Protein AF-A0A401YXG8-F1 (afdb_monomer_lite)

Foldseek 3Di:
DAQCVVQVQLSHQLQDDDLVVLVVVLVVLVVVLVLLVVLLVVLVVVLVCLVQQDDPLSVLVSVLSVVCNVVSVLLSVLSVLLNVLSVQLSVLSVVLVVVSVVLSVQSNVLVVQLVVLVVVLVVLVVCCVPVDHDDPVSVVSSVVSVVSNVVSVVSNVVSNVVSNVSSVVNVVSVVVSVVSNVVSVVSVVVCVCVLVVLVVSLVVSVVSVVVVVPDDPPDDPDDDDDDDDDDDDPDQDARADPLLVVLLSCLLVFDAAAEAAADPVLQVVCQPAPQNQCCCFPWDALPVVRDTRHNNVVVVQVVVVVVVDQKDWDKDADKDAGDDDRYSYNNNLLGIADVVFGHKIKTFMWGWDQDPQRKIKIKTKIWIKGKHKRDLPPPDPSSVCSVSCSCVSSVHRRDIHIYIHIFIKIKMWIGDPVRPDIGIDIGGDDD

Structure (mmCIF, N/CA/C/O backbone):
data_AF-A0A401YXG8-F1
#
_entry.id   AF-A0A401YXG8-F1
#
loop_
_atom_site.group_PDB
_atom_site.id
_atom_site.type_symbol
_atom_site.label_atom_id
_atom_site.label_alt_id
_atom_site.label_comp_id
_atom_site.label_asym_id
_atom_site.label_entity_id
_atom_site.label_seq_id
_atom_site.pdbx_PDB_ins_code
_atom_site.Cartn_x
_atom_site.Cartn_y
_atom_site.Cartn_z
_atom_site.occupancy
_atom_site.B_iso_or_equiv
_atom_site.auth_seq_id
_atom_site.auth_comp_id
_atom_site.auth_asym_id
_atom_site.auth_atom_id
_atom_site.pdbx_PDB_model_num
ATOM 1 N N . MET A 1 1 ? -11.829 -18.098 34.508 1.00 38.56 1 MET A N 1
ATOM 2 C CA . MET A 1 1 ? -12.026 -17.292 35.730 1.00 38.56 1 MET A CA 1
ATOM 3 C C . MET A 1 1 ? -13.274 -16.465 35.507 1.00 38.56 1 MET A C 1
ATOM 5 O O . MET A 1 1 ? -13.426 -15.910 34.428 1.00 38.56 1 MET A O 1
ATOM 9 N N . GLY A 1 2 ? -14.271 -16.627 36.375 1.00 44.00 2 GLY A N 1
ATOM 10 C CA . GLY A 1 2 ? -15.660 -16.261 36.078 1.00 44.00 2 GLY A CA 1
ATOM 11 C C . GLY A 1 2 ? -15.971 -14.821 36.468 1.00 44.00 2 GLY A C 1
ATOM 12 O O . GLY A 1 2 ? -15.493 -14.371 37.501 1.00 44.00 2 GLY A O 1
ATOM 13 N N . ALA A 1 3 ? -16.845 -14.154 35.706 1.00 47.97 3 ALA A N 1
ATOM 14 C CA . ALA A 1 3 ? -17.298 -12.756 35.837 1.00 47.97 3 ALA A CA 1
ATOM 15 C C . ALA A 1 3 ? -17.707 -12.258 37.250 1.00 47.97 3 ALA A C 1
ATOM 17 O O . ALA A 1 3 ? -18.024 -11.086 37.420 1.00 47.97 3 ALA A O 1
ATOM 18 N N . LYS A 1 4 ? -17.723 -13.123 38.271 1.00 52.53 4 LYS A N 1
ATOM 19 C CA . LYS A 1 4 ? -17.852 -12.747 39.685 1.00 52.53 4 LYS A CA 1
ATOM 20 C C . LYS A 1 4 ? -16.565 -12.173 40.289 1.00 52.53 4 LYS A C 1
ATOM 22 O O . LYS A 1 4 ? -16.680 -11.415 41.244 1.00 52.53 4 LYS A O 1
ATOM 27 N N . GLU A 1 5 ? -15.385 -12.550 39.792 1.00 59.44 5 GLU A N 1
ATOM 28 C CA . GLU A 1 5 ? -14.099 -12.056 40.317 1.00 59.44 5 GLU A CA 1
ATOM 29 C C . GLU A 1 5 ? -13.799 -10.631 39.830 1.00 59.44 5 GLU A C 1
ATOM 31 O O . GLU A 1 5 ? -13.338 -9.811 40.618 1.00 59.44 5 GLU A O 1
ATOM 36 N N . ASP A 1 6 ? -14.166 -10.306 38.586 1.00 75.06 6 ASP A N 1
ATOM 37 C CA . ASP A 1 6 ? -13.909 -8.987 37.989 1.00 75.06 6 ASP A CA 1
ATOM 38 C C . ASP A 1 6 ? -15.000 -7.939 38.300 1.00 75.06 6 ASP A C 1
ATOM 40 O O . ASP A 1 6 ? -14.746 -6.740 38.196 1.00 75.06 6 ASP A O 1
ATOM 44 N N . PHE A 1 7 ? -16.204 -8.376 38.702 1.00 88.31 7 PHE A N 1
ATOM 45 C CA . PHE A 1 7 ? -17.365 -7.513 38.993 1.00 88.31 7 PHE A CA 1
ATOM 46 C C . PHE A 1 7 ? -18.007 -7.864 40.345 1.00 88.31 7 PHE A C 1
ATOM 48 O O . PHE A 1 7 ? -19.084 -8.478 40.392 1.00 88.31 7 PHE A O 1
ATOM 55 N N . PRO A 1 8 ? -17.354 -7.540 41.475 1.00 90.19 8 PRO A N 1
ATOM 56 C CA . PRO A 1 8 ? -17.814 -7.932 42.807 1.00 90.19 8 PRO A CA 1
ATOM 57 C C . PRO A 1 8 ? -19.181 -7.334 43.193 1.00 90.19 8 PRO A C 1
ATOM 59 O O . PRO A 1 8 ? -19.927 -7.949 43.968 1.00 90.19 8 PRO A O 1
ATOM 62 N N . GLY A 1 9 ? -19.545 -6.164 42.659 1.00 92.50 9 GLY A N 1
ATOM 63 C CA . GLY A 1 9 ? -20.828 -5.509 42.914 1.00 92.50 9 GLY A CA 1
ATOM 64 C C . GLY A 1 9 ? -21.961 -6.049 42.039 1.00 92.50 9 GLY A C 1
ATOM 65 O O . GLY A 1 9 ? -22.972 -6.556 42.546 1.00 92.50 9 GLY A O 1
ATOM 66 N N . LEU A 1 10 ? -21.807 -5.970 40.719 1.00 92.56 10 LEU A N 1
ATOM 67 C CA . LEU A 1 10 ? -22.823 -6.373 39.741 1.00 92.56 10 LEU A CA 1
ATOM 68 C C . LEU A 1 10 ? -22.959 -7.890 39.643 1.00 92.56 10 LEU A C 1
ATOM 70 O O . LEU A 1 10 ? -24.078 -8.385 39.504 1.00 92.56 10 LEU A O 1
ATOM 74 N N . ARG A 1 11 ? -21.855 -8.632 39.798 1.00 92.12 11 ARG A N 1
ATOM 75 C CA . ARG A 1 11 ? -21.742 -10.095 39.624 1.00 92.12 11 ARG A CA 1
ATOM 76 C C . ARG A 1 11 ? -21.939 -10.591 38.186 1.00 92.12 11 ARG A C 1
ATOM 78 O O . ARG A 1 11 ? -22.142 -11.788 37.982 1.00 92.12 11 ARG A O 1
ATOM 85 N N . PHE A 1 12 ? -21.898 -9.689 37.211 1.00 89.56 12 PHE A N 1
ATOM 86 C CA . PHE A 1 12 ? -21.876 -9.976 35.778 1.00 89.56 12 PHE A CA 1
ATOM 87 C C . PHE A 1 12 ? -21.240 -8.794 35.035 1.00 89.56 12 PHE A C 1
ATOM 89 O O . PHE A 1 12 ? -21.220 -7.684 35.565 1.00 89.56 12 PHE A O 1
ATOM 96 N N . ASP A 1 13 ? -20.770 -9.028 33.808 1.00 87.88 13 ASP A N 1
ATOM 97 C CA . ASP A 1 13 ? -20.268 -7.970 32.928 1.00 87.88 13 ASP A CA 1
ATOM 98 C C . ASP A 1 13 ? -21.387 -7.465 31.996 1.00 87.88 13 ASP A C 1
ATOM 100 O O . ASP A 1 13 ? -21.825 -8.217 31.118 1.00 87.88 13 ASP A O 1
ATOM 104 N N . PRO A 1 14 ? -21.892 -6.228 32.161 1.00 82.75 14 PRO A N 1
ATOM 105 C CA . PRO A 1 14 ? -22.861 -5.652 31.236 1.00 82.75 14 PRO A CA 1
ATOM 106 C C . PRO A 1 14 ? -22.242 -5.172 29.915 1.00 82.75 14 PRO A C 1
ATOM 108 O O . PRO A 1 14 ? -22.993 -4.961 28.970 1.00 82.75 14 PRO A O 1
ATOM 111 N N . THR A 1 15 ? -20.924 -4.943 29.831 1.00 86.62 15 THR A N 1
ATOM 112 C CA . THR A 1 15 ? -20.294 -4.257 28.681 1.00 86.62 15 THR A CA 1
ATOM 113 C C . THR A 1 15 ? -19.001 -4.954 28.218 1.00 86.62 15 THR A C 1
ATOM 115 O O . THR A 1 15 ? -17.908 -4.365 28.245 1.00 86.62 15 THR A O 1
ATOM 118 N N . PRO A 1 16 ? -19.097 -6.239 27.814 1.00 79.50 16 PRO A N 1
ATOM 119 C CA . PRO A 1 16 ? -17.942 -7.040 27.429 1.00 79.50 16 PRO A CA 1
ATOM 120 C C . PRO A 1 16 ? -17.292 -6.526 26.141 1.00 79.50 16 PRO A C 1
ATOM 122 O O . PRO A 1 16 ? -17.956 -6.260 25.145 1.00 79.50 16 PRO A O 1
ATOM 125 N N . GLY A 1 17 ? -15.964 -6.458 26.126 1.00 72.94 17 GLY A N 1
ATOM 126 C CA . GLY A 1 17 ? -15.214 -6.056 24.940 1.00 72.94 17 GLY A CA 1
ATOM 127 C C . GLY A 1 17 ? -13.811 -5.568 25.270 1.00 72.94 17 GLY A C 1
ATOM 128 O O . GLY A 1 17 ? -13.498 -5.258 26.421 1.00 72.94 17 GLY A O 1
ATOM 129 N N . ILE A 1 18 ? -12.963 -5.490 24.245 1.00 79.62 18 ILE A N 1
ATOM 130 C CA . ILE A 1 18 ? -11.566 -5.064 24.372 1.00 79.62 18 ILE A CA 1
ATOM 131 C C . ILE A 1 18 ? -11.370 -3.816 23.499 1.00 79.62 18 ILE A C 1
ATOM 133 O O . ILE A 1 18 ? -11.138 -3.961 22.297 1.00 79.62 18 ILE A O 1
ATOM 137 N N . PRO A 1 19 ? -11.441 -2.593 24.065 1.00 77.88 19 PRO A N 1
ATOM 138 C CA . PRO A 1 19 ? -11.262 -1.353 23.304 1.00 77.88 19 PRO A CA 1
ATOM 139 C C . PRO A 1 19 ? -9.973 -1.331 22.477 1.00 77.88 19 PRO A C 1
ATOM 141 O O . PRO A 1 19 ? -10.002 -0.957 21.311 1.00 77.88 19 PRO A O 1
ATOM 144 N N . GLY A 1 20 ? -8.863 -1.834 23.031 1.00 57.59 20 GLY A N 1
ATOM 145 C CA . GLY A 1 20 ? -7.586 -1.911 22.313 1.00 57.59 20 GLY A CA 1
ATOM 146 C C . GLY A 1 20 ? -7.620 -2.798 21.061 1.00 57.59 20 GLY A C 1
ATOM 147 O O . GLY A 1 20 ? -6.928 -2.506 20.092 1.00 57.59 20 GLY A O 1
ATOM 148 N N . ALA A 1 21 ? -8.451 -3.846 21.034 1.00 59.38 21 ALA A N 1
ATOM 149 C CA . ALA A 1 21 ? -8.612 -4.682 19.844 1.00 59.38 21 ALA A CA 1
ATOM 150 C C . ALA A 1 21 ? -9.411 -3.957 18.747 1.00 59.38 21 ALA A C 1
ATOM 152 O O . ALA A 1 21 ? -9.073 -4.054 17.569 1.00 59.38 21 ALA A O 1
ATOM 153 N N . VAL A 1 22 ? -10.441 -3.196 19.138 1.00 70.25 22 VAL A N 1
ATOM 154 C CA . VAL A 1 22 ? -11.230 -2.368 18.211 1.00 70.25 22 VAL A CA 1
ATOM 155 C C . VAL A 1 22 ? -10.378 -1.224 17.652 1.00 70.25 22 VAL A C 1
ATOM 157 O O . VAL A 1 22 ? -10.422 -0.964 16.453 1.00 70.25 22 VAL A O 1
ATOM 160 N N . ASP A 1 23 ? -9.561 -0.583 18.491 1.00 64.19 23 ASP A N 1
ATOM 161 C CA . ASP A 1 23 ? -8.641 0.484 18.083 1.00 64.19 23 ASP A CA 1
ATOM 162 C C . ASP A 1 23 ? -7.560 -0.019 17.111 1.00 64.19 23 ASP A C 1
ATOM 164 O O . ASP A 1 23 ? -7.327 0.592 16.068 1.00 64.19 23 ASP A O 1
ATOM 168 N N . ALA A 1 24 ? -6.971 -1.191 17.378 1.00 56.25 24 ALA A N 1
ATOM 169 C CA . ALA A 1 24 ? -6.008 -1.814 16.471 1.00 56.25 24 ALA A CA 1
ATOM 170 C C . ALA A 1 24 ? -6.620 -2.124 15.093 1.00 56.25 24 ALA A C 1
ATOM 172 O O . ALA A 1 24 ? -6.002 -1.851 14.062 1.00 56.25 24 ALA A O 1
ATOM 173 N N . LEU A 1 25 ? -7.849 -2.650 15.060 1.00 61.09 25 LEU A N 1
ATOM 174 C CA . LEU A 1 25 ? -8.569 -2.895 13.810 1.00 61.09 25 LEU A CA 1
ATOM 175 C C . LEU A 1 25 ? -8.885 -1.583 13.074 1.00 61.09 25 LEU A C 1
ATOM 177 O O . LEU A 1 25 ? -8.680 -1.481 11.865 1.00 61.09 25 LEU A O 1
ATOM 181 N N . LEU A 1 26 ? -9.332 -0.556 13.798 1.00 71.06 26 LEU A N 1
ATOM 182 C CA . LEU A 1 26 ? -9.599 0.769 13.243 1.00 71.06 26 LEU A CA 1
ATOM 183 C C . LEU A 1 26 ? -8.341 1.394 12.622 1.00 71.06 26 LEU A C 1
ATOM 185 O O . LEU A 1 26 ? -8.424 1.996 11.550 1.00 71.06 26 LEU A O 1
ATOM 189 N N . ALA A 1 27 ? -7.178 1.239 13.259 1.00 59.62 27 ALA A N 1
ATOM 190 C CA . ALA A 1 27 ? -5.902 1.712 12.728 1.00 59.62 27 ALA A CA 1
ATOM 191 C C . ALA A 1 27 ? -5.542 1.028 11.398 1.00 59.62 27 ALA A C 1
ATOM 193 O O . ALA A 1 27 ? -5.129 1.706 10.456 1.00 59.62 27 ALA A O 1
ATOM 194 N N . GLN A 1 28 ? -5.763 -0.287 11.288 1.00 55.88 28 GLN A N 1
ATOM 195 C CA . GLN A 1 28 ? -5.552 -1.026 10.038 1.00 55.88 28 GLN A CA 1
ATOM 196 C C . GLN A 1 28 ? -6.478 -0.523 8.925 1.00 55.88 28 GLN A C 1
ATOM 198 O O . GLN A 1 28 ? -6.005 -0.187 7.841 1.00 55.88 28 GLN A O 1
ATOM 203 N N . VAL A 1 29 ? -7.780 -0.390 9.203 1.00 65.56 29 VAL A N 1
ATOM 204 C CA . VAL A 1 29 ? -8.764 0.099 8.219 1.00 65.56 29 VAL A CA 1
ATOM 205 C C . VAL A 1 29 ? -8.429 1.520 7.756 1.00 65.56 29 VAL A C 1
ATOM 207 O O . VAL A 1 29 ? -8.453 1.793 6.558 1.00 65.56 29 VAL A O 1
ATOM 210 N N . ARG A 1 30 ? -8.040 2.417 8.674 1.00 70.94 30 ARG A N 1
ATOM 211 C CA . ARG A 1 30 ? -7.594 3.782 8.335 1.00 70.94 30 ARG A CA 1
ATOM 212 C C . ARG A 1 30 ? -6.398 3.784 7.389 1.00 70.94 30 ARG A C 1
ATOM 214 O O . ARG A 1 30 ? -6.382 4.573 6.448 1.00 70.94 30 ARG A O 1
ATOM 221 N N . GLY A 1 31 ? -5.421 2.907 7.624 1.00 57.22 31 GLY A N 1
ATOM 222 C CA . GLY A 1 31 ? -4.266 2.752 6.740 1.00 57.22 31 GLY A CA 1
ATOM 223 C C . GLY A 1 31 ? -4.687 2.430 5.305 1.00 57.22 31 GLY A C 1
ATOM 224 O O . GLY A 1 31 ? -4.249 3.101 4.372 1.00 57.22 31 GLY A O 1
ATOM 225 N N . VAL A 1 32 ? -5.607 1.477 5.140 1.00 59.78 32 VAL A N 1
ATOM 226 C CA . VAL A 1 32 ? -6.121 1.075 3.820 1.00 59.78 32 VAL A CA 1
ATOM 227 C C . VAL A 1 32 ? -6.928 2.199 3.156 1.00 59.78 32 VAL A C 1
ATOM 229 O O . VAL A 1 32 ? -6.724 2.478 1.977 1.00 59.78 32 VAL A O 1
ATOM 232 N N . VAL A 1 33 ? -7.798 2.900 3.896 1.00 66.56 33 VAL A N 1
ATOM 233 C CA . VAL A 1 33 ? -8.582 4.035 3.362 1.00 66.56 33 VAL A CA 1
ATOM 234 C C . VAL A 1 33 ? -7.673 5.152 2.843 1.00 66.56 33 VAL A C 1
ATOM 236 O O . VAL A 1 33 ? -7.924 5.696 1.768 1.00 66.56 33 VAL A O 1
ATOM 239 N N . VAL A 1 34 ? -6.605 5.488 3.577 1.00 65.88 34 VAL A N 1
ATOM 240 C CA . VAL A 1 34 ? -5.628 6.505 3.150 1.00 65.88 34 VAL A CA 1
ATOM 241 C C . VAL A 1 34 ? -4.913 6.072 1.873 1.00 65.88 34 VAL A C 1
ATOM 243 O O . VAL A 1 34 ? -4.833 6.860 0.931 1.00 65.88 34 VAL A O 1
ATOM 246 N N . GLN A 1 35 ? -4.438 4.825 1.815 1.00 56.41 35 GLN A N 1
ATOM 247 C CA . GLN A 1 35 ? -3.776 4.282 0.623 1.00 56.41 35 GLN A CA 1
ATOM 248 C C . GLN A 1 35 ? -4.700 4.322 -0.597 1.00 56.41 35 GLN A C 1
ATOM 250 O O . GLN A 1 35 ? -4.305 4.772 -1.668 1.00 56.41 35 GLN A O 1
ATOM 255 N N . MET A 1 36 ? -5.961 3.934 -0.432 1.00 60.72 36 MET A N 1
ATOM 256 C CA . MET A 1 36 ? -6.941 3.989 -1.511 1.00 60.72 36 MET A CA 1
ATOM 257 C C . MET A 1 36 ? -7.281 5.406 -1.970 1.00 60.72 36 MET A C 1
ATOM 259 O O . MET A 1 36 ? -7.456 5.633 -3.165 1.00 60.72 36 MET A O 1
ATOM 263 N N . GLY A 1 37 ? -7.365 6.365 -1.045 1.00 62.69 37 GLY A N 1
ATOM 264 C CA . GLY A 1 37 ? -7.566 7.771 -1.393 1.00 62.69 37 GLY A CA 1
ATOM 265 C C . GLY A 1 37 ? -6.414 8.333 -2.230 1.00 62.69 37 GLY A C 1
ATOM 266 O O . GLY A 1 37 ? -6.653 9.106 -3.159 1.00 62.69 37 GLY A O 1
ATOM 267 N N . GLN A 1 38 ? -5.180 7.902 -1.950 1.00 61.41 38 GLN A N 1
ATOM 268 C CA . GLN A 1 38 ? -4.004 8.243 -2.757 1.00 61.41 38 GLN A CA 1
ATOM 269 C C . GLN A 1 38 ? -4.119 7.656 -4.168 1.00 61.41 38 GLN A C 1
ATOM 271 O O . GLN A 1 38 ? -4.047 8.412 -5.132 1.00 61.41 38 GLN A O 1
ATOM 276 N N . VAL A 1 39 ? -4.426 6.358 -4.291 1.00 58.91 39 VAL A N 1
ATOM 277 C CA . VAL A 1 39 ? -4.624 5.692 -5.594 1.00 58.91 39 VAL A CA 1
ATOM 278 C C . VAL A 1 39 ? -5.708 6.382 -6.424 1.00 58.91 39 VAL A C 1
ATOM 280 O O . VAL A 1 39 ? -5.520 6.620 -7.613 1.00 58.91 39 VAL A O 1
ATOM 283 N N . GLN A 1 40 ? -6.838 6.748 -5.814 1.00 62.31 40 GLN A N 1
ATOM 284 C CA . GLN A 1 40 ? -7.908 7.444 -6.527 1.00 62.31 40 GLN A CA 1
ATOM 285 C C . GLN A 1 40 ? -7.484 8.842 -6.987 1.00 62.31 40 GLN A C 1
ATOM 287 O O . GLN A 1 40 ? -7.725 9.199 -8.134 1.00 62.31 40 GLN A O 1
ATOM 292 N N . THR A 1 41 ? -6.809 9.608 -6.125 1.00 65.25 41 THR A N 1
ATOM 293 C CA . THR A 1 41 ? -6.293 10.942 -6.477 1.00 65.25 41 THR A CA 1
ATOM 294 C C . THR A 1 41 ? -5.316 10.864 -7.651 1.00 65.25 41 THR A C 1
ATOM 296 O O . THR A 1 41 ? -5.337 11.709 -8.544 1.00 65.25 41 THR A O 1
ATOM 299 N N . GLU A 1 42 ? -4.473 9.834 -7.671 1.00 58.28 42 GLU A N 1
ATOM 300 C CA . GLU A 1 42 ? -3.504 9.593 -8.739 1.00 58.28 42 GLU A CA 1
ATOM 301 C C . GLU A 1 42 ? -4.173 9.147 -10.047 1.00 58.28 42 GLU A C 1
ATOM 303 O O . GLU A 1 42 ? -3.810 9.636 -11.122 1.00 58.28 42 GLU A O 1
ATOM 308 N N . LEU A 1 43 ? -5.187 8.279 -9.982 1.00 61.62 43 LEU A N 1
ATOM 309 C CA . LEU A 1 43 ? -5.981 7.887 -11.151 1.00 61.62 43 LEU A CA 1
ATOM 310 C C . LEU A 1 43 ? -6.763 9.068 -11.729 1.00 61.62 43 LEU A C 1
ATOM 312 O O . LEU A 1 43 ? -6.735 9.274 -12.941 1.00 61.62 43 LEU A O 1
ATOM 316 N N . ASP A 1 44 ? -7.388 9.884 -10.880 1.00 62.94 44 ASP A N 1
ATOM 317 C CA . ASP A 1 44 ? -8.083 11.101 -11.298 1.00 62.94 44 ASP A CA 1
ATOM 318 C C . ASP A 1 44 ? -7.099 12.077 -11.959 1.00 62.94 44 ASP A C 1
ATOM 320 O O . ASP A 1 44 ? -7.363 12.585 -13.047 1.00 62.94 44 ASP A O 1
ATOM 324 N N . ALA A 1 45 ? -5.913 12.282 -11.376 1.00 58.75 45 ALA A N 1
ATOM 325 C CA . ALA A 1 45 ? -4.868 13.114 -11.974 1.00 58.75 45 ALA A CA 1
ATOM 326 C C . ALA A 1 45 ? -4.384 12.582 -13.338 1.00 58.75 45 ALA A C 1
ATOM 328 O O . ALA A 1 45 ? -4.070 13.375 -14.231 1.00 58.75 45 ALA A O 1
ATOM 329 N N . THR A 1 46 ? -4.356 11.257 -13.510 1.00 52.78 46 THR A N 1
ATOM 330 C CA . THR A 1 46 ? -3.989 10.584 -14.766 1.00 52.78 46 THR A CA 1
ATOM 331 C C . THR A 1 46 ? -5.075 10.759 -15.833 1.00 52.78 46 THR A C 1
ATOM 333 O O . THR A 1 46 ? -4.767 11.081 -16.981 1.00 52.78 46 THR A O 1
ATOM 336 N N . LEU A 1 47 ? -6.350 10.618 -15.457 1.00 53.72 47 LEU A N 1
ATOM 337 C CA . LEU A 1 47 ? -7.507 10.791 -16.343 1.00 53.72 47 LEU A CA 1
ATOM 338 C C . LEU A 1 47 ? -7.757 12.256 -16.736 1.00 53.72 47 LEU A C 1
ATOM 340 O O . LEU A 1 47 ? -8.216 12.530 -17.845 1.00 53.72 47 LEU A O 1
ATOM 344 N N . LEU A 1 48 ? -7.437 13.206 -15.854 1.00 48.00 48 LEU A N 1
ATOM 345 C CA . LEU A 1 48 ? -7.635 14.646 -16.062 1.00 48.00 48 LEU A CA 1
ATOM 346 C C . LEU A 1 48 ? -6.578 15.296 -16.976 1.00 48.00 48 LEU A C 1
ATOM 348 O O . LEU A 1 48 ? -6.661 16.497 -17.242 1.00 48.00 48 LEU A O 1
ATOM 352 N N . ARG A 1 49 ? -5.617 14.529 -17.520 1.00 50.19 49 ARG A N 1
ATOM 353 C CA . ARG A 1 49 ? -4.677 14.988 -18.564 1.00 50.19 49 ARG A CA 1
ATOM 354 C C . ARG A 1 49 ? -4.860 14.232 -19.895 1.00 50.19 49 ARG A C 1
ATOM 356 O O . ARG A 1 49 ? -3.959 13.496 -20.302 1.00 50.19 49 ARG A O 1
ATOM 363 N N . PRO A 1 50 ? -5.967 14.465 -20.634 1.00 43.06 50 PRO A N 1
ATOM 364 C CA . PRO A 1 50 ? -6.252 13.775 -21.898 1.00 43.06 50 PRO A CA 1
ATOM 365 C C . PRO A 1 50 ? -5.157 13.957 -22.961 1.00 43.06 50 PRO A C 1
ATOM 367 O O . PRO A 1 50 ? -4.937 13.080 -23.789 1.00 43.06 50 PRO A O 1
ATOM 370 N N . ALA A 1 51 ? -4.424 15.075 -22.918 1.00 43.06 51 ALA A N 1
ATOM 371 C CA . ALA A 1 51 ? -3.375 15.376 -23.888 1.00 43.06 51 ALA A CA 1
ATOM 372 C C . ALA A 1 51 ? -2.157 14.431 -23.811 1.00 43.06 51 ALA A C 1
ATOM 374 O O . ALA A 1 51 ? -1.423 14.336 -24.790 1.00 43.06 51 ALA A O 1
ATOM 375 N N . ALA A 1 52 ? -1.942 13.729 -22.690 1.00 42.50 52 ALA A N 1
ATOM 376 C CA . ALA A 1 52 ? -0.816 12.806 -22.512 1.00 42.50 52 ALA A CA 1
ATOM 377 C C . ALA A 1 52 ? -1.123 11.362 -22.963 1.00 42.50 52 ALA A C 1
ATOM 379 O O . ALA A 1 52 ? -0.201 10.560 -23.077 1.00 42.50 52 ALA A O 1
ATOM 380 N N . TRP A 1 53 ? -2.395 11.030 -23.221 1.00 42.44 53 TRP A N 1
ATOM 381 C CA . TRP A 1 53 ? -2.870 9.683 -23.566 1.00 42.44 53 TRP A CA 1
ATOM 382 C C . TRP A 1 53 ? -3.660 9.714 -24.880 1.00 42.44 53 TRP A C 1
ATOM 384 O O . TRP A 1 53 ? -4.865 9.483 -24.912 1.00 42.44 53 TRP A O 1
ATOM 394 N N . GLN A 1 54 ? -2.978 10.037 -25.979 1.00 39.78 54 GLN A N 1
ATOM 395 C CA . GLN A 1 54 ? -3.584 10.135 -27.312 1.00 39.78 54 GLN A CA 1
ATOM 396 C C . GLN A 1 54 ? -3.326 8.873 -28.156 1.00 39.78 54 GLN A C 1
ATOM 398 O O . GLN A 1 54 ? -2.397 8.107 -27.894 1.00 39.78 54 GLN A O 1
ATOM 403 N N . GLY A 1 55 ? -4.163 8.649 -29.173 1.00 43.12 55 GLY A N 1
ATOM 404 C CA . GLY A 1 55 ? -4.140 7.450 -30.022 1.00 43.12 55 GLY A CA 1
ATOM 405 C C . GLY A 1 55 ? -4.973 6.286 -29.465 1.00 43.12 55 GLY A C 1
ATOM 406 O O . GLY A 1 55 ? -5.404 6.304 -28.313 1.00 43.12 55 GLY A O 1
ATOM 407 N N . ARG A 1 56 ? -5.214 5.248 -30.282 1.00 41.78 56 ARG A N 1
ATOM 408 C CA . ARG A 1 56 ? -6.142 4.140 -29.951 1.00 41.78 56 ARG A CA 1
ATOM 409 C C . ARG A 1 56 ? -5.825 3.432 -28.623 1.00 41.78 56 ARG A C 1
ATOM 411 O O . ARG A 1 56 ? -6.749 3.136 -27.871 1.00 41.78 56 ARG A O 1
ATOM 418 N N . ALA A 1 57 ? -4.547 3.207 -28.309 1.00 42.75 57 ALA A N 1
ATOM 419 C CA . ALA A 1 57 ? -4.128 2.602 -27.040 1.00 42.75 57 ALA A CA 1
ATOM 420 C C . ALA A 1 57 ? -4.409 3.515 -25.829 1.00 42.75 57 ALA A C 1
ATOM 422 O O . ALA A 1 57 ? -4.878 3.042 -24.795 1.00 42.75 57 ALA A O 1
ATOM 423 N N . GLY A 1 58 ? -4.183 4.826 -25.975 1.00 45.16 58 GLY A N 1
ATOM 424 C CA . GLY A 1 58 ? -4.519 5.825 -24.959 1.00 45.16 58 GLY A CA 1
ATOM 425 C C . GLY A 1 58 ? -6.027 5.929 -24.724 1.00 45.16 58 GLY A C 1
ATOM 426 O O . GLY A 1 58 ? -6.465 5.923 -23.577 1.00 45.16 58 GLY A O 1
ATOM 427 N N . SER A 1 59 ? -6.834 5.912 -25.792 1.00 50.00 59 SER A N 1
ATOM 428 C CA . SER A 1 59 ? -8.300 5.926 -25.695 1.00 50.00 59 SER A CA 1
ATOM 429 C C . SER A 1 59 ? -8.873 4.665 -25.036 1.00 50.00 59 SER A C 1
ATOM 431 O O . SER A 1 59 ? -9.783 4.772 -24.218 1.00 50.00 59 SER A O 1
ATOM 433 N N . GLU A 1 60 ? -8.342 3.472 -25.334 1.00 50.25 60 GLU A N 1
ATOM 434 C CA . GLU A 1 60 ? -8.778 2.229 -24.674 1.00 50.25 60 GLU A CA 1
ATOM 435 C C . GLU A 1 60 ? -8.357 2.164 -23.202 1.00 50.25 60 GLU A C 1
ATOM 437 O O . GLU A 1 60 ? -9.149 1.735 -22.358 1.00 50.25 60 GLU A O 1
ATOM 442 N N . PHE A 1 61 ? -7.147 2.624 -22.872 1.00 49.59 61 PHE A N 1
ATOM 443 C CA . PHE A 1 61 ? -6.710 2.772 -21.486 1.00 49.59 61 PHE A CA 1
ATOM 444 C C . PHE A 1 61 ? -7.620 3.747 -20.729 1.00 49.59 61 PHE A C 1
ATOM 446 O O . PHE A 1 61 ? -8.163 3.394 -19.684 1.00 49.59 61 PHE A O 1
ATOM 453 N N . GLN A 1 62 ? -7.876 4.931 -21.294 1.00 53.66 62 GLN A N 1
ATOM 454 C CA . GLN A 1 62 ? -8.751 5.933 -20.690 1.00 53.66 62 GLN A CA 1
ATOM 455 C C . GLN A 1 62 ? -10.171 5.396 -20.490 1.00 53.66 62 GLN A C 1
ATOM 457 O O . GLN A 1 62 ? -10.732 5.581 -19.413 1.00 53.66 62 GLN A O 1
ATOM 462 N N . ARG A 1 63 ? -10.738 4.679 -21.469 1.00 58.25 63 ARG A N 1
ATOM 463 C CA . ARG A 1 63 ? -12.065 4.057 -21.350 1.00 58.25 63 ARG A CA 1
ATOM 464 C C . ARG A 1 63 ? -12.125 3.082 -20.174 1.00 58.25 63 ARG A C 1
ATOM 466 O O . ARG A 1 63 ? -13.028 3.163 -19.353 1.00 58.25 63 ARG A O 1
ATOM 473 N N . ARG A 1 64 ? -11.126 2.210 -20.039 1.00 57.22 64 ARG A N 1
ATOM 474 C CA . ARG A 1 64 ? -11.106 1.166 -18.999 1.00 57.22 64 ARG A CA 1
ATOM 475 C C . ARG A 1 64 ? -10.796 1.699 -17.612 1.00 57.22 64 ARG A C 1
ATOM 477 O O . ARG A 1 64 ? -11.369 1.224 -16.640 1.00 57.22 64 ARG A O 1
ATOM 484 N N . VAL A 1 65 ? -9.915 2.689 -17.509 1.00 59.19 65 VAL A N 1
ATOM 485 C CA . VAL A 1 65 ? -9.661 3.376 -16.240 1.00 59.19 65 VAL A CA 1
ATOM 486 C C . VAL A 1 65 ? -10.895 4.190 -15.828 1.00 59.19 65 VAL A C 1
ATOM 488 O O . VAL A 1 65 ? -11.264 4.165 -14.659 1.00 59.19 65 VAL A O 1
ATOM 491 N N . THR A 1 66 ? -11.601 4.813 -16.779 1.00 63.12 66 THR A N 1
ATOM 492 C CA . THR A 1 66 ? -12.898 5.474 -16.528 1.00 63.12 66 THR A CA 1
ATOM 493 C C . THR A 1 66 ? -13.953 4.489 -16.016 1.00 63.12 66 THR A C 1
ATOM 495 O O . THR A 1 66 ? -14.693 4.827 -15.097 1.00 63.12 66 THR A O 1
ATOM 498 N N . ASP A 1 67 ? -13.985 3.259 -16.539 1.00 64.44 67 ASP A N 1
ATOM 499 C CA . ASP A 1 67 ? -14.873 2.198 -16.044 1.00 64.44 67 ASP A CA 1
ATOM 500 C C . ASP A 1 67 ? -14.457 1.695 -14.642 1.00 64.44 67 ASP A C 1
ATOM 502 O O . ASP A 1 67 ? -15.303 1.305 -13.839 1.00 64.44 67 ASP A O 1
ATOM 506 N N . LEU A 1 68 ? -13.160 1.727 -14.309 1.00 64.25 68 LEU A N 1
ATOM 507 C CA . LEU A 1 68 ? -12.614 1.251 -13.030 1.00 64.25 68 LEU A CA 1
ATOM 508 C C . LEU A 1 68 ? -12.829 2.235 -11.866 1.00 64.25 68 LEU A C 1
ATOM 510 O O . LEU A 1 68 ? -13.089 1.808 -10.738 1.00 64.25 68 LEU A O 1
ATOM 514 N N . VAL A 1 69 ? -12.712 3.542 -12.117 1.00 67.50 69 VAL A N 1
ATOM 515 C CA . VAL A 1 69 ? -12.756 4.590 -11.078 1.00 67.50 69 VAL A CA 1
ATOM 516 C C . VAL A 1 69 ? -14.033 4.561 -10.222 1.00 67.50 69 VAL A C 1
ATOM 518 O O . VAL A 1 69 ? -13.903 4.602 -8.994 1.00 67.50 69 VAL A O 1
ATOM 521 N N . PRO A 1 70 ? -15.253 4.418 -10.780 1.00 71.25 70 PRO A N 1
ATOM 522 C CA . PRO A 1 70 ? -16.471 4.298 -9.978 1.00 71.25 70 PRO A CA 1
ATOM 523 C C . PRO A 1 70 ? -16.420 3.139 -8.977 1.00 71.25 70 PRO A C 1
ATOM 525 O O . PRO A 1 70 ? -16.881 3.272 -7.844 1.00 71.25 70 PRO A O 1
ATOM 528 N N . HIS A 1 71 ? -15.814 2.013 -9.360 1.00 67.06 71 HIS A N 1
ATOM 529 C CA . HIS A 1 71 ? -15.699 0.842 -8.495 1.00 67.06 71 HIS A CA 1
ATOM 530 C C . HIS A 1 71 ? -14.708 1.055 -7.345 1.00 67.06 71 HIS A C 1
ATOM 532 O O . HIS A 1 71 ? -14.988 0.662 -6.211 1.00 67.06 71 HIS A O 1
ATOM 538 N N . LEU A 1 72 ? -13.582 1.727 -7.606 1.00 68.19 72 LEU A N 1
ATOM 539 C CA . LEU A 1 72 ? -12.634 2.126 -6.560 1.00 68.19 72 LEU A CA 1
ATOM 540 C C . LEU A 1 72 ? -13.264 3.116 -5.573 1.00 68.19 72 LEU A C 1
ATOM 542 O O . LEU A 1 72 ? -13.028 3.006 -4.369 1.00 68.19 72 LEU A O 1
ATOM 546 N N . GLY A 1 73 ? -14.116 4.020 -6.069 1.00 71.31 73 GLY A N 1
ATOM 547 C CA . GLY A 1 73 ? -14.928 4.911 -5.241 1.00 71.31 73 GLY A CA 1
ATOM 548 C C . GLY A 1 73 ? -15.833 4.139 -4.278 1.00 71.31 73 GLY A C 1
ATOM 549 O O . GLY A 1 73 ? -15.758 4.352 -3.072 1.00 71.31 73 GLY A O 1
ATOM 550 N N . VAL A 1 74 ? -16.606 3.168 -4.777 1.00 73.69 74 VAL A N 1
ATOM 551 C CA . VAL A 1 74 ? -17.482 2.335 -3.929 1.00 73.69 74 VAL A CA 1
ATOM 552 C C . VAL A 1 74 ? -16.689 1.547 -2.881 1.00 73.69 74 VAL A C 1
ATOM 554 O O . VAL A 1 74 ? -17.124 1.422 -1.733 1.00 73.69 74 VAL A O 1
ATOM 557 N N . LEU A 1 75 ? -15.513 1.031 -3.244 1.00 65.81 75 LEU A N 1
ATOM 558 C CA . LEU A 1 75 ? -14.671 0.263 -2.326 1.00 65.81 75 LEU A CA 1
ATOM 559 C C . LEU A 1 75 ? -14.081 1.154 -1.220 1.00 65.81 75 LEU A C 1
ATOM 561 O O . LEU A 1 75 ? -14.103 0.772 -0.048 1.00 65.81 75 LEU A O 1
ATOM 565 N N . ARG A 1 76 ? -13.656 2.377 -1.559 1.00 72.69 76 ARG A N 1
ATOM 566 C CA . ARG A 1 76 ? -13.229 3.394 -0.587 1.00 72.69 76 ARG A CA 1
ATOM 567 C C . ARG A 1 76 ? -14.374 3.770 0.353 1.00 72.69 76 ARG A C 1
ATOM 569 O O . ARG A 1 76 ? -14.180 3.777 1.566 1.00 72.69 76 ARG A O 1
ATOM 576 N N . ASP A 1 77 ? -15.552 4.053 -0.191 1.00 80.06 77 ASP A N 1
ATOM 577 C CA . ASP A 1 77 ? -16.718 4.491 0.583 1.00 80.06 77 ASP A CA 1
ATOM 578 C C . ASP A 1 77 ? -17.206 3.379 1.538 1.00 80.06 77 ASP A C 1
ATOM 580 O O . ASP A 1 77 ? -17.577 3.636 2.688 1.00 80.06 77 ASP A O 1
ATOM 584 N N . SER A 1 78 ? -17.100 2.113 1.116 1.00 74.69 78 SER A N 1
ATOM 585 C CA . SER A 1 78 ? -17.382 0.945 1.964 1.00 74.69 78 SER A CA 1
ATOM 586 C C . SER A 1 78 ? -16.400 0.848 3.139 1.00 74.69 78 SER A C 1
ATOM 588 O O . SER A 1 78 ? -16.812 0.661 4.284 1.00 74.69 78 SER A O 1
ATOM 590 N N . LEU A 1 79 ? -15.098 1.035 2.900 1.00 73.19 79 LEU A N 1
ATOM 591 C CA . LEU A 1 79 ? -14.091 1.033 3.970 1.00 73.19 79 LEU A CA 1
ATOM 592 C C . LEU A 1 79 ? -14.217 2.243 4.905 1.00 73.19 79 LEU A C 1
ATOM 594 O O . LEU A 1 79 ? -14.001 2.109 6.110 1.00 73.19 79 LEU A O 1
ATOM 598 N N . GLN A 1 80 ? -14.611 3.407 4.385 1.00 81.75 80 GLN A N 1
ATOM 599 C CA . GLN A 1 80 ? -14.939 4.575 5.206 1.00 81.75 80 GLN A CA 1
ATOM 600 C C . GLN A 1 80 ? -16.140 4.303 6.116 1.00 81.75 80 GLN A C 1
ATOM 602 O O . GLN A 1 80 ? -16.112 4.682 7.287 1.00 81.75 80 GLN A O 1
ATOM 607 N N . THR A 1 81 ? -17.155 3.592 5.622 1.00 81.56 81 THR A N 1
ATOM 608 C CA . THR A 1 81 ? -18.300 3.154 6.437 1.00 81.56 81 THR A CA 1
ATOM 609 C C . THR A 1 81 ? -17.836 2.254 7.583 1.00 81.56 81 THR A C 1
ATOM 611 O O . THR A 1 81 ? -18.132 2.538 8.742 1.00 81.56 81 THR A O 1
ATOM 614 N N . VAL A 1 82 ? -17.003 1.244 7.297 1.00 75.88 82 VAL A N 1
ATOM 615 C CA . VAL A 1 82 ? -16.402 0.374 8.329 1.00 75.88 82 VAL A CA 1
ATOM 616 C C . VAL A 1 82 ? -15.609 1.189 9.354 1.00 75.88 82 VAL A C 1
ATOM 618 O O . VAL A 1 82 ? -15.753 0.979 10.559 1.00 75.88 82 VAL A O 1
ATOM 621 N N . GLN A 1 83 ? -14.793 2.142 8.899 1.00 80.19 83 GLN A N 1
ATOM 622 C CA . GLN A 1 83 ? -14.014 3.019 9.772 1.00 80.19 83 GLN A CA 1
ATOM 623 C C . GLN A 1 83 ? -14.912 3.818 10.727 1.00 80.19 83 GLN A C 1
ATOM 625 O O . GLN A 1 83 ? -14.614 3.904 11.920 1.00 80.19 83 GLN A O 1
ATOM 630 N N . LEU A 1 84 ? -15.985 4.425 10.215 1.00 85.38 84 LEU A N 1
ATOM 631 C CA . LEU A 1 84 ? -16.908 5.232 11.012 1.00 85.38 84 LEU A CA 1
ATOM 632 C C . LEU A 1 84 ? -17.661 4.373 12.032 1.00 85.38 84 LEU A C 1
ATOM 634 O O . LEU A 1 84 ? -17.713 4.748 13.205 1.00 85.38 84 LEU A O 1
ATOM 638 N N . SER A 1 85 ? -18.159 3.202 11.630 1.00 81.81 85 SER A N 1
ATOM 639 C CA . SER A 1 85 ? -18.867 2.285 12.532 1.00 81.81 85 SER A CA 1
ATOM 640 C C . SER A 1 85 ? -17.950 1.740 13.633 1.00 81.81 85 SER A C 1
ATOM 642 O O . SER A 1 85 ? -18.344 1.720 14.800 1.00 81.81 85 SER A O 1
ATOM 644 N N . LEU A 1 86 ? -16.697 1.384 13.318 1.00 78.19 86 LEU A N 1
ATOM 645 C CA . LEU A 1 86 ? -15.708 0.965 14.323 1.00 78.19 86 LEU A CA 1
ATOM 646 C C . LEU A 1 86 ? -15.331 2.099 15.286 1.00 78.19 86 LEU A C 1
ATOM 648 O O . LEU A 1 86 ? -15.237 1.871 16.492 1.00 78.19 86 LEU A O 1
ATOM 652 N N . ALA A 1 87 ? -15.134 3.321 14.784 1.00 85.00 87 ALA A N 1
ATOM 653 C CA . ALA A 1 87 ? -14.816 4.481 15.620 1.00 85.00 87 ALA A CA 1
ATOM 654 C C . ALA A 1 87 ? -15.977 4.857 16.558 1.00 85.00 87 ALA A C 1
ATOM 656 O O . ALA A 1 87 ? -15.756 5.174 17.734 1.00 85.00 87 ALA A O 1
ATOM 657 N N . GLY A 1 88 ? -17.211 4.789 16.050 1.00 86.94 88 GLY A N 1
ATOM 658 C CA . GLY A 1 88 ? -18.425 4.972 16.842 1.00 86.94 88 GLY A CA 1
ATOM 659 C C . GLY A 1 88 ? -18.553 3.905 17.926 1.00 86.94 88 GLY A C 1
ATOM 660 O O . GLY A 1 88 ? -18.748 4.237 19.097 1.00 86.94 88 GLY A O 1
ATOM 661 N N . TRP A 1 89 ? -18.341 2.635 17.567 1.00 86.25 89 TRP A N 1
ATOM 662 C CA . TRP A 1 89 ? -18.366 1.526 18.517 1.00 86.25 89 TRP A CA 1
ATOM 663 C C . TRP A 1 89 ? -17.298 1.648 19.607 1.00 86.25 89 TRP A C 1
ATOM 665 O O . TRP A 1 89 ? -17.616 1.498 20.783 1.00 86.25 89 TRP A O 1
ATOM 675 N N . LEU A 1 90 ? -16.052 1.980 19.256 1.00 85.88 90 LEU A N 1
ATOM 676 C CA . LEU A 1 90 ? -14.966 2.175 20.224 1.00 85.88 90 LEU A CA 1
ATOM 677 C C . LEU A 1 90 ? -15.308 3.258 21.259 1.00 85.88 90 LEU A C 1
ATOM 679 O O . LEU A 1 90 ? -15.069 3.087 22.459 1.00 85.88 90 LEU A O 1
ATOM 683 N N . SER A 1 91 ? -15.894 4.361 20.791 1.00 92.12 91 SER A N 1
ATOM 684 C CA . SER A 1 91 ? -16.308 5.477 21.644 1.00 92.12 91 SER A CA 1
ATOM 685 C C . SER A 1 91 ? -17.443 5.064 22.588 1.00 92.12 91 SER A C 1
ATOM 687 O O . SER A 1 91 ? -17.362 5.310 23.793 1.00 92.12 91 SER A O 1
ATOM 689 N N . ALA A 1 92 ? -18.461 4.370 22.065 1.00 88.88 92 ALA A N 1
ATOM 690 C CA . ALA A 1 92 ? -19.576 3.846 22.854 1.00 88.88 92 ALA A CA 1
ATOM 691 C C . ALA A 1 92 ? -19.111 2.808 23.888 1.00 88.88 92 ALA A C 1
ATOM 693 O O . ALA A 1 92 ? -19.424 2.936 25.070 1.00 88.88 92 ALA A O 1
ATOM 694 N N . LEU A 1 93 ? -18.299 1.829 23.478 1.00 86.31 93 LEU A N 1
ATOM 695 C CA . LEU A 1 93 ? -17.748 0.790 24.350 1.00 86.31 93 LEU A CA 1
ATOM 696 C C . LEU A 1 93 ? -16.946 1.391 25.510 1.00 86.31 93 LEU A C 1
ATOM 698 O O . LEU A 1 93 ? -17.120 0.979 26.656 1.00 86.31 93 LEU A O 1
ATOM 702 N N . THR A 1 94 ? -16.107 2.392 25.235 1.00 91.06 94 THR A N 1
ATOM 703 C CA . THR A 1 94 ? -15.327 3.081 26.274 1.00 91.06 94 THR A CA 1
ATOM 704 C C . THR A 1 94 ? -16.242 3.747 27.303 1.00 91.06 94 THR A C 1
ATOM 706 O O . THR A 1 94 ? -16.038 3.579 28.507 1.00 91.06 94 THR A O 1
ATOM 709 N N . LEU A 1 95 ? -17.287 4.448 26.849 1.00 94.69 95 LEU A N 1
ATOM 710 C CA . LEU A 1 95 ? -18.269 5.078 27.734 1.00 94.69 95 LEU A CA 1
ATOM 711 C C . LEU A 1 95 ? -19.035 4.034 28.559 1.00 94.69 95 LEU A C 1
ATOM 713 O O . LEU A 1 95 ? -19.138 4.147 29.779 1.00 94.69 95 LEU A O 1
ATOM 717 N N . TYR A 1 96 ? -19.509 2.970 27.915 1.00 91.69 96 TYR A N 1
ATOM 718 C CA . TYR A 1 96 ? -20.218 1.872 28.563 1.00 91.69 96 TYR A CA 1
ATOM 719 C C . TYR A 1 96 ? -19.370 1.170 29.628 1.00 91.69 96 TYR A C 1
ATOM 721 O O . TYR A 1 96 ? -19.868 0.849 30.709 1.00 91.69 96 TYR A O 1
ATOM 729 N N . GLN A 1 97 ? -18.078 0.957 29.381 1.00 91.19 97 GLN A N 1
ATOM 730 C CA . GLN A 1 97 ? -17.166 0.365 30.362 1.00 91.19 97 GLN A CA 1
ATOM 731 C C . GLN A 1 97 ? -16.884 1.295 31.551 1.00 91.19 97 GLN A C 1
ATOM 733 O O . GLN A 1 97 ? -16.739 0.807 32.677 1.00 91.19 97 GLN A O 1
ATOM 738 N N . GLN A 1 98 ? -16.877 2.617 31.343 1.00 95.44 98 GLN A N 1
ATOM 739 C CA . GLN A 1 98 ? -16.807 3.602 32.430 1.00 95.44 98 GLN A CA 1
ATOM 740 C C . GLN A 1 98 ? -18.081 3.587 33.286 1.00 95.44 98 GLN A C 1
ATOM 742 O O . GLN A 1 98 ? -17.994 3.492 34.513 1.00 95.44 98 GLN A O 1
ATOM 747 N N . THR A 1 99 ? -19.263 3.611 32.659 1.00 96.62 99 THR A N 1
ATOM 748 C CA . THR A 1 99 ? -20.549 3.527 33.371 1.00 96.62 99 THR A CA 1
ATOM 749 C C . THR A 1 99 ? -20.667 2.219 34.146 1.00 96.62 99 THR A C 1
ATOM 751 O O . THR A 1 99 ? -21.045 2.234 35.317 1.00 96.62 99 THR A O 1
ATOM 754 N N . ARG A 1 100 ? -20.267 1.092 33.542 1.00 94.75 100 ARG A N 1
ATOM 755 C CA . ARG A 1 100 ? -20.207 -0.216 34.209 1.00 94.75 100 ARG A CA 1
ATOM 756 C C . ARG A 1 100 ? -19.396 -0.153 35.498 1.00 94.75 100 ARG A C 1
ATOM 758 O O . ARG A 1 100 ? -19.871 -0.645 36.514 1.00 94.75 100 ARG A O 1
ATOM 765 N N . LYS A 1 101 ? -18.197 0.443 35.465 1.00 95.19 101 LYS A N 1
ATOM 766 C CA . LYS A 1 101 ? -17.333 0.550 36.651 1.00 95.19 101 LYS A CA 1
ATOM 767 C C . LYS A 1 101 ? -18.034 1.306 37.782 1.00 95.19 101 LYS A C 1
ATOM 769 O O . LYS A 1 101 ? -18.058 0.829 38.908 1.00 95.19 101 LYS A O 1
ATOM 774 N N . SER A 1 102 ? -18.677 2.430 37.461 1.00 97.06 102 SER A N 1
ATOM 775 C CA . SER A 1 102 ? -19.440 3.202 38.448 1.00 97.06 102 SER A CA 1
ATOM 776 C C . SER A 1 102 ? -20.601 2.401 39.048 1.00 97.06 102 SER A C 1
ATOM 778 O O . SER A 1 102 ? -20.800 2.423 40.261 1.00 97.06 102 SER A O 1
ATOM 780 N N . LEU A 1 103 ? -21.347 1.661 38.222 1.00 97.56 103 LEU A N 1
ATOM 781 C CA . LEU A 1 103 ? -22.447 0.818 38.695 1.00 97.56 103 LEU A CA 1
ATOM 782 C C . LEU A 1 103 ? -21.956 -0.356 39.556 1.00 97.56 103 LEU A C 1
ATOM 784 O O . LEU A 1 103 ? -22.643 -0.730 40.504 1.00 97.56 103 LEU A O 1
ATOM 788 N N . ASP A 1 104 ? -20.781 -0.920 39.267 1.00 97.38 104 ASP A N 1
ATOM 789 C CA . ASP A 1 104 ? -20.173 -1.968 40.094 1.00 97.38 104 ASP A CA 1
ATOM 790 C C . ASP A 1 104 ? -19.770 -1.460 41.476 1.00 97.38 104 ASP A C 1
ATOM 792 O O . ASP A 1 104 ? -20.171 -2.057 42.479 1.00 97.38 104 ASP A O 1
ATOM 796 N N . ASP A 1 105 ? -19.111 -0.303 41.550 1.00 97.31 105 ASP A N 1
ATOM 797 C CA . ASP A 1 105 ? -18.741 0.330 42.820 1.00 97.31 105 ASP A CA 1
ATOM 798 C C . ASP A 1 105 ? -19.982 0.671 43.672 1.00 97.31 105 ASP A C 1
ATOM 800 O O . ASP A 1 105 ? -20.022 0.421 44.886 1.00 97.31 105 ASP A O 1
ATOM 804 N N . GLN A 1 106 ? -21.036 1.194 43.033 1.00 97.56 106 GLN A N 1
ATOM 805 C CA . GLN A 1 106 ? -22.317 1.482 43.687 1.00 97.56 106 GLN A CA 1
ATOM 806 C C . GLN A 1 106 ? -22.994 0.198 44.182 1.00 97.56 106 GLN A C 1
ATOM 808 O O . GLN A 1 106 ? -23.419 0.124 45.338 1.00 97.56 106 GLN A O 1
ATOM 813 N N . ALA A 1 107 ? -23.057 -0.845 43.348 1.00 97.69 107 ALA A N 1
ATOM 814 C CA . ALA A 1 107 ? -23.656 -2.123 43.724 1.00 97.69 107 ALA A CA 1
ATOM 815 C C . ALA A 1 107 ? -22.895 -2.787 44.877 1.00 97.69 107 ALA A C 1
ATOM 817 O O . ALA A 1 107 ? -23.516 -3.346 45.784 1.00 97.69 107 ALA A O 1
ATOM 818 N N . LEU A 1 108 ? -21.563 -2.709 44.877 1.00 96.88 108 LEU A N 1
ATOM 819 C CA . LEU A 1 108 ? -20.729 -3.226 45.958 1.00 96.88 108 LEU A CA 1
ATOM 820 C C . LEU A 1 108 ? -21.002 -2.488 47.273 1.00 96.88 108 LEU A C 1
ATOM 822 O O . LEU A 1 108 ? -21.137 -3.121 48.321 1.00 96.88 108 LEU A O 1
ATOM 826 N N . THR A 1 109 ? -21.134 -1.163 47.217 1.00 97.12 109 THR A N 1
ATOM 827 C CA . THR A 1 109 ? -21.456 -0.330 48.383 1.00 97.12 109 THR A CA 1
ATOM 828 C C . THR A 1 109 ? -22.841 -0.657 48.940 1.00 97.12 109 THR A C 1
ATOM 830 O O . THR A 1 109 ? -22.974 -0.910 50.139 1.00 97.12 109 THR A O 1
ATOM 833 N N . ALA A 1 110 ? -23.861 -0.736 48.081 1.00 96.62 110 ALA A N 1
ATOM 834 C CA . ALA A 1 110 ? -25.224 -1.088 48.478 1.00 96.62 110 ALA A CA 1
ATOM 835 C C . ALA A 1 110 ? -25.297 -2.497 49.094 1.00 96.62 110 ALA A C 1
ATOM 837 O O . ALA A 1 110 ? -25.952 -2.690 50.118 1.00 96.62 110 ALA A O 1
ATOM 838 N N . ARG A 1 111 ? -24.560 -3.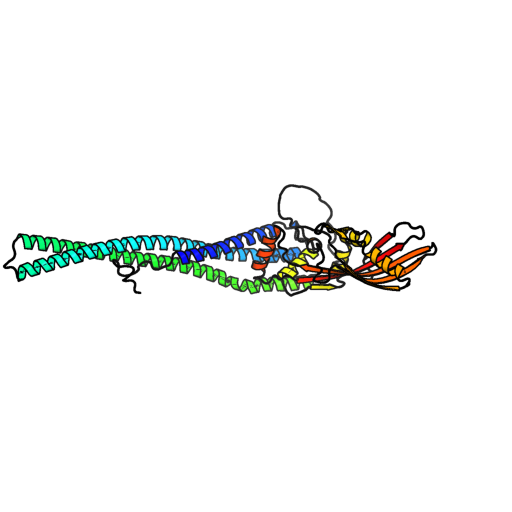471 48.538 1.00 96.19 111 ARG A N 1
ATOM 839 C CA . ARG A 1 111 ? -24.434 -4.817 49.124 1.00 96.19 111 ARG A CA 1
ATOM 840 C C . ARG A 1 111 ? -23.822 -4.781 50.515 1.00 96.19 111 ARG A C 1
ATOM 842 O O . ARG A 1 111 ? -24.407 -5.335 51.432 1.00 96.19 111 ARG A O 1
ATOM 849 N N . ARG A 1 112 ? -22.688 -4.096 50.690 1.00 96.50 112 ARG A N 1
ATOM 850 C CA . ARG A 1 112 ? -22.022 -3.996 52.000 1.00 96.50 112 ARG A CA 1
ATOM 851 C C . ARG A 1 112 ? -22.922 -3.356 53.054 1.00 96.50 112 ARG A C 1
ATOM 853 O O . ARG A 1 112 ? -22.950 -3.837 54.180 1.00 96.50 112 ARG A O 1
ATOM 860 N N . ARG A 1 113 ? -23.665 -2.302 52.693 1.00 96.31 113 ARG A N 1
ATOM 861 C CA . ARG A 1 113 ? -24.637 -1.652 53.590 1.00 96.31 113 ARG A CA 1
ATOM 862 C C . ARG A 1 113 ? -25.761 -2.603 53.983 1.00 96.31 113 ARG A C 1
ATOM 864 O O . ARG A 1 113 ? -26.049 -2.740 55.167 1.00 96.31 113 ARG A O 1
ATOM 871 N N . LYS A 1 114 ? -26.336 -3.304 53.003 1.00 96.19 114 LYS A N 1
ATOM 872 C CA . LYS A 1 114 ? -27.367 -4.312 53.245 1.00 96.19 114 LYS A CA 1
ATOM 873 C C . LYS A 1 114 ? -26.859 -5.429 54.165 1.00 96.19 114 LYS A C 1
ATOM 875 O O . LYS A 1 114 ? -27.472 -5.684 55.194 1.00 96.19 114 LYS A O 1
ATOM 880 N N . ASP A 1 115 ? -25.718 -6.031 53.834 1.00 95.44 115 ASP A N 1
ATOM 881 C CA . ASP A 1 115 ? -25.132 -7.134 54.601 1.00 95.44 115 ASP A CA 1
ATOM 882 C C . ASP A 1 115 ? -24.791 -6.693 56.040 1.00 95.44 115 ASP A C 1
ATOM 884 O O . ASP A 1 115 ? -24.998 -7.448 56.989 1.00 95.44 115 ASP A O 1
ATOM 888 N N . ALA A 1 116 ? -24.300 -5.462 56.232 1.00 95.38 116 ALA A N 1
ATOM 889 C CA . ALA A 1 116 ? -24.007 -4.911 57.556 1.00 95.38 116 ALA A CA 1
ATOM 890 C C . ALA A 1 116 ? -25.276 -4.669 58.392 1.00 95.38 116 ALA A C 1
ATOM 892 O O . ALA A 1 116 ? -25.290 -4.987 59.587 1.00 95.38 116 ALA A O 1
ATOM 893 N N . ALA A 1 117 ? -26.340 -4.142 57.777 1.00 94.12 117 ALA A N 1
ATOM 894 C CA . ALA A 1 117 ? -27.632 -3.957 58.432 1.00 94.12 117 ALA A CA 1
ATOM 895 C C . ALA A 1 117 ? -28.253 -5.308 58.829 1.00 94.12 117 ALA A C 1
ATOM 897 O O . ALA A 1 117 ? -28.650 -5.485 59.981 1.00 94.12 117 ALA A O 1
ATOM 898 N N . GLU A 1 118 ? -28.237 -6.299 57.932 1.00 92.75 118 GLU A N 1
ATOM 899 C CA . GLU A 1 118 ? -28.738 -7.658 58.191 1.00 92.75 118 GLU A CA 1
ATOM 900 C C . GLU A 1 118 ? -27.947 -8.378 59.295 1.00 92.75 118 GLU A C 1
ATOM 902 O O . GLU A 1 118 ? -28.536 -8.983 60.191 1.00 92.75 118 GLU A O 1
ATOM 907 N N . GLN A 1 119 ? -26.616 -8.269 59.301 1.00 94.81 119 GLN A N 1
ATOM 908 C CA . GLN A 1 119 ? -25.791 -8.822 60.383 1.00 94.81 119 GLN A CA 1
ATOM 909 C C . GLN A 1 119 ? -26.058 -8.141 61.728 1.00 94.81 119 GLN A C 1
ATOM 911 O O . GLN A 1 119 ? -25.995 -8.788 62.774 1.00 94.81 119 GLN A O 1
ATOM 916 N N . SER A 1 120 ? -26.335 -6.836 61.723 1.00 93.00 120 SER A N 1
ATOM 917 C CA . SER A 1 120 ? -26.655 -6.092 62.944 1.00 93.00 120 SER A CA 1
ATOM 918 C C . SER A 1 120 ? -28.032 -6.490 63.483 1.00 93.00 120 SER A C 1
ATOM 920 O O . SER A 1 120 ? -28.167 -6.710 64.687 1.00 93.00 120 SER A O 1
ATOM 922 N N . LEU A 1 121 ? -29.015 -6.695 62.598 1.00 90.19 121 LEU A N 1
ATOM 923 C CA . LEU A 1 121 ? -30.321 -7.268 62.940 1.00 90.19 121 LEU A CA 1
ATOM 924 C C . LEU A 1 121 ? -30.196 -8.663 63.556 1.00 90.19 121 LEU A C 1
ATOM 926 O O . LEU A 1 121 ? -30.794 -8.913 64.599 1.00 90.19 121 LEU A O 1
ATOM 930 N N . ASP A 1 122 ? -29.393 -9.553 62.965 1.00 90.12 122 ASP A N 1
ATOM 931 C CA . ASP A 1 122 ? -29.165 -10.907 63.491 1.00 90.12 122 ASP A CA 1
ATOM 932 C C . ASP A 1 122 ? -28.546 -10.883 64.900 1.00 90.12 122 ASP A C 1
ATOM 934 O O . ASP A 1 122 ? -28.968 -11.632 65.785 1.00 90.12 122 ASP A O 1
ATOM 938 N N . ARG A 1 123 ? -27.592 -9.977 65.157 1.00 88.44 123 ARG A N 1
ATOM 939 C CA . ARG A 1 123 ? -27.020 -9.791 66.503 1.00 88.44 123 ARG A CA 1
ATOM 940 C C . ARG A 1 123 ? -28.070 -9.326 67.508 1.00 88.44 123 ARG A C 1
ATOM 942 O O . ARG A 1 123 ? -28.131 -9.883 68.599 1.00 88.44 123 ARG A O 1
ATOM 949 N N . ILE A 1 124 ? -28.897 -8.342 67.150 1.00 87.06 124 ILE A N 1
ATOM 950 C CA . ILE A 1 124 ? -29.965 -7.840 68.028 1.00 87.06 124 ILE A CA 1
ATOM 951 C C . ILE A 1 124 ? -30.991 -8.941 68.303 1.00 87.06 124 ILE A C 1
ATOM 953 O O . ILE A 1 124 ? -31.349 -9.162 69.457 1.00 87.06 124 ILE A O 1
ATOM 957 N N . ALA A 1 125 ? -31.405 -9.684 67.274 1.00 85.25 125 ALA A N 1
ATOM 958 C CA . ALA A 1 125 ? -32.328 -10.804 67.415 1.00 85.25 125 ALA A CA 1
ATOM 959 C C . ALA A 1 125 ? -31.781 -11.874 68.375 1.00 85.25 125 ALA A C 1
ATOM 961 O O . ALA A 1 125 ? -32.495 -12.326 69.269 1.00 85.25 125 ALA A O 1
ATOM 962 N N . LYS A 1 126 ? -30.494 -12.231 68.265 1.00 85.81 126 LYS A N 1
ATOM 963 C CA . LYS A 1 126 ? -29.833 -13.157 69.201 1.00 85.81 126 LYS A CA 1
ATOM 964 C C . LYS A 1 126 ? -29.827 -12.626 70.635 1.00 85.81 126 LYS A C 1
ATOM 966 O O . LYS A 1 126 ? -30.140 -13.380 71.555 1.00 85.81 126 LYS A O 1
ATOM 971 N N . THR A 1 127 ? -29.531 -11.345 70.840 1.00 83.94 127 THR A N 1
ATOM 972 C CA . THR A 1 127 ? -29.580 -10.723 72.174 1.00 83.94 127 THR A CA 1
ATOM 973 C C . THR A 1 127 ? -30.996 -10.737 72.753 1.00 83.94 127 THR A C 1
ATOM 975 O O . THR A 1 127 ? -31.164 -11.063 73.923 1.00 83.94 127 THR A O 1
ATOM 978 N N . MET A 1 128 ? -32.027 -10.470 71.946 1.00 77.00 128 MET A N 1
ATOM 979 C CA . MET A 1 128 ? -33.427 -10.522 72.392 1.00 77.00 128 MET A CA 1
ATOM 980 C C . MET A 1 128 ? -33.862 -11.938 72.798 1.00 77.00 128 MET A C 1
ATOM 982 O O . MET A 1 128 ? -34.580 -12.097 73.782 1.00 77.00 128 MET A O 1
ATOM 986 N N . ILE A 1 129 ? -33.413 -12.966 72.069 1.00 79.75 129 ILE A N 1
ATOM 987 C CA . ILE A 1 129 ? -33.782 -14.370 72.318 1.00 79.75 129 ILE A CA 1
ATOM 988 C C . ILE A 1 129 ? -33.065 -14.943 73.552 1.00 79.75 129 ILE A C 1
ATOM 990 O O . ILE A 1 129 ? -33.670 -15.703 74.307 1.00 79.75 129 ILE A O 1
ATOM 994 N N . PHE A 1 130 ? -31.792 -14.594 73.776 1.00 77.56 130 PHE A N 1
ATOM 995 C CA . PHE A 1 130 ? -30.946 -15.240 74.795 1.00 77.56 130 PHE A CA 1
ATOM 996 C C . PHE A 1 130 ? -30.522 -14.329 75.965 1.00 77.56 130 PHE A C 1
ATOM 998 O O . PHE A 1 130 ? -29.946 -14.822 76.932 1.00 77.56 130 PHE A O 1
ATOM 1005 N N . GLY A 1 131 ? -30.783 -13.019 75.900 1.00 70.00 131 GLY A N 1
ATOM 1006 C CA . GLY A 1 131 ? -30.227 -12.003 76.808 1.00 70.00 131 GLY A CA 1
ATOM 1007 C C . GLY A 1 131 ? -31.161 -11.445 77.890 1.00 70.00 131 GLY A C 1
ATOM 1008 O O . GLY A 1 131 ? -30.733 -10.575 78.640 1.00 70.00 131 GLY A O 1
ATOM 1009 N N . GLY A 1 132 ? -32.402 -11.932 78.014 1.00 63.62 132 GLY A N 1
ATOM 1010 C CA . GLY A 1 132 ? -33.289 -11.585 79.140 1.00 63.62 132 GLY A CA 1
ATOM 1011 C C . GLY A 1 132 ? -34.401 -10.555 78.875 1.00 63.62 132 GLY A C 1
ATOM 1012 O O . GLY A 1 132 ? -34.989 -10.069 79.837 1.00 63.62 132 GLY A O 1
ATOM 1013 N N . GLY A 1 133 ? -34.736 -10.265 77.611 1.00 64.25 133 GLY A N 1
ATOM 1014 C CA . GLY A 1 133 ? -35.879 -9.422 77.205 1.00 64.25 133 GLY A CA 1
ATOM 1015 C C . GLY A 1 133 ? -35.482 -8.207 76.353 1.00 64.25 133 GLY A C 1
ATOM 1016 O O . GLY A 1 133 ? -34.356 -7.729 76.454 1.00 64.25 133 GLY A O 1
ATOM 1017 N N . SER A 1 134 ? -36.387 -7.720 75.491 1.00 68.62 134 SER A N 1
ATOM 1018 C CA . SER A 1 134 ? -36.155 -6.542 74.637 1.00 68.62 134 SER A CA 1
ATOM 1019 C C . SER A 1 134 ? -36.443 -5.237 75.381 1.00 68.62 134 SER A C 1
ATOM 1021 O O . SER A 1 134 ? -37.480 -5.094 76.032 1.00 68.62 134 SER A O 1
ATOM 1023 N N . SER A 1 135 ? -35.553 -4.249 75.261 1.00 80.81 135 SER A N 1
ATOM 1024 C CA . SER A 1 135 ? -35.892 -2.870 75.617 1.00 80.81 135 SER A CA 1
ATOM 1025 C C . SER A 1 135 ? -36.606 -2.170 74.453 1.00 80.81 135 SER A C 1
ATOM 1027 O O . SER A 1 135 ? -36.427 -2.516 73.284 1.00 80.81 135 SER A O 1
ATOM 1029 N N . GLN A 1 136 ? -37.377 -1.119 74.750 1.00 82.44 136 GLN A N 1
ATOM 1030 C CA . GLN A 1 136 ? -38.000 -0.278 73.718 1.00 82.44 136 GLN A CA 1
ATOM 1031 C C . GLN A 1 136 ? -36.955 0.371 72.782 1.00 82.44 136 GLN A C 1
ATOM 1033 O O . GLN A 1 136 ? -37.244 0.636 71.615 1.00 82.44 136 GLN A O 1
ATOM 1038 N N . ALA A 1 137 ? -35.734 0.599 73.280 1.00 83.25 137 ALA A N 1
ATOM 1039 C CA . ALA A 1 137 ? -34.616 1.100 72.486 1.00 83.25 137 ALA A CA 1
ATOM 1040 C C . ALA A 1 137 ? -34.102 0.050 71.484 1.00 83.25 137 ALA A C 1
ATOM 1042 O O . ALA A 1 137 ? -33.831 0.397 70.334 1.00 83.25 137 ALA A O 1
ATOM 1043 N N . ASP A 1 138 ? -34.044 -1.227 71.879 1.00 83.12 138 ASP A N 1
ATOM 1044 C CA . ASP A 1 138 ? -33.621 -2.322 70.995 1.00 83.12 138 ASP A CA 1
ATOM 1045 C C . ASP A 1 138 ? -34.619 -2.537 69.853 1.00 83.12 138 ASP A C 1
ATOM 1047 O O . ASP A 1 138 ? -34.226 -2.733 68.703 1.00 83.12 138 ASP A O 1
ATOM 1051 N N . GLU A 1 139 ? -35.920 -2.442 70.140 1.00 85.25 139 GLU A N 1
ATOM 1052 C CA . GLU A 1 139 ? -36.965 -2.527 69.114 1.00 85.25 139 GLU A CA 1
ATOM 1053 C C . GLU A 1 139 ? -36.920 -1.350 68.134 1.00 85.25 139 GLU A C 1
ATOM 1055 O O . GLU A 1 139 ? -37.081 -1.544 66.927 1.00 85.25 139 GLU A O 1
ATOM 1060 N N . ALA A 1 140 ? -36.690 -0.128 68.623 1.00 87.75 140 ALA A N 1
ATOM 1061 C CA . ALA A 1 140 ? -36.543 1.046 67.766 1.00 87.75 140 ALA A CA 1
ATOM 1062 C C . ALA A 1 140 ? -35.301 0.935 66.864 1.00 87.75 140 ALA A C 1
ATOM 1064 O O . ALA A 1 140 ? -35.384 1.214 65.665 1.00 87.75 140 ALA A O 1
ATOM 1065 N N . HIS A 1 141 ? -34.177 0.463 67.411 1.00 89.12 141 HIS A N 1
ATOM 1066 C CA . HIS A 1 141 ? -32.945 0.250 66.653 1.00 89.12 141 HIS A CA 1
ATOM 1067 C C . HIS A 1 141 ? -33.091 -0.870 65.610 1.00 89.12 141 HIS A C 1
ATOM 1069 O O . HIS A 1 141 ? -32.671 -0.703 64.465 1.00 89.12 141 HIS A O 1
ATOM 1075 N N . ALA A 1 142 ? -33.770 -1.971 65.952 1.00 89.00 142 ALA A N 1
ATOM 1076 C CA . ALA A 1 142 ? -34.088 -3.038 65.004 1.00 89.00 142 ALA A CA 1
ATOM 1077 C C . ALA A 1 142 ? -34.964 -2.536 63.842 1.00 89.00 142 ALA A C 1
ATOM 1079 O O . ALA A 1 142 ? -34.692 -2.849 62.686 1.00 89.00 142 ALA A O 1
ATOM 1080 N N . ARG A 1 143 ? -35.979 -1.700 64.106 1.00 90.50 143 ARG A N 1
ATOM 1081 C CA . ARG A 1 143 ? -36.795 -1.094 63.033 1.00 90.50 143 ARG A CA 1
ATOM 1082 C C . ARG A 1 143 ? -35.967 -0.197 62.115 1.00 90.50 143 ARG A C 1
ATOM 1084 O O . ARG A 1 143 ? -36.160 -0.239 60.903 1.00 90.50 143 ARG A O 1
ATOM 1091 N N . GLN A 1 144 ? -35.047 0.590 62.674 1.00 92.88 144 GLN A N 1
ATOM 1092 C CA . GLN A 1 144 ? -34.151 1.442 61.890 1.00 92.88 144 GLN A CA 1
ATOM 1093 C C . GLN A 1 144 ? -33.245 0.615 60.969 1.00 92.88 144 GLN A C 1
ATOM 1095 O O . GLN A 1 144 ? -33.142 0.922 59.784 1.00 92.88 144 GLN A O 1
ATOM 1100 N N . LEU A 1 145 ? -32.630 -0.450 61.489 1.00 93.19 145 LEU A N 1
ATOM 1101 C CA . LEU A 1 145 ? -31.781 -1.342 60.696 1.00 93.19 145 LEU A CA 1
ATOM 1102 C C . LEU A 1 145 ? -32.574 -2.111 59.632 1.00 93.19 145 LEU A C 1
ATOM 1104 O O . LEU A 1 145 ? -32.072 -2.307 58.530 1.00 93.19 145 LEU A O 1
ATOM 1108 N N . GLY A 1 146 ? -33.818 -2.505 59.930 1.00 93.38 146 GLY A N 1
ATOM 1109 C CA . GLY A 1 146 ? -34.734 -3.089 58.946 1.00 93.38 146 GLY A CA 1
ATOM 1110 C C . GLY A 1 146 ? -35.002 -2.133 57.785 1.00 93.38 146 GLY A C 1
ATOM 1111 O O . GLY A 1 146 ? -34.796 -2.492 56.628 1.00 93.38 146 GLY A O 1
ATOM 1112 N N . ALA A 1 147 ? -35.349 -0.881 58.095 1.00 95.00 147 ALA A N 1
ATOM 1113 C CA . ALA A 1 147 ? -35.549 0.152 57.081 1.00 95.00 147 ALA A CA 1
ATOM 1114 C C . ALA A 1 147 ? -34.273 0.436 56.265 1.00 95.00 147 ALA A C 1
ATOM 1116 O O . ALA A 1 147 ? -34.355 0.678 55.061 1.00 95.00 147 ALA A O 1
ATOM 1117 N N . GLU A 1 148 ? -33.091 0.385 56.887 1.00 94.31 148 GLU A N 1
ATOM 1118 C CA . GLU A 1 148 ? -31.813 0.535 56.185 1.00 94.31 148 GLU A CA 1
ATOM 1119 C C . GLU A 1 148 ? -31.516 -0.645 55.248 1.00 94.31 148 GLU A C 1
ATOM 1121 O O . GLU A 1 148 ? -31.111 -0.424 54.103 1.00 94.31 148 GLU A O 1
ATOM 1126 N N . ALA A 1 149 ? -31.749 -1.883 55.695 1.00 94.88 149 ALA A N 1
ATOM 1127 C CA . ALA A 1 149 ? -31.581 -3.081 54.873 1.00 94.88 149 ALA A CA 1
ATOM 1128 C C . ALA A 1 149 ? -32.522 -3.067 53.657 1.00 94.88 149 ALA A C 1
ATOM 1130 O O . ALA A 1 149 ? -32.089 -3.355 52.536 1.00 94.88 149 ALA A O 1
ATOM 1131 N N . ASP A 1 150 ? -33.779 -2.663 53.856 1.00 95.06 150 ASP A N 1
ATOM 1132 C CA . ASP A 1 150 ? -34.770 -2.516 52.787 1.00 95.06 150 ASP A CA 1
ATOM 1133 C C . ASP A 1 150 ? -34.377 -1.409 51.801 1.00 95.06 150 ASP A C 1
ATOM 1135 O O . ASP A 1 150 ? -34.410 -1.621 50.584 1.00 95.06 150 ASP A O 1
ATOM 1139 N N . ALA A 1 151 ? -33.936 -0.250 52.300 1.00 95.81 151 ALA A N 1
ATOM 1140 C CA . ALA A 1 151 ? -33.473 0.857 51.465 1.00 95.81 151 ALA A CA 1
ATOM 1141 C C . ALA A 1 151 ? -32.246 0.465 50.625 1.00 95.81 151 ALA A C 1
ATOM 1143 O O . ALA A 1 151 ? -32.233 0.687 49.413 1.00 95.81 151 ALA A O 1
ATOM 1144 N N . ALA A 1 152 ? -31.246 -0.180 51.235 1.00 96.00 152 ALA A N 1
ATOM 1145 C CA . ALA A 1 152 ? -30.065 -0.684 50.534 1.00 96.00 152 ALA A CA 1
ATOM 1146 C C . ALA A 1 152 ? -30.425 -1.792 49.525 1.00 96.00 152 ALA A C 1
ATOM 1148 O O . ALA A 1 152 ? -29.855 -1.862 48.433 1.00 96.00 152 ALA A O 1
ATOM 1149 N N . GLY A 1 153 ? -31.408 -2.637 49.848 1.00 96.69 153 GLY A N 1
ATOM 1150 C CA . GLY A 1 153 ? -31.960 -3.635 48.934 1.00 96.69 153 GLY A CA 1
ATOM 1151 C C . GLY A 1 153 ? -32.648 -3.014 47.715 1.00 96.69 153 GLY A C 1
ATOM 1152 O O . GLY A 1 153 ? -32.419 -3.459 46.586 1.00 96.69 153 GLY A O 1
ATOM 1153 N N . ALA A 1 154 ? -33.450 -1.969 47.920 1.00 97.69 154 ALA A N 1
ATOM 1154 C CA . ALA A 1 154 ? -34.119 -1.232 46.850 1.00 97.69 154 ALA A CA 1
ATOM 1155 C C . ALA A 1 154 ? -33.120 -0.478 45.954 1.00 97.69 154 ALA A C 1
ATOM 1157 O O . ALA A 1 154 ? -33.252 -0.506 44.725 1.00 97.69 154 ALA A O 1
ATOM 1158 N N . GLU A 1 155 ? -32.096 0.136 46.552 1.00 97.44 155 GLU A N 1
ATOM 1159 C CA . GLU A 1 155 ? -30.981 0.786 45.854 1.00 97.44 155 GLU A CA 1
ATOM 1160 C C . GLU A 1 155 ? -30.227 -0.219 44.973 1.00 97.44 155 GLU A C 1
ATOM 1162 O O . GLU A 1 155 ? -30.102 -0.013 43.763 1.00 97.44 155 GLU A O 1
ATOM 1167 N N . LEU A 1 156 ? -29.830 -1.367 45.536 1.00 97.69 156 LEU A N 1
ATOM 1168 C CA . LEU A 1 156 ? -29.175 -2.443 44.790 1.00 97.69 156 LEU A CA 1
ATOM 1169 C C . LEU A 1 156 ? -30.043 -2.940 43.626 1.00 97.69 156 LEU A C 1
ATOM 1171 O O . LEU A 1 156 ? -29.544 -3.128 42.517 1.00 97.69 156 LEU A O 1
ATOM 1175 N N . ALA A 1 157 ? -31.345 -3.135 43.846 1.00 97.06 157 ALA A N 1
ATOM 1176 C CA . ALA A 1 157 ? -32.263 -3.540 42.785 1.00 97.06 157 ALA A CA 1
ATOM 1177 C C . ALA A 1 157 ? -32.352 -2.488 41.665 1.00 97.06 157 ALA A C 1
ATOM 1179 O O . ALA A 1 157 ? -32.452 -2.850 40.491 1.00 97.06 157 ALA A O 1
ATOM 1180 N N . SER A 1 158 ? -32.290 -1.199 42.008 1.00 98.12 158 SER A N 1
ATOM 1181 C CA . SER A 1 158 ? -32.241 -0.099 41.040 1.00 98.12 158 SER A CA 1
ATOM 1182 C C . SER A 1 158 ? -30.957 -0.122 40.211 1.00 98.12 158 SER A C 1
ATOM 1184 O O . SER A 1 158 ? -31.028 -0.096 38.982 1.00 98.12 158 SER A O 1
ATOM 1186 N N . ILE A 1 159 ? -29.799 -0.272 40.856 1.00 98.31 159 ILE A N 1
ATOM 1187 C CA . ILE A 1 159 ? -28.491 -0.354 40.188 1.00 98.31 159 ILE A CA 1
ATOM 1188 C C . ILE A 1 159 ? -28.440 -1.556 39.238 1.00 98.31 159 ILE A C 1
ATOM 1190 O O . ILE A 1 159 ? -28.009 -1.433 38.094 1.00 98.31 159 ILE A O 1
ATOM 1194 N N . LEU A 1 160 ? -28.954 -2.715 39.662 1.00 96.50 160 LEU A N 1
ATOM 1195 C CA . LEU A 1 160 ? -29.015 -3.906 38.810 1.00 96.50 160 LEU A CA 1
ATOM 1196 C C . LEU A 1 160 ? -29.939 -3.717 37.596 1.00 96.50 160 LEU A C 1
ATOM 1198 O O . LEU A 1 160 ? -29.649 -4.261 36.531 1.00 96.50 160 LEU A O 1
ATOM 1202 N N . ARG A 1 161 ? -31.030 -2.946 37.717 1.00 97.94 161 ARG A N 1
ATOM 1203 C CA . ARG A 1 161 ? -31.861 -2.568 36.558 1.00 97.94 161 ARG A CA 1
ATOM 1204 C C . ARG A 1 161 ? -31.106 -1.648 35.602 1.00 97.94 161 ARG A C 1
ATOM 1206 O O . ARG A 1 161 ? -31.149 -1.885 34.400 1.00 97.94 161 ARG A O 1
ATOM 1213 N N . GLN A 1 162 ? -30.378 -0.658 36.120 1.00 97.44 162 GLN A N 1
ATOM 1214 C CA . GLN A 1 162 ? -29.542 0.222 35.294 1.00 97.44 162 GLN A CA 1
ATOM 1215 C C . GLN A 1 162 ? -28.447 -0.562 34.564 1.00 97.44 162 GLN A C 1
ATOM 1217 O O . GLN A 1 162 ? -28.250 -0.360 33.371 1.00 97.44 162 GLN A O 1
ATOM 1222 N N . ALA A 1 163 ? -27.792 -1.514 35.235 1.00 96.12 163 ALA A N 1
ATOM 1223 C CA . ALA A 1 163 ? -26.775 -2.366 34.619 1.00 96.12 163 ALA A CA 1
ATOM 1224 C C . ALA A 1 163 ? -27.347 -3.274 33.515 1.00 96.12 163 ALA A C 1
ATOM 1226 O O . ALA A 1 163 ? -26.688 -3.498 32.503 1.00 96.12 163 ALA A O 1
ATOM 1227 N N . LYS A 1 164 ? -28.584 -3.768 33.667 1.00 93.88 164 LYS A N 1
ATOM 1228 C CA . LYS A 1 164 ? -29.285 -4.497 32.595 1.00 93.88 164 LYS A CA 1
ATOM 1229 C C . LYS A 1 164 ? -29.610 -3.594 31.405 1.00 93.88 164 LYS A C 1
ATOM 1231 O O . LYS A 1 164 ? -29.325 -3.980 30.279 1.00 93.88 164 LYS A O 1
ATOM 1236 N N . GLY A 1 165 ? -30.109 -2.382 31.651 1.00 95.31 165 GLY A N 1
ATOM 1237 C CA . GLY A 1 165 ? -30.335 -1.397 30.587 1.00 95.31 165 GLY A CA 1
ATOM 1238 C C . GLY A 1 165 ? -29.039 -0.994 29.872 1.00 95.31 165 GLY A C 1
ATOM 1239 O O . GLY A 1 165 ? -29.022 -0.852 28.655 1.00 95.31 165 GLY A O 1
ATOM 1240 N N . LEU A 1 166 ? -27.927 -0.887 30.606 1.00 95.19 166 LEU A N 1
ATOM 1241 C CA . LEU A 1 166 ? -26.602 -0.651 30.029 1.00 95.19 166 LEU A CA 1
ATOM 1242 C C . LEU A 1 166 ? -26.175 -1.800 29.104 1.00 95.19 166 LEU A C 1
ATOM 1244 O O . LEU A 1 166 ? -25.631 -1.543 28.034 1.00 95.19 166 LEU A O 1
ATOM 1248 N N . LYS A 1 167 ? -26.462 -3.052 29.487 1.00 87.19 167 LYS A N 1
ATOM 1249 C CA . LYS A 1 167 ? -26.216 -4.222 28.636 1.00 87.19 167 LYS A CA 1
ATOM 1250 C C . LYS A 1 167 ? -27.034 -4.167 27.345 1.00 87.19 167 LYS A C 1
ATOM 1252 O O . LYS A 1 167 ? -26.485 -4.391 26.275 1.00 87.19 167 LYS A O 1
ATOM 1257 N N . GLU A 1 168 ? -28.320 -3.844 27.431 1.00 87.19 168 GLU A N 1
ATOM 1258 C CA . GLU A 1 168 ? -29.190 -3.725 26.251 1.00 87.19 168 GLU A CA 1
ATOM 1259 C C . GLU A 1 168 ? -28.692 -2.635 25.285 1.00 87.19 168 GLU A C 1
ATOM 1261 O O . GLU A 1 168 ? -28.644 -2.851 24.076 1.00 87.19 168 GLU A O 1
ATOM 1266 N N . GLN A 1 169 ? -28.252 -1.486 25.810 1.00 88.44 169 GLN A N 1
ATOM 1267 C CA . GLN A 1 169 ? -27.664 -0.408 25.001 1.00 88.44 169 GLN A CA 1
ATOM 1268 C C . GLN A 1 169 ? -26.337 -0.817 24.350 1.00 88.44 169 GLN A C 1
ATOM 1270 O O . GLN A 1 169 ? -26.092 -0.507 23.181 1.00 88.44 169 GLN A O 1
ATOM 1275 N N . HIS A 1 170 ? -25.491 -1.518 25.104 1.00 91.69 170 HIS A N 1
ATOM 1276 C CA . HIS A 1 170 ? -24.240 -2.078 24.612 1.00 91.69 170 HIS A CA 1
ATOM 1277 C C . HIS A 1 170 ? -24.481 -3.063 23.465 1.00 91.69 170 HIS A C 1
ATOM 1279 O O . HIS A 1 170 ? -23.899 -2.899 22.394 1.00 91.69 170 HIS A O 1
ATOM 1285 N N . ASP A 1 171 ? -25.363 -4.045 23.667 1.00 76.38 171 ASP A N 1
ATOM 1286 C CA . ASP A 1 171 ? -25.693 -5.055 22.661 1.00 76.38 171 ASP A CA 1
ATOM 1287 C C . ASP A 1 171 ? -26.285 -4.401 21.403 1.00 76.38 171 ASP A C 1
ATOM 1289 O O . ASP A 1 171 ? -25.837 -4.686 20.295 1.00 76.38 171 ASP A O 1
ATOM 1293 N N . GLY A 1 172 ? -27.213 -3.450 21.560 1.00 74.44 172 GLY A N 1
ATOM 1294 C CA . GLY A 1 172 ? -27.809 -2.730 20.431 1.00 74.44 172 GLY A CA 1
ATOM 1295 C C . GLY A 1 172 ? -26.792 -1.921 19.618 1.00 74.44 172 GLY A C 1
ATOM 1296 O O . GLY A 1 172 ? -26.852 -1.902 18.387 1.00 74.44 172 GLY A O 1
ATOM 1297 N N . SER A 1 173 ? -25.821 -1.292 20.286 1.00 77.44 173 SER A N 1
ATOM 1298 C CA . SER A 1 173 ? -24.736 -0.561 19.618 1.00 77.44 173 SER A CA 1
ATOM 1299 C C . SER A 1 173 ? -23.766 -1.501 18.897 1.00 77.44 173 SER A C 1
ATOM 1301 O O . SER A 1 173 ? -23.371 -1.216 17.765 1.00 77.44 173 SER A O 1
ATOM 1303 N N . ALA A 1 174 ? -23.426 -2.640 19.510 1.00 73.62 174 ALA A N 1
ATOM 1304 C CA . ALA A 1 174 ? -22.589 -3.667 18.892 1.00 73.62 174 ALA A CA 1
ATOM 1305 C C . ALA A 1 174 ? -23.259 -4.258 17.644 1.00 73.62 174 ALA A C 1
ATOM 1307 O O . ALA A 1 174 ? -22.627 -4.375 16.596 1.00 73.62 174 ALA A O 1
ATOM 1308 N N . GLU A 1 175 ? -24.553 -4.577 17.730 1.00 75.31 175 GLU A N 1
ATOM 1309 C CA . GLU A 1 175 ? -25.338 -5.064 16.596 1.00 75.31 175 GLU A CA 1
ATOM 1310 C C . GLU A 1 175 ? -25.448 -4.032 15.476 1.00 75.31 175 GLU A C 1
ATOM 1312 O O . GLU A 1 175 ? -25.372 -4.395 14.305 1.00 75.31 175 GLU A O 1
ATOM 1317 N N . SER A 1 176 ? -25.627 -2.749 15.807 1.00 76.38 176 SER A N 1
ATOM 1318 C CA . SER A 1 176 ? -25.666 -1.690 14.797 1.00 76.38 176 SER A CA 1
ATOM 1319 C C . SER A 1 176 ? -24.343 -1.603 14.043 1.00 76.38 176 SER A C 1
ATOM 1321 O O . SER A 1 176 ? -24.342 -1.660 12.817 1.00 76.38 176 SER A O 1
ATOM 1323 N N . ALA A 1 177 ? -23.220 -1.557 14.766 1.00 70.44 177 ALA A N 1
ATOM 1324 C CA . ALA A 1 177 ? -21.899 -1.534 14.148 1.00 70.44 177 ALA A CA 1
ATOM 1325 C C . ALA A 1 177 ? -21.639 -2.798 13.311 1.00 70.44 177 ALA A C 1
ATOM 1327 O O . ALA A 1 177 ? -21.108 -2.707 12.207 1.00 70.44 177 ALA A O 1
ATOM 1328 N N . ALA A 1 178 ? -22.050 -3.974 13.797 1.00 67.19 178 ALA A N 1
ATOM 1329 C CA . ALA A 1 178 ? -21.921 -5.226 13.058 1.00 67.19 178 ALA A CA 1
ATOM 1330 C C . ALA A 1 178 ? -22.741 -5.223 11.759 1.00 67.19 178 ALA A C 1
ATOM 1332 O O . ALA A 1 178 ? -22.223 -5.643 10.726 1.00 67.19 178 ALA A O 1
ATOM 1333 N N . ARG A 1 179 ? -23.981 -4.714 11.783 1.00 73.25 179 ARG A N 1
ATOM 1334 C CA . ARG A 1 179 ? -24.829 -4.586 10.586 1.00 73.25 179 ARG A CA 1
ATOM 1335 C C . ARG A 1 179 ? -24.208 -3.661 9.544 1.00 73.25 179 ARG A C 1
ATOM 1337 O O . ARG A 1 179 ? -24.180 -4.028 8.372 1.00 73.25 179 ARG A O 1
ATOM 1344 N N . ASP A 1 180 ? -23.680 -2.512 9.960 1.00 73.00 180 ASP A N 1
ATOM 1345 C CA . ASP A 1 180 ? -23.022 -1.572 9.045 1.00 73.00 180 ASP A CA 1
ATOM 1346 C C . ASP A 1 180 ? -21.777 -2.199 8.401 1.00 73.00 180 ASP A C 1
ATOM 1348 O O . ASP A 1 180 ? -21.581 -2.110 7.188 1.00 73.00 180 ASP A O 1
ATOM 1352 N N . ILE A 1 181 ? -20.959 -2.892 9.201 1.00 69.12 181 ILE A N 1
ATOM 1353 C CA . ILE A 1 181 ? -19.760 -3.592 8.722 1.00 69.12 181 ILE A CA 1
ATOM 1354 C C . ILE A 1 181 ? -20.137 -4.737 7.777 1.00 69.12 181 ILE A C 1
ATOM 1356 O O . ILE A 1 181 ? -19.501 -4.907 6.740 1.00 69.12 181 ILE A O 1
ATOM 1360 N N . GLU A 1 182 ? -21.168 -5.521 8.097 1.00 67.38 182 GLU A N 1
ATOM 1361 C CA . GLU A 1 182 ? -21.639 -6.612 7.242 1.00 67.38 182 GLU A CA 1
ATOM 1362 C C . GLU A 1 182 ? -22.185 -6.082 5.913 1.00 67.38 182 GLU A C 1
ATOM 1364 O O . GLU A 1 182 ? -21.907 -6.657 4.859 1.00 67.38 182 GLU A O 1
ATOM 1369 N N . GLN A 1 183 ? -22.932 -4.978 5.939 1.00 73.81 183 GLN A N 1
ATOM 1370 C CA . GLN A 1 183 ? -23.443 -4.345 4.729 1.00 73.81 183 GLN A CA 1
ATOM 1371 C C . GLN A 1 183 ? -22.294 -3.825 3.858 1.00 73.81 183 GLN A C 1
ATOM 1373 O O . GLN A 1 183 ? -22.222 -4.181 2.683 1.00 73.81 183 GLN A O 1
ATOM 1378 N N . ALA A 1 184 ? -21.333 -3.108 4.446 1.00 67.00 184 ALA A N 1
ATOM 1379 C CA . ALA A 1 184 ? -20.128 -2.673 3.744 1.00 67.00 184 ALA A CA 1
ATOM 1380 C C . ALA A 1 184 ? -19.317 -3.859 3.189 1.00 67.00 184 ALA A C 1
ATOM 1382 O O . ALA A 1 184 ? -18.786 -3.791 2.082 1.00 67.00 184 ALA A O 1
ATOM 1383 N N . ALA A 1 185 ? -19.260 -4.983 3.909 1.00 59.78 185 ALA A N 1
ATOM 1384 C CA . ALA A 1 185 ? -18.607 -6.206 3.448 1.00 59.78 185 ALA A CA 1
ATOM 1385 C C . ALA A 1 185 ? -19.373 -6.908 2.312 1.00 59.78 185 ALA A C 1
ATOM 1387 O O . ALA A 1 185 ? -18.748 -7.522 1.447 1.00 59.78 185 ALA A O 1
ATOM 1388 N N . LYS A 1 186 ? -20.709 -6.831 2.275 1.00 67.69 186 LYS A N 1
ATOM 1389 C CA . LYS A 1 186 ? -21.531 -7.319 1.152 1.00 67.69 186 LYS A CA 1
ATOM 1390 C C . LYS A 1 186 ? -21.337 -6.458 -0.085 1.00 67.69 186 LYS A C 1
ATOM 1392 O O . LYS A 1 186 ? -21.178 -7.009 -1.175 1.00 67.69 186 LYS A O 1
ATOM 1397 N N . ASP A 1 187 ? -21.310 -5.143 0.092 1.00 65.31 187 ASP A N 1
ATOM 1398 C CA . ASP A 1 187 ? -21.029 -4.204 -0.988 1.00 65.31 187 ASP A CA 1
ATOM 1399 C C . ASP A 1 187 ? -19.618 -4.455 -1.528 1.00 65.31 187 ASP A C 1
ATOM 1401 O O . ASP A 1 187 ? -19.469 -4.702 -2.720 1.00 65.31 187 ASP A O 1
ATOM 1405 N N . PHE A 1 188 ? -18.620 -4.617 -0.655 1.00 57.09 188 PHE A N 1
ATOM 1406 C CA . PHE A 1 188 ? -17.279 -5.090 -1.018 1.00 57.09 188 PHE A CA 1
ATOM 1407 C C . PHE A 1 188 ? -17.296 -6.451 -1.740 1.00 57.09 188 PHE A C 1
ATOM 1409 O O . PHE A 1 188 ? -16.629 -6.643 -2.755 1.00 57.09 188 PHE A O 1
ATOM 1416 N N . GLY A 1 189 ? -18.076 -7.414 -1.243 1.00 53.22 189 GLY A N 1
ATOM 1417 C CA . GLY A 1 189 ? -18.184 -8.770 -1.781 1.00 53.22 189 GLY A CA 1
ATOM 1418 C C . GLY A 1 189 ? -18.739 -8.824 -3.204 1.00 53.22 189 GLY A C 1
ATOM 1419 O O . GLY A 1 189 ? -18.255 -9.623 -4.006 1.00 53.22 189 GLY A O 1
ATOM 1420 N N . ARG A 1 190 ? -19.681 -7.935 -3.550 1.00 59.50 190 ARG A N 1
ATOM 1421 C CA . ARG A 1 190 ? -20.182 -7.762 -4.928 1.00 59.50 190 ARG A CA 1
ATOM 1422 C C . ARG A 1 190 ? -19.092 -7.316 -5.902 1.00 59.50 190 ARG A C 1
ATOM 1424 O O . ARG A 1 190 ? -19.193 -7.620 -7.084 1.00 59.50 190 ARG A O 1
ATOM 1431 N N . TYR A 1 191 ? -18.047 -6.659 -5.402 1.00 51.09 191 TYR A N 1
ATOM 1432 C CA . TYR A 1 191 ? -16.894 -6.211 -6.183 1.00 51.09 191 TYR A CA 1
ATOM 1433 C C . TYR A 1 191 ? -15.647 -7.082 -5.981 1.00 51.09 191 TYR A C 1
ATOM 1435 O O . TYR A 1 191 ? -14.629 -6.834 -6.611 1.00 51.09 191 TYR A O 1
ATOM 1443 N N . ARG A 1 192 ? -15.699 -8.169 -5.197 1.00 41.19 192 ARG A N 1
ATOM 1444 C CA . ARG A 1 192 ? -14.595 -9.148 -5.102 1.00 41.19 192 ARG A CA 1
ATOM 1445 C C . ARG A 1 192 ? -14.343 -9.873 -6.432 1.00 41.19 192 ARG A C 1
ATOM 1447 O O . ARG A 1 192 ? -13.223 -10.302 -6.697 1.00 41.19 192 ARG A O 1
ATOM 1454 N N . SER A 1 193 ? -15.349 -9.942 -7.308 1.00 43.12 193 SER A N 1
ATOM 1455 C CA . SER A 1 193 ? -15.177 -10.336 -8.712 1.00 43.12 193 SER A CA 1
ATOM 1456 C C . SER A 1 193 ? -14.417 -9.295 -9.551 1.00 43.12 193 SER A C 1
ATOM 1458 O O . SER A 1 193 ? -14.179 -9.533 -10.727 1.00 43.12 193 SER A O 1
ATOM 1460 N N . MET A 1 194 ? -13.970 -8.162 -8.989 1.00 42.09 194 MET A N 1
ATOM 1461 C CA . MET A 1 194 ? -13.048 -7.242 -9.671 1.00 42.09 194 MET A CA 1
ATOM 1462 C C . MET A 1 194 ? -11.694 -7.876 -9.954 1.00 42.09 194 MET A C 1
ATOM 1464 O O . MET A 1 194 ? -11.072 -7.466 -10.919 1.00 42.09 194 MET A O 1
ATOM 1468 N N . GLY A 1 195 ? -11.248 -8.897 -9.214 1.00 39.34 195 GLY A N 1
ATOM 1469 C CA . GLY A 1 195 ? -10.080 -9.676 -9.645 1.00 39.34 195 GLY A CA 1
ATOM 1470 C C . GLY A 1 195 ? -10.294 -10.247 -11.051 1.00 39.34 195 GLY A C 1
ATOM 1471 O O . GLY A 1 195 ? -9.420 -10.154 -11.902 1.00 39.34 195 GLY A O 1
ATOM 1472 N N . THR A 1 196 ? -11.510 -10.724 -11.334 1.00 40.62 196 THR A N 1
ATOM 1473 C CA . THR A 1 196 ? -11.937 -11.185 -12.657 1.00 40.62 196 THR A CA 1
ATOM 1474 C C . THR A 1 196 ? -12.265 -10.038 -13.611 1.00 40.62 196 THR A C 1
ATOM 1476 O O . THR A 1 196 ? -11.948 -10.170 -14.781 1.00 40.62 196 THR A O 1
ATOM 1479 N N . THR A 1 197 ? -12.836 -8.909 -13.174 1.00 38.81 197 THR A N 1
ATOM 1480 C CA . THR A 1 197 ? -13.130 -7.750 -14.049 1.00 38.81 197 THR A CA 1
ATOM 1481 C C . THR A 1 197 ? -11.872 -6.991 -14.466 1.00 38.81 197 THR A C 1
ATOM 1483 O O . THR A 1 197 ? -11.756 -6.627 -15.627 1.00 38.81 197 THR A O 1
ATOM 1486 N N . ILE A 1 198 ? -10.912 -6.789 -13.561 1.00 38.31 198 ILE A N 1
ATOM 1487 C CA . ILE A 1 198 ? -9.579 -6.243 -13.848 1.00 38.31 198 ILE A CA 1
ATOM 1488 C C . ILE A 1 198 ? -8.838 -7.221 -14.752 1.00 38.31 198 ILE A C 1
ATOM 1490 O O . ILE A 1 198 ? -8.309 -6.806 -15.773 1.00 38.31 198 ILE A O 1
ATOM 1494 N N . GLN A 1 199 ? -8.884 -8.525 -14.468 1.00 38.59 199 GLN A N 1
ATOM 1495 C CA . GLN A 1 199 ? -8.288 -9.530 -15.345 1.00 38.59 199 GLN A CA 1
ATOM 1496 C C . GLN A 1 199 ? -8.973 -9.593 -16.721 1.00 38.59 199 GLN A C 1
ATOM 1498 O O . GLN A 1 199 ? -8.284 -9.643 -17.726 1.00 38.59 199 GLN A O 1
ATOM 1503 N N . THR A 1 200 ? -10.297 -9.448 -16.803 1.00 39.78 200 THR A N 1
ATOM 1504 C CA . THR A 1 200 ? -11.051 -9.350 -18.068 1.00 39.78 200 THR A CA 1
ATOM 1505 C C . THR A 1 200 ? -10.737 -8.041 -18.794 1.00 39.78 200 THR A C 1
ATOM 1507 O O . THR A 1 200 ? -10.629 -8.019 -20.016 1.00 39.78 200 THR A O 1
ATOM 1510 N N . ALA A 1 201 ? -10.557 -6.935 -18.068 1.00 36.56 201 ALA A N 1
ATOM 1511 C CA . ALA A 1 201 ? -10.141 -5.656 -18.626 1.00 36.56 201 ALA A CA 1
ATOM 1512 C C . ALA A 1 201 ? -8.693 -5.713 -19.135 1.00 36.56 201 ALA A C 1
ATOM 1514 O O . ALA A 1 201 ? -8.409 -5.110 -20.165 1.00 36.56 201 ALA A O 1
ATOM 1515 N N . LEU A 1 202 ? -7.810 -6.471 -18.485 1.00 36.12 202 LEU A N 1
ATOM 1516 C CA . LEU A 1 202 ? -6.444 -6.749 -18.931 1.00 36.12 202 LEU A CA 1
ATOM 1517 C C . LEU A 1 202 ? -6.426 -7.718 -20.132 1.00 36.12 202 LEU A C 1
ATOM 1519 O O . LEU A 1 202 ? -5.738 -7.447 -21.107 1.00 36.12 202 LEU A O 1
ATOM 1523 N N . GLU A 1 203 ? -7.251 -8.768 -20.143 1.00 38.72 203 GLU A N 1
ATOM 1524 C CA . GLU A 1 203 ? -7.420 -9.716 -21.264 1.00 38.72 203 GLU A CA 1
ATOM 1525 C C . GLU A 1 203 ? -8.091 -9.074 -22.492 1.00 38.72 203 GLU A C 1
ATOM 1527 O O . GLU A 1 203 ? -7.809 -9.415 -23.638 1.00 38.72 203 GLU A O 1
ATOM 1532 N N . ALA A 1 204 ? -8.998 -8.120 -22.291 1.00 35.06 204 ALA A N 1
ATOM 1533 C CA . ALA A 1 204 ? -9.590 -7.363 -23.386 1.00 35.06 204 ALA A CA 1
ATOM 1534 C C . ALA A 1 204 ? -8.712 -6.175 -23.823 1.00 35.06 204 ALA A C 1
ATOM 1536 O O . ALA A 1 204 ? -8.925 -5.678 -24.928 1.00 35.06 204 ALA A O 1
ATOM 1537 N N . LEU A 1 205 ? -7.757 -5.711 -23.001 1.00 34.38 205 LEU A N 1
ATOM 1538 C CA . LEU A 1 205 ? -6.649 -4.856 -23.452 1.00 34.38 205 LEU A CA 1
ATOM 1539 C C . LEU A 1 205 ? -5.715 -5.678 -24.338 1.00 34.38 205 LEU A C 1
ATOM 1541 O O . LEU A 1 205 ? -5.416 -5.236 -25.436 1.00 34.38 205 LEU A O 1
ATOM 1545 N N . ASP A 1 206 ? -5.363 -6.896 -23.923 1.00 34.62 206 ASP A N 1
ATOM 1546 C CA . ASP A 1 206 ? -4.569 -7.864 -24.693 1.00 34.62 206 ASP A CA 1
ATOM 1547 C C . ASP A 1 206 ? -5.161 -8.106 -26.093 1.00 34.62 206 ASP A C 1
ATOM 1549 O O . ASP A 1 206 ? -4.486 -7.903 -27.096 1.00 34.62 206 ASP A O 1
ATOM 1553 N N . LYS A 1 207 ? -6.475 -8.360 -26.190 1.00 35.88 207 LYS A N 1
ATOM 1554 C CA . LYS A 1 207 ? -7.185 -8.481 -27.483 1.00 35.88 207 LYS A CA 1
ATOM 1555 C C . LYS A 1 207 ? -7.261 -7.179 -28.292 1.00 35.88 207 LYS A C 1
ATOM 1557 O O . LYS A 1 207 ? -7.353 -7.234 -29.516 1.00 35.88 207 LYS A O 1
ATOM 1562 N N . GLY A 1 208 ? -7.272 -6.021 -27.629 1.00 28.80 208 GLY A N 1
ATOM 1563 C CA . GLY A 1 208 ? -7.253 -4.704 -28.275 1.00 28.80 208 GLY A CA 1
ATOM 1564 C C . GLY A 1 208 ? -5.870 -4.333 -28.821 1.00 28.80 208 GLY A C 1
ATOM 1565 O O . GLY A 1 208 ? -5.780 -3.765 -29.907 1.00 28.80 208 GLY A O 1
ATOM 1566 N N . PHE A 1 209 ? -4.804 -4.712 -28.113 1.00 30.44 209 PHE A N 1
ATOM 1567 C CA . PHE A 1 209 ? -3.409 -4.577 -28.538 1.00 30.44 209 PHE A CA 1
ATOM 1568 C C . PHE A 1 209 ? -3.067 -5.559 -29.671 1.00 30.44 209 PHE A C 1
ATOM 1570 O O . PHE A 1 209 ? -2.516 -5.132 -30.680 1.00 30.44 209 PHE A O 1
ATOM 1577 N N . ASP A 1 210 ? -3.536 -6.809 -29.604 1.00 33.84 210 ASP A N 1
ATOM 1578 C CA . ASP A 1 210 ? -3.464 -7.799 -30.698 1.00 33.84 210 ASP A CA 1
ATOM 1579 C C . ASP A 1 210 ? -4.198 -7.366 -31.981 1.00 33.84 210 ASP A C 1
ATOM 1581 O O . ASP A 1 210 ? -3.907 -7.840 -33.082 1.00 33.84 210 ASP A O 1
ATOM 1585 N N . ALA A 1 211 ? -5.211 -6.505 -31.847 1.00 28.97 211 ALA A N 1
ATOM 1586 C CA . ALA A 1 211 ? -5.937 -5.932 -32.976 1.00 28.97 211 ALA A CA 1
ATOM 1587 C C . ALA A 1 211 ? -5.222 -4.704 -33.571 1.00 28.97 211 ALA A C 1
ATOM 1589 O O . ALA A 1 211 ? -5.394 -4.423 -34.757 1.00 28.97 211 ALA A O 1
ATOM 1590 N N . LEU A 1 212 ? -4.408 -3.999 -32.776 1.00 24.55 212 LEU A N 1
ATOM 1591 C CA . LEU A 1 212 ? -3.578 -2.868 -33.206 1.00 24.55 212 LEU A CA 1
ATOM 1592 C C . LEU A 1 212 ? -2.300 -3.323 -33.916 1.00 24.55 212 LEU A C 1
ATOM 1594 O O . LEU A 1 212 ? -1.900 -2.687 -34.882 1.00 24.55 212 LEU A O 1
ATOM 1598 N N . THR A 1 213 ? -1.728 -4.460 -33.524 1.00 30.41 213 THR A N 1
ATOM 1599 C CA . THR A 1 213 ? -0.552 -5.064 -34.179 1.00 30.41 213 THR A CA 1
ATOM 1600 C C . THR A 1 213 ? -0.879 -5.785 -35.496 1.00 30.41 213 THR A C 1
ATOM 1602 O O . THR A 1 213 ? 0.025 -6.223 -36.202 1.00 30.41 213 THR A O 1
ATOM 1605 N N . ARG A 1 214 ? -2.167 -5.900 -35.869 1.00 31.02 214 ARG A N 1
ATOM 1606 C CA . ARG A 1 214 ? -2.617 -6.468 -37.160 1.00 31.02 214 ARG A CA 1
ATOM 1607 C C . ARG A 1 214 ? -3.202 -5.449 -38.142 1.00 31.02 214 ARG A C 1
ATOM 1609 O O . ARG A 1 214 ? -3.460 -5.827 -39.283 1.00 31.02 214 ARG A O 1
ATOM 1616 N N . GLN A 1 215 ? -3.451 -4.200 -37.738 1.00 26.22 215 GLN A N 1
ATOM 1617 C CA . GLN A 1 215 ? -3.953 -3.164 -38.647 1.00 26.22 215 GLN A CA 1
ATOM 1618 C C . GLN A 1 215 ? -2.842 -2.186 -39.027 1.00 26.22 215 GLN A C 1
ATOM 1620 O O . GLN A 1 215 ? -2.305 -1.481 -38.183 1.00 26.22 215 GLN A O 1
ATOM 1625 N N . ASP A 1 216 ? -2.557 -2.183 -40.326 1.00 30.94 216 ASP A N 1
ATOM 1626 C CA . ASP A 1 216 ? -1.598 -1.366 -41.067 1.00 30.94 216 ASP A CA 1
ATOM 1627 C C . ASP A 1 216 ? -1.400 0.067 -40.490 1.00 30.94 216 ASP A C 1
ATOM 1629 O O . ASP A 1 216 ? -2.384 0.808 -40.375 1.00 30.94 216 ASP A O 1
ATOM 1633 N N . PRO A 1 217 ? -0.165 0.506 -40.155 1.00 34.50 217 PRO A N 1
ATOM 1634 C CA . PRO A 1 217 ? 0.137 1.800 -39.511 1.00 34.50 217 PRO A CA 1
ATOM 1635 C C . PRO A 1 217 ? -0.007 3.049 -40.409 1.00 34.50 217 PRO A C 1
ATOM 1637 O O . PRO A 1 217 ? 0.596 4.090 -40.136 1.00 34.50 217 PRO A O 1
ATOM 1640 N N . GLY A 1 218 ? -0.756 2.961 -41.509 1.00 31.67 218 GLY A N 1
ATOM 1641 C CA . GLY A 1 218 ? -0.726 3.942 -42.599 1.00 31.67 218 GLY A CA 1
ATOM 1642 C C . GLY A 1 218 ? -1.438 5.276 -42.349 1.00 31.67 218 GLY A C 1
ATOM 1643 O O . GLY A 1 218 ? -1.192 6.231 -43.079 1.00 31.67 218 GLY A O 1
ATOM 1644 N N . GLU A 1 219 ? -2.297 5.401 -41.338 1.00 32.59 219 GLU A N 1
ATOM 1645 C CA . GLU A 1 219 ? -3.158 6.583 -41.196 1.00 32.59 219 GLU A CA 1
ATOM 1646 C C . GLU A 1 219 ? -3.202 7.094 -39.757 1.00 32.59 219 GLU A C 1
ATOM 1648 O O . GLU A 1 219 ? -4.106 6.744 -39.001 1.00 32.59 219 GLU A O 1
ATOM 1653 N N . GLN A 1 220 ? -2.215 7.915 -39.381 1.00 30.17 220 GLN A N 1
ATOM 1654 C CA . GLN A 1 220 ? -2.323 9.041 -38.428 1.00 30.17 220 GLN A CA 1
ATOM 1655 C C . GLN A 1 220 ? -0.916 9.558 -38.088 1.00 30.17 220 GLN A C 1
ATOM 1657 O O . GLN A 1 220 ? -0.410 9.400 -36.980 1.00 30.17 220 GLN A O 1
ATOM 1662 N N . ARG A 1 221 ? -0.251 10.170 -39.071 1.00 37.81 221 ARG A N 1
ATOM 1663 C CA . ARG A 1 221 ? 0.994 10.921 -38.865 1.00 37.81 221 ARG A CA 1
ATOM 1664 C C . ARG A 1 221 ? 0.813 12.333 -39.398 1.00 37.81 221 ARG A C 1
ATOM 1666 O O . ARG A 1 221 ? 1.344 12.654 -40.446 1.00 37.81 221 ARG A O 1
ATOM 1673 N N . GLU A 1 222 ? 0.063 13.166 -38.690 1.00 32.00 222 GLU A N 1
ATOM 1674 C CA . GLU A 1 222 ? 0.137 14.616 -38.879 1.00 32.00 222 GLU A CA 1
ATOM 1675 C C . GLU A 1 222 ? -0.256 15.322 -37.577 1.00 32.00 222 GLU A C 1
ATOM 1677 O O . GLU A 1 222 ? -1.384 15.196 -37.106 1.00 32.00 222 GLU A O 1
ATOM 1682 N N . GLY A 1 223 ? 0.701 16.052 -36.992 1.00 30.80 223 GLY A N 1
ATOM 1683 C CA . GLY A 1 223 ? 0.446 17.002 -35.908 1.00 30.80 223 GLY A CA 1
ATOM 1684 C C . GLY A 1 223 ? 1.206 16.751 -34.606 1.00 30.80 223 GLY A C 1
ATOM 1685 O O . GLY A 1 223 ? 0.580 16.634 -33.559 1.00 30.80 223 GLY A O 1
ATOM 1686 N N . MET A 1 224 ? 2.541 16.715 -34.625 1.00 32.75 224 MET A N 1
ATOM 1687 C CA . MET A 1 224 ? 3.304 16.878 -33.382 1.00 32.75 224 MET A CA 1
ATOM 1688 C C . MET A 1 224 ? 4.631 17.585 -33.639 1.00 32.75 224 MET A C 1
ATOM 1690 O O . MET A 1 224 ? 5.685 16.974 -33.696 1.00 32.75 224 MET A O 1
ATOM 1694 N N . ASP A 1 225 ? 4.543 18.901 -33.808 1.00 36.81 225 ASP A N 1
ATOM 1695 C CA . ASP A 1 225 ? 5.639 19.817 -33.523 1.00 36.81 225 ASP A CA 1
ATOM 1696 C C . ASP A 1 225 ? 5.052 21.158 -33.074 1.00 36.81 225 ASP A C 1
ATOM 1698 O O . ASP A 1 225 ? 4.142 21.683 -33.720 1.00 36.81 225 ASP A O 1
ATOM 1702 N N . ARG A 1 226 ? 5.655 21.713 -32.011 1.00 31.78 226 ARG A N 1
ATOM 1703 C CA . ARG A 1 226 ? 5.398 22.998 -31.317 1.00 31.78 226 ARG A CA 1
ATOM 1704 C C . ARG A 1 226 ? 4.473 22.919 -30.098 1.00 31.78 226 ARG A C 1
ATOM 1706 O O . ARG A 1 226 ? 3.260 22.996 -30.204 1.00 31.78 226 ARG A O 1
ATOM 1713 N N . ASP A 1 227 ? 5.067 22.873 -28.908 1.00 28.58 227 ASP A N 1
ATOM 1714 C CA . ASP A 1 227 ? 5.414 24.127 -28.232 1.00 28.58 227 ASP A CA 1
ATOM 1715 C C . ASP A 1 227 ? 6.304 23.888 -27.009 1.00 28.58 227 ASP A C 1
ATOM 1717 O O . ASP A 1 227 ? 6.052 23.035 -26.158 1.00 28.58 227 ASP A O 1
ATOM 1721 N N . GLY A 1 228 ? 7.374 24.678 -26.939 1.00 31.44 228 GLY A N 1
ATOM 1722 C CA . GLY A 1 228 ? 8.252 24.767 -25.788 1.00 31.44 228 GLY A CA 1
ATOM 1723 C C . GLY A 1 228 ? 7.799 25.854 -24.815 1.00 31.44 228 GLY A C 1
ATOM 1724 O O . GLY A 1 228 ? 7.402 26.944 -25.215 1.00 31.44 228 GLY A O 1
ATOM 1725 N N . GLY A 1 229 ? 7.990 25.575 -23.525 1.00 29.44 229 GLY A N 1
ATOM 1726 C CA . GLY A 1 229 ? 8.320 26.587 -22.524 1.00 29.44 229 GLY A CA 1
ATOM 1727 C C . GLY A 1 229 ? 7.174 27.141 -21.676 1.00 29.44 229 GLY A C 1
ATOM 1728 O O . GLY A 1 229 ? 6.552 28.139 -22.027 1.00 29.44 229 GLY A O 1
ATOM 1729 N N . ARG A 1 230 ? 7.067 26.645 -20.435 1.00 26.02 230 ARG A N 1
ATOM 1730 C CA . ARG A 1 230 ? 7.085 27.520 -19.247 1.00 26.02 230 ARG A CA 1
ATOM 1731 C C . ARG A 1 230 ? 7.376 26.737 -17.964 1.00 26.02 230 ARG A C 1
ATOM 1733 O O . ARG A 1 230 ? 6.696 25.776 -17.631 1.00 26.02 230 ARG A O 1
ATOM 1740 N N . SER A 1 231 ? 8.407 27.196 -17.259 1.00 40.31 231 SER A N 1
ATOM 1741 C CA . SER A 1 231 ? 8.804 26.778 -15.914 1.00 40.31 231 SER A CA 1
ATOM 1742 C C . SER A 1 231 ? 7.769 27.204 -14.865 1.00 40.31 231 SER A C 1
ATOM 1744 O O . SER A 1 231 ? 7.243 28.316 -14.953 1.00 40.31 231 SER A O 1
ATOM 1746 N N . GLY A 1 232 ? 7.534 26.351 -13.857 1.00 28.83 232 GLY A N 1
ATOM 1747 C CA . GLY A 1 232 ? 6.919 26.761 -12.589 1.00 28.83 232 GLY A CA 1
ATOM 1748 C C . GLY A 1 232 ? 5.971 25.752 -11.934 1.00 28.83 232 GLY A C 1
ATOM 1749 O O . GLY A 1 232 ? 4.782 26.028 -11.849 1.00 28.83 232 GLY A O 1
ATOM 1750 N N . SER A 1 233 ? 6.482 24.614 -11.449 1.00 25.81 233 SER A N 1
ATOM 1751 C CA . SER A 1 233 ? 5.905 23.796 -10.360 1.00 25.81 233 SER A CA 1
ATOM 1752 C C . SER A 1 233 ? 6.804 22.570 -10.140 1.00 25.81 233 SER A C 1
ATOM 1754 O O . SER A 1 233 ? 7.130 21.889 -11.110 1.00 25.81 233 SER A O 1
ATOM 1756 N N . LYS A 1 234 ? 7.217 22.270 -8.897 1.00 31.80 234 LYS A N 1
ATOM 1757 C CA . LYS A 1 234 ? 7.777 20.952 -8.531 1.00 31.80 234 LYS A CA 1
ATOM 1758 C C . LYS A 1 234 ? 6.636 19.926 -8.586 1.00 31.80 234 LYS A C 1
ATOM 1760 O O . LYS A 1 234 ? 6.038 19.607 -7.564 1.00 31.80 234 LYS A O 1
ATOM 1765 N N . GLY A 1 235 ? 6.275 19.499 -9.790 1.00 28.55 235 GLY A N 1
ATOM 1766 C CA . GLY A 1 235 ? 5.245 18.500 -10.046 1.00 28.55 235 GLY A CA 1
ATOM 1767 C C . GLY A 1 235 ? 5.828 17.320 -10.812 1.00 28.55 235 GLY A C 1
ATOM 1768 O O . GLY A 1 235 ? 6.657 17.517 -11.698 1.00 28.55 235 GLY A O 1
ATOM 1769 N N . PHE A 1 236 ? 5.375 16.114 -10.467 1.00 31.73 236 PHE A N 1
ATOM 1770 C CA . PHE A 1 236 ? 5.692 14.865 -11.161 1.00 31.73 236 PHE A CA 1
ATOM 1771 C C . PHE A 1 236 ? 5.557 15.018 -12.688 1.00 31.73 236 PHE A C 1
ATOM 1773 O O . PHE A 1 236 ? 4.550 15.535 -13.188 1.00 31.73 236 PHE A O 1
ATOM 1780 N N . ASN A 1 237 ? 6.579 14.588 -13.431 1.00 36.09 237 ASN A N 1
ATOM 1781 C CA . ASN A 1 237 ? 6.610 14.662 -14.889 1.00 36.09 237 ASN A CA 1
ATOM 1782 C C . ASN A 1 237 ? 5.957 13.405 -15.495 1.00 36.09 237 ASN A C 1
ATOM 1784 O O . ASN A 1 237 ? 6.527 12.325 -15.429 1.00 36.09 237 ASN A O 1
ATOM 1788 N N . PHE A 1 238 ? 4.759 13.536 -16.079 1.00 39.81 238 PHE A N 1
ATOM 1789 C CA . PHE A 1 238 ? 3.993 12.423 -16.675 1.00 39.81 238 PHE A CA 1
ATOM 1790 C C . PHE A 1 238 ? 4.205 12.270 -18.195 1.00 39.81 238 PHE A C 1
ATOM 1792 O O . PHE A 1 238 ? 3.378 11.661 -18.881 1.00 39.81 238 PHE A O 1
ATOM 1799 N N . ASN A 1 239 ? 5.282 12.838 -18.748 1.00 48.97 239 ASN A N 1
ATOM 1800 C CA . ASN A 1 239 ? 5.636 12.631 -20.154 1.00 48.97 239 ASN A CA 1
ATOM 1801 C C . ASN A 1 239 ? 5.769 11.134 -20.450 1.00 48.97 239 ASN A C 1
ATOM 1803 O O . ASN A 1 239 ? 6.348 10.404 -19.651 1.00 48.97 239 ASN A O 1
ATOM 1807 N N . ASN A 1 240 ? 5.224 10.675 -21.575 1.00 50.25 240 ASN A N 1
ATOM 1808 C CA . ASN A 1 240 ? 5.256 9.272 -21.966 1.00 50.25 240 ASN A CA 1
ATOM 1809 C C . ASN A 1 240 ? 5.320 9.114 -23.488 1.00 50.25 240 ASN A C 1
ATOM 1811 O O . ASN A 1 240 ? 4.917 10.012 -24.226 1.00 50.25 240 ASN A O 1
ATOM 1815 N N . ASP A 1 241 ? 5.798 7.962 -23.941 1.00 57.50 241 ASP A N 1
ATOM 1816 C CA . ASP A 1 241 ? 5.757 7.535 -25.337 1.00 57.50 241 ASP A CA 1
ATOM 1817 C C . ASP A 1 241 ? 5.218 6.102 -25.444 1.00 57.50 241 ASP A C 1
ATOM 1819 O O . ASP A 1 241 ? 4.797 5.498 -24.457 1.00 57.50 241 ASP A O 1
ATOM 1823 N N . TRP A 1 242 ? 5.139 5.565 -26.661 1.00 65.19 242 TRP A N 1
ATOM 1824 C CA . TRP A 1 242 ? 4.574 4.233 -26.857 1.00 65.19 242 TRP A CA 1
ATOM 1825 C C . TRP A 1 242 ? 5.427 3.139 -26.200 1.00 65.19 242 TRP A C 1
ATOM 1827 O O . TRP A 1 242 ? 4.860 2.288 -25.517 1.00 65.19 242 TRP A O 1
ATOM 1837 N N . ALA A 1 243 ? 6.755 3.216 -26.311 1.00 66.19 243 ALA A N 1
ATOM 1838 C CA . ALA A 1 243 ? 7.669 2.219 -25.763 1.00 66.19 243 ALA A CA 1
ATOM 1839 C C . ALA A 1 243 ? 7.635 2.207 -24.227 1.00 66.19 243 ALA A C 1
ATOM 1841 O O . ALA A 1 243 ? 7.538 1.151 -23.606 1.00 66.19 243 ALA A O 1
ATOM 1842 N N . GLY A 1 244 ? 7.620 3.379 -23.589 1.00 63.19 244 GLY A N 1
ATOM 1843 C CA . GLY A 1 244 ? 7.507 3.494 -22.137 1.00 63.19 244 GLY A CA 1
ATOM 1844 C C . GLY A 1 244 ? 6.158 3.013 -21.601 1.00 63.19 244 GLY A C 1
ATOM 1845 O O . GLY A 1 244 ? 6.103 2.440 -20.511 1.00 63.19 244 GLY A O 1
ATOM 1846 N N . ARG A 1 245 ? 5.074 3.151 -22.379 1.00 60.69 245 ARG A N 1
ATOM 1847 C CA . ARG A 1 245 ? 3.779 2.528 -22.051 1.00 60.69 245 ARG A CA 1
ATOM 1848 C C . ARG A 1 245 ? 3.820 1.004 -22.169 1.00 60.69 245 ARG A C 1
ATOM 1850 O O . ARG A 1 245 ? 3.219 0.345 -21.326 1.00 60.69 245 ARG A O 1
ATOM 1857 N N . GLU A 1 246 ? 4.514 0.439 -23.157 1.00 62.94 246 GLU A N 1
ATOM 1858 C CA . GLU A 1 246 ? 4.656 -1.020 -23.286 1.00 62.94 246 GLU A CA 1
ATOM 1859 C C . GLU A 1 246 ? 5.495 -1.632 -22.161 1.00 62.94 246 GLU A C 1
ATOM 1861 O O . GLU A 1 246 ? 5.072 -2.620 -21.558 1.00 62.94 246 GLU A O 1
ATOM 1866 N N . ILE A 1 247 ? 6.628 -1.009 -21.816 1.00 68.19 247 ILE A N 1
ATOM 1867 C CA . ILE A 1 247 ? 7.467 -1.411 -20.674 1.00 68.19 247 ILE A CA 1
ATOM 1868 C C . ILE A 1 247 ? 6.636 -1.395 -19.383 1.00 68.19 247 ILE A C 1
ATOM 1870 O O . ILE A 1 247 ? 6.597 -2.380 -18.644 1.00 68.19 247 ILE A O 1
ATOM 1874 N N . LEU A 1 248 ? 5.892 -0.312 -19.134 1.00 62.88 248 LEU A N 1
ATOM 1875 C CA . LEU A 1 248 ? 5.018 -0.218 -17.963 1.00 62.88 248 LEU A CA 1
ATOM 1876 C C . LEU A 1 248 ? 3.901 -1.274 -17.986 1.00 62.88 248 LEU A C 1
ATOM 1878 O O . LEU A 1 248 ? 3.602 -1.881 -16.959 1.00 62.88 248 LEU A O 1
ATOM 1882 N N . ALA A 1 249 ? 3.279 -1.517 -19.139 1.00 57.28 249 ALA A N 1
ATOM 1883 C CA . ALA A 1 249 ? 2.227 -2.519 -19.267 1.00 57.28 249 ALA A CA 1
ATOM 1884 C C . ALA A 1 249 ? 2.750 -3.938 -19.003 1.00 57.28 249 ALA A C 1
ATOM 1886 O O . ALA A 1 249 ? 2.062 -4.725 -18.352 1.00 57.28 249 ALA A O 1
ATOM 1887 N N . ARG A 1 250 ? 3.962 -4.265 -19.469 1.00 63.16 250 ARG A N 1
ATOM 1888 C CA . ARG A 1 250 ? 4.630 -5.544 -19.191 1.00 63.16 250 ARG A CA 1
ATOM 1889 C C . ARG A 1 250 ? 4.903 -5.708 -17.697 1.00 63.16 250 ARG A C 1
ATOM 1891 O O . ARG A 1 250 ? 4.536 -6.736 -17.136 1.00 63.16 250 ARG A O 1
ATOM 1898 N N . TYR A 1 251 ? 5.435 -4.671 -17.054 1.00 59.59 251 TYR A N 1
ATOM 1899 C CA . TYR A 1 251 ? 5.657 -4.644 -15.607 1.00 59.59 251 TYR A CA 1
ATOM 1900 C C . TYR A 1 251 ? 4.367 -4.902 -14.809 1.00 59.59 251 TYR A C 1
ATOM 1902 O O . TYR A 1 251 ? 4.336 -5.737 -13.909 1.00 59.59 251 TYR A O 1
ATOM 1910 N N . LEU A 1 252 ? 3.267 -4.234 -15.175 1.00 52.19 252 LEU A N 1
ATOM 1911 C CA . LEU A 1 252 ? 1.971 -4.394 -14.504 1.00 52.19 252 LEU A CA 1
ATOM 1912 C C . LEU A 1 252 ? 1.294 -5.746 -14.795 1.00 52.19 252 LEU A C 1
ATOM 1914 O O . LEU A 1 252 ? 0.484 -6.214 -13.995 1.00 52.19 252 LEU A O 1
ATOM 1918 N N . ARG A 1 253 ? 1.597 -6.371 -15.939 1.00 51.78 253 ARG A N 1
ATOM 1919 C CA . ARG A 1 253 ? 1.089 -7.698 -16.324 1.00 51.78 253 ARG A CA 1
ATOM 1920 C C . ARG A 1 253 ? 1.770 -8.822 -15.535 1.00 51.78 253 ARG A C 1
ATOM 1922 O O . ARG A 1 253 ? 1.129 -9.844 -15.284 1.00 51.78 253 ARG A O 1
ATOM 1929 N N . GLY A 1 254 ? 3.047 -8.643 -15.189 1.00 51.09 254 GLY A N 1
ATOM 1930 C CA . GLY A 1 254 ? 3.937 -9.745 -14.825 1.00 51.09 254 GLY A CA 1
ATOM 1931 C C . GLY A 1 254 ? 4.157 -10.706 -16.007 1.00 51.09 254 GLY A C 1
ATOM 1932 O O . GLY A 1 254 ? 3.709 -10.456 -17.132 1.00 51.09 254 GLY A O 1
ATOM 1933 N N . GLY A 1 255 ? 4.832 -11.834 -15.764 1.00 53.53 255 GLY A N 1
ATOM 1934 C CA . GLY A 1 255 ? 5.004 -12.892 -16.775 1.00 53.53 255 GLY A CA 1
ATOM 1935 C C . GLY A 1 255 ? 6.433 -13.121 -17.271 1.00 53.53 255 GLY A C 1
ATOM 1936 O O . GLY A 1 255 ? 6.600 -13.646 -18.374 1.00 53.53 255 GLY A O 1
ATOM 1937 N N . GLY A 1 256 ? 7.430 -12.756 -16.460 1.00 67.94 256 GLY A N 1
ATOM 1938 C CA . GLY A 1 256 ? 8.844 -13.053 -16.687 1.00 67.94 256 GLY A CA 1
ATOM 1939 C C . GLY A 1 256 ? 9.510 -12.203 -17.769 1.00 67.94 256 GLY A C 1
ATOM 1940 O O . GLY A 1 256 ? 8.902 -11.288 -18.339 1.00 67.94 256 GLY A O 1
ATOM 1941 N N . ASP A 1 257 ? 10.766 -12.539 -18.040 1.00 82.88 257 ASP A N 1
ATOM 1942 C CA . ASP A 1 257 ? 11.667 -11.797 -18.922 1.00 82.88 257 ASP A CA 1
ATOM 1943 C C . ASP A 1 257 ? 11.065 -11.551 -20.311 1.00 82.88 257 ASP A C 1
ATOM 1945 O O . ASP A 1 257 ? 10.275 -12.344 -20.840 1.00 82.88 257 ASP A O 1
ATOM 1949 N N . TRP A 1 258 ? 11.413 -10.411 -20.900 1.00 85.56 258 TRP A N 1
ATOM 1950 C CA . TRP A 1 258 ? 10.900 -9.967 -22.187 1.00 85.56 258 TRP A CA 1
ATOM 1951 C C . TRP A 1 258 ? 12.039 -9.812 -23.187 1.00 85.56 258 TRP A C 1
ATOM 1953 O O . TRP A 1 258 ? 12.886 -8.931 -23.070 1.00 85.56 258 TRP A O 1
ATOM 1963 N N . THR A 1 259 ? 12.045 -10.671 -24.204 1.00 90.06 259 THR A N 1
ATOM 1964 C CA . THR A 1 259 ? 12.975 -10.576 -25.330 1.00 90.06 259 THR A CA 1
ATOM 1965 C C . THR A 1 259 ? 12.259 -10.044 -26.562 1.00 90.06 259 THR A C 1
ATOM 1967 O O . THR A 1 259 ? 11.313 -10.655 -27.057 1.00 90.06 259 THR A O 1
ATOM 1970 N N . ILE A 1 260 ? 12.752 -8.925 -27.074 1.00 86.25 260 ILE A N 1
ATOM 1971 C CA . ILE A 1 260 ? 12.327 -8.272 -28.306 1.00 86.25 260 ILE A CA 1
ATOM 1972 C C . ILE A 1 260 ? 13.471 -8.424 -29.296 1.00 86.25 260 ILE A C 1
ATOM 1974 O O . ILE A 1 260 ? 14.598 -8.018 -29.017 1.00 86.25 260 ILE A O 1
ATOM 1978 N N . ARG A 1 261 ? 13.208 -9.033 -30.450 1.00 90.31 261 ARG A N 1
ATOM 1979 C CA . ARG A 1 261 ? 14.242 -9.274 -31.455 1.00 90.31 261 ARG A CA 1
ATOM 1980 C C . ARG A 1 261 ? 13.736 -8.895 -32.831 1.00 90.31 261 ARG A C 1
ATOM 1982 O O . ARG A 1 261 ? 12.797 -9.513 -33.320 1.00 90.31 261 ARG A O 1
ATOM 1989 N N . ASP A 1 262 ? 14.419 -7.933 -33.444 1.00 83.50 262 ASP A N 1
ATOM 1990 C CA . ASP A 1 262 ? 14.166 -7.468 -34.808 1.00 83.50 262 ASP A CA 1
ATOM 1991 C C . ASP A 1 262 ? 12.723 -6.996 -35.044 1.00 83.50 262 ASP A C 1
ATOM 1993 O O . ASP A 1 262 ? 12.220 -7.058 -36.166 1.00 83.50 262 ASP A O 1
ATOM 1997 N N . ASP A 1 263 ? 12.071 -6.505 -33.992 1.00 84.75 263 ASP A N 1
ATOM 1998 C CA . ASP A 1 263 ? 10.745 -5.907 -34.082 1.00 84.75 263 ASP A CA 1
ATOM 1999 C C . ASP A 1 263 ? 10.838 -4.541 -34.794 1.00 84.75 263 ASP A C 1
ATOM 2001 O O . ASP A 1 263 ? 11.660 -3.717 -34.391 1.00 84.75 263 ASP A O 1
ATOM 2005 N N . PRO A 1 264 ? 10.060 -4.282 -35.864 1.00 78.50 264 PRO A N 1
ATOM 2006 C CA . PRO A 1 264 ? 10.196 -3.063 -36.662 1.00 78.50 264 PRO A CA 1
ATOM 2007 C C . PRO A 1 264 ? 10.034 -1.767 -35.864 1.00 78.50 264 PRO A C 1
ATOM 2009 O O . PRO A 1 264 ? 10.813 -0.835 -36.068 1.00 78.50 264 PRO A O 1
ATOM 2012 N N . ASP A 1 265 ? 9.076 -1.719 -34.937 1.00 75.25 265 ASP A N 1
ATOM 2013 C CA . ASP A 1 265 ? 8.795 -0.518 -34.154 1.00 75.25 265 ASP A CA 1
ATOM 2014 C C . ASP A 1 265 ? 9.920 -0.273 -33.146 1.00 75.25 265 ASP A C 1
ATOM 2016 O O . ASP A 1 265 ? 10.434 0.843 -33.037 1.00 75.25 265 ASP A O 1
ATOM 2020 N N . TRP A 1 266 ? 10.383 -1.324 -32.465 1.00 83.69 266 TRP A N 1
ATOM 2021 C CA . TRP A 1 266 ? 11.528 -1.231 -31.559 1.00 83.69 266 TRP A CA 1
ATOM 2022 C C . TRP A 1 266 ? 12.844 -0.948 -32.290 1.00 83.69 266 TRP A C 1
ATOM 2024 O O . TRP A 1 266 ? 13.680 -0.213 -31.765 1.00 83.69 266 TRP A O 1
ATOM 2034 N N . ASN A 1 267 ? 13.028 -1.452 -33.511 1.00 86.50 267 ASN A N 1
ATOM 2035 C CA . ASN A 1 267 ? 14.185 -1.132 -34.345 1.00 86.50 267 ASN A CA 1
ATOM 2036 C C . ASN A 1 267 ? 14.207 0.357 -34.693 1.00 86.50 267 ASN A C 1
ATOM 2038 O O . ASN A 1 267 ? 15.231 1.018 -34.504 1.00 86.50 267 ASN A O 1
ATOM 2042 N N . ASP A 1 268 ? 13.095 0.889 -35.202 1.00 83.69 268 ASP A N 1
ATOM 2043 C CA . ASP A 1 268 ? 12.969 2.304 -35.553 1.00 83.69 268 ASP A CA 1
ATOM 2044 C C . ASP A 1 268 ? 13.141 3.182 -34.323 1.00 83.69 268 ASP A C 1
ATOM 2046 O O . ASP A 1 268 ? 13.875 4.174 -34.363 1.00 83.69 268 ASP A O 1
ATOM 2050 N N . TYR A 1 269 ? 12.518 2.784 -33.214 1.00 83.81 269 TYR A N 1
ATOM 2051 C CA . TYR A 1 269 ? 12.658 3.454 -31.938 1.00 83.81 269 TYR A CA 1
ATOM 2052 C C . TYR A 1 269 ? 14.125 3.512 -31.550 1.00 83.81 269 TYR A C 1
ATOM 2054 O O . TYR A 1 269 ? 14.674 4.613 -31.606 1.00 83.81 269 TYR A O 1
ATOM 2062 N N . MET A 1 270 ? 14.783 2.376 -31.279 1.00 89.94 270 MET A N 1
ATOM 2063 C CA . MET A 1 270 ? 16.179 2.319 -30.816 1.00 89.94 270 MET A CA 1
ATOM 2064 C C . MET A 1 270 ? 17.152 3.026 -31.770 1.00 89.94 270 MET A C 1
ATOM 2066 O O . MET A 1 270 ? 18.117 3.645 -31.323 1.00 89.94 270 MET A O 1
ATOM 2070 N N . ASN A 1 271 ? 16.894 3.016 -33.081 1.00 89.50 271 ASN A N 1
ATOM 2071 C CA . ASN A 1 271 ? 17.714 3.749 -34.047 1.00 89.50 271 ASN A CA 1
ATOM 2072 C C . ASN A 1 271 ? 17.520 5.277 -34.013 1.00 89.50 271 ASN A C 1
ATOM 2074 O O . ASN A 1 271 ? 18.424 6.015 -34.418 1.00 89.50 271 ASN A O 1
ATOM 2078 N N . SER A 1 272 ? 16.382 5.761 -33.522 1.00 87.81 272 SER A N 1
ATOM 2079 C CA . SER A 1 272 ? 16.023 7.184 -33.500 1.00 87.81 272 SER A CA 1
ATOM 2080 C C . SER A 1 272 ? 16.601 7.956 -32.308 1.00 87.81 272 SER A C 1
ATOM 2082 O O . SER A 1 272 ? 16.550 9.187 -32.298 1.00 87.81 272 SER A O 1
ATOM 2084 N N . ASN A 1 273 ? 17.174 7.286 -31.301 1.00 87.50 273 ASN A N 1
ATOM 2085 C CA . ASN A 1 273 ? 17.713 7.982 -30.132 1.00 87.50 273 ASN A CA 1
ATOM 2086 C C . ASN A 1 273 ? 19.036 8.698 -30.437 1.00 87.50 273 ASN A C 1
ATOM 2088 O O . ASN A 1 273 ? 20.077 8.072 -30.641 1.00 87.50 273 ASN A O 1
ATOM 2092 N N . HIS A 1 274 ? 19.021 10.030 -30.381 1.00 85.44 274 HIS A N 1
ATOM 2093 C CA . HIS A 1 274 ? 20.206 10.842 -30.650 1.00 85.44 274 HIS A CA 1
ATOM 2094 C C . HIS A 1 274 ? 21.366 10.563 -29.679 1.00 85.44 274 HIS A C 1
ATOM 2096 O O . HIS A 1 274 ? 22.522 10.511 -30.105 1.00 85.44 274 HIS A O 1
ATOM 2102 N N . LYS A 1 275 ? 21.098 10.392 -28.377 1.00 84.12 275 LYS A N 1
ATOM 2103 C CA . LYS A 1 275 ? 22.157 10.151 -27.384 1.00 84.12 275 LYS A CA 1
ATOM 2104 C C . LYS A 1 275 ? 22.807 8.789 -27.583 1.00 84.12 275 LYS A C 1
ATOM 2106 O O . LYS A 1 275 ? 24.030 8.709 -27.608 1.00 84.12 275 LYS A O 1
ATOM 2111 N N . LEU A 1 276 ? 22.006 7.751 -27.809 1.00 87.06 276 LEU A N 1
ATOM 2112 C CA . LEU A 1 276 ? 22.490 6.415 -28.139 1.00 87.06 276 LEU A CA 1
ATOM 2113 C C . LEU A 1 276 ? 23.367 6.453 -29.393 1.00 87.06 276 LEU A C 1
ATOM 2115 O O . LEU A 1 276 ? 24.489 5.956 -29.376 1.00 87.06 276 LEU A O 1
ATOM 2119 N N . ASN A 1 277 ? 22.895 7.128 -30.444 1.00 88.62 277 ASN A N 1
ATOM 2120 C CA . ASN A 1 277 ? 23.645 7.307 -31.687 1.00 88.62 277 ASN A CA 1
ATOM 2121 C C . ASN A 1 277 ? 24.979 8.029 -31.448 1.00 88.62 277 ASN A C 1
ATOM 2123 O O . ASN A 1 277 ? 26.011 7.596 -31.952 1.00 88.62 277 ASN A O 1
ATOM 2127 N N . THR A 1 278 ? 24.975 9.071 -30.614 1.00 87.19 278 THR A N 1
ATOM 2128 C CA . THR A 1 278 ? 26.193 9.808 -30.248 1.00 87.19 278 THR A CA 1
ATOM 2129 C C . THR A 1 278 ? 27.202 8.894 -29.554 1.00 87.19 278 THR A C 1
ATOM 2131 O O . THR A 1 278 ? 28.370 8.879 -29.934 1.00 87.19 278 THR A O 1
ATOM 2134 N N . VAL A 1 279 ? 26.764 8.083 -28.584 1.00 86.56 279 VAL A N 1
ATOM 2135 C CA . VAL A 1 279 ? 27.658 7.159 -27.867 1.00 86.56 279 VAL A CA 1
ATOM 2136 C C . VAL A 1 279 ? 28.213 6.078 -28.801 1.00 86.56 279 VAL A C 1
ATOM 2138 O O . VAL A 1 279 ? 29.398 5.753 -28.723 1.00 86.56 279 VAL A O 1
ATOM 2141 N N . LEU A 1 280 ? 27.398 5.546 -29.717 1.00 89.88 280 LEU A N 1
ATOM 2142 C CA . LEU A 1 280 ? 27.842 4.539 -30.688 1.00 89.88 280 LEU A CA 1
ATOM 2143 C C . LEU A 1 280 ? 28.940 5.067 -31.629 1.00 89.88 280 LEU A C 1
ATOM 2145 O O . LEU A 1 280 ? 29.856 4.316 -31.979 1.00 89.88 280 LEU A O 1
ATOM 2149 N N . GLU A 1 281 ? 28.855 6.338 -32.028 1.00 89.25 281 GLU A N 1
ATOM 2150 C CA . GLU A 1 281 ? 29.738 6.946 -33.031 1.00 89.25 281 GLU A CA 1
ATOM 2151 C C . GLU A 1 281 ? 30.956 7.654 -32.434 1.00 89.25 281 GLU A C 1
ATOM 2153 O O . GLU A 1 281 ? 32.077 7.450 -32.897 1.00 89.25 281 GLU A O 1
ATOM 2158 N N . ALA A 1 282 ? 30.745 8.474 -31.407 1.00 86.25 282 ALA A N 1
ATOM 2159 C CA . ALA A 1 282 ? 31.748 9.377 -30.844 1.00 86.25 282 ALA A CA 1
ATOM 2160 C C . ALA A 1 282 ? 32.131 9.041 -29.393 1.00 86.25 282 ALA A C 1
ATOM 2162 O O . ALA A 1 282 ? 33.072 9.624 -28.854 1.00 86.25 282 ALA A O 1
ATOM 2163 N N . GLY A 1 283 ? 31.438 8.088 -28.764 1.00 84.56 283 GLY A N 1
ATOM 2164 C CA . GLY A 1 283 ? 31.546 7.843 -27.330 1.00 84.56 283 GLY A CA 1
ATOM 2165 C C . GLY A 1 283 ? 30.773 8.882 -26.515 1.00 84.56 283 GLY A C 1
ATOM 2166 O O . GLY A 1 283 ? 30.051 9.725 -27.049 1.00 84.56 283 GLY A O 1
ATOM 2167 N N . GLY A 1 284 ? 30.883 8.809 -25.192 1.00 84.50 284 GLY A N 1
ATOM 2168 C CA . GLY A 1 284 ? 30.136 9.694 -24.303 1.00 84.50 284 GLY A CA 1
ATOM 2169 C C . GLY A 1 284 ? 30.538 9.574 -22.840 1.00 84.50 284 GLY A C 1
ATOM 2170 O O . GLY A 1 284 ? 31.622 9.092 -22.510 1.00 84.50 284 GLY A O 1
ATOM 2171 N N . ARG A 1 285 ? 29.654 10.021 -21.948 1.00 79.56 285 ARG A N 1
ATOM 2172 C CA . ARG A 1 285 ? 29.813 9.887 -20.498 1.00 79.56 285 ARG A CA 1
ATOM 2173 C C . ARG A 1 285 ? 28.545 9.274 -19.921 1.00 79.56 285 ARG A C 1
ATOM 2175 O O . ARG A 1 285 ? 27.452 9.728 -20.237 1.00 79.56 285 ARG A O 1
ATOM 2182 N N . ASP A 1 286 ? 28.708 8.269 -19.078 1.00 76.50 286 ASP A N 1
ATOM 2183 C CA . ASP A 1 286 ? 27.662 7.834 -18.166 1.00 76.50 286 ASP A CA 1
ATOM 2184 C C . ASP A 1 286 ? 27.671 8.785 -16.967 1.00 76.50 286 ASP A C 1
ATOM 2186 O O . ASP A 1 286 ? 28.570 8.747 -16.123 1.00 76.50 286 ASP A O 1
ATOM 2190 N N . GLU A 1 287 ? 26.684 9.675 -16.930 1.00 70.62 287 GLU A N 1
ATOM 2191 C CA . GLU A 1 287 ? 26.522 10.678 -15.875 1.00 70.62 287 GLU A CA 1
ATOM 2192 C C . GLU A 1 287 ? 26.198 10.050 -14.512 1.00 70.62 287 GLU A C 1
ATOM 2194 O O . GLU A 1 287 ? 26.491 10.649 -13.479 1.00 70.62 287 GLU A O 1
ATOM 2199 N N . THR A 1 288 ? 25.628 8.842 -14.488 1.00 65.94 288 THR A N 1
ATOM 2200 C CA . THR A 1 288 ? 25.199 8.179 -13.249 1.00 65.94 288 THR A CA 1
ATOM 2201 C C . THR A 1 288 ? 26.386 7.611 -12.484 1.00 65.94 288 THR A C 1
ATOM 2203 O O . THR A 1 288 ? 26.453 7.744 -11.262 1.00 65.94 288 THR A O 1
ATOM 2206 N N . ASN A 1 289 ? 27.328 6.990 -13.198 1.00 68.81 289 ASN A N 1
ATOM 2207 C CA . ASN A 1 289 ? 28.509 6.364 -12.596 1.00 68.81 289 ASN A CA 1
ATOM 2208 C C . ASN A 1 289 ? 29.798 7.173 -12.792 1.00 68.81 289 ASN A C 1
ATOM 2210 O O . ASN A 1 289 ? 30.865 6.726 -12.379 1.00 68.81 289 ASN A O 1
ATOM 2214 N N . ASP A 1 290 ? 29.703 8.346 -13.419 1.00 78.44 290 ASP A N 1
ATOM 2215 C CA . ASP A 1 290 ? 30.825 9.222 -13.760 1.00 78.44 290 ASP A CA 1
ATOM 2216 C C . ASP A 1 290 ? 31.928 8.523 -14.580 1.00 78.44 290 ASP A C 1
ATOM 2218 O O . ASP A 1 290 ? 33.124 8.661 -14.318 1.00 78.44 290 ASP A O 1
ATOM 2222 N N . THR A 1 291 ? 31.530 7.741 -15.590 1.00 79.44 291 THR A N 1
ATOM 2223 C CA . THR A 1 291 ? 32.465 6.963 -16.424 1.00 79.44 291 THR A CA 1
ATOM 2224 C C . THR A 1 291 ? 32.428 7.371 -17.893 1.00 79.44 291 THR A C 1
ATOM 2226 O O . THR A 1 291 ? 31.405 7.807 -18.415 1.00 79.44 291 THR A O 1
ATOM 2229 N N . THR A 1 292 ? 33.563 7.254 -18.587 1.00 82.94 292 THR A N 1
ATOM 2230 C CA . THR A 1 292 ? 33.643 7.505 -20.034 1.00 82.94 292 THR A CA 1
ATOM 2231 C C . THR A 1 292 ? 33.186 6.274 -20.811 1.00 82.94 292 THR A C 1
ATOM 2233 O O . THR A 1 292 ? 33.700 5.175 -20.603 1.00 82.94 292 THR A O 1
ATOM 2236 N N . LEU A 1 293 ? 32.254 6.473 -21.741 1.00 81.50 293 LEU A N 1
ATOM 2237 C CA . LEU A 1 293 ? 31.780 5.456 -22.672 1.00 81.50 293 LEU A CA 1
ATOM 2238 C C . LEU A 1 293 ? 32.592 5.544 -23.976 1.00 81.50 293 LEU A C 1
ATOM 2240 O O . LEU A 1 293 ? 32.704 6.634 -24.543 1.00 81.50 293 LEU A O 1
ATOM 2244 N N . PRO A 1 294 ? 33.179 4.437 -24.463 1.00 79.50 294 PRO A N 1
ATOM 2245 C CA . PRO A 1 294 ? 33.999 4.458 -25.670 1.00 79.50 294 PRO A CA 1
ATOM 2246 C C . PRO A 1 294 ? 33.143 4.587 -26.946 1.00 79.50 294 PRO A C 1
ATOM 2248 O O . PRO A 1 294 ? 31.995 4.141 -26.947 1.00 79.50 294 PRO A O 1
ATOM 2251 N N . PRO A 1 295 ? 33.700 5.113 -28.057 1.00 86.00 295 PRO A N 1
ATOM 2252 C CA . PRO A 1 295 ? 33.066 5.042 -29.375 1.00 86.00 295 PRO A CA 1
ATOM 2253 C C . PRO A 1 295 ? 33.008 3.581 -29.843 1.00 86.00 295 PRO A C 1
ATOM 2255 O O . PRO A 1 295 ? 34.006 3.007 -30.291 1.00 86.00 295 PRO A O 1
ATOM 2258 N N . TYR A 1 296 ? 31.842 2.952 -29.703 1.00 87.19 296 TYR A N 1
ATOM 2259 C CA . TYR A 1 296 ? 31.692 1.502 -29.870 1.00 87.19 296 TYR A CA 1
ATOM 2260 C C . TYR A 1 296 ? 32.101 1.007 -31.259 1.00 87.19 296 TYR A C 1
ATOM 2262 O O . TYR A 1 296 ? 32.859 0.039 -31.363 1.00 87.19 296 TYR A O 1
ATOM 2270 N N . PHE A 1 297 ? 31.651 1.675 -32.326 1.00 92.88 297 PHE A N 1
ATOM 2271 C CA . PHE A 1 297 ? 31.990 1.251 -33.687 1.00 92.88 297 PHE A CA 1
ATOM 2272 C C . PHE A 1 297 ? 33.460 1.466 -34.029 1.00 92.88 297 PHE A C 1
ATOM 2274 O O . PHE A 1 297 ? 34.038 0.635 -34.729 1.00 92.88 297 PHE A O 1
ATOM 2281 N N . LEU A 1 298 ? 34.086 2.517 -33.493 1.00 92.50 298 LEU A N 1
ATOM 2282 C CA . LEU A 1 298 ? 35.518 2.734 -33.677 1.00 92.50 298 LEU A CA 1
ATOM 2283 C C . LEU A 1 298 ? 36.327 1.594 -33.050 1.00 92.50 298 LEU A C 1
ATOM 2285 O O . LEU A 1 298 ? 37.165 1.006 -33.725 1.00 92.50 298 LEU A O 1
ATOM 2289 N N . ARG A 1 299 ? 36.001 1.199 -31.812 1.00 90.94 299 ARG A N 1
ATOM 2290 C CA . ARG A 1 299 ? 36.670 0.085 -31.119 1.00 90.94 299 ARG A CA 1
ATOM 2291 C C . ARG A 1 299 ? 36.542 -1.239 -31.880 1.00 90.94 299 ARG A C 1
ATOM 2293 O O . ARG A 1 299 ? 37.497 -2.013 -31.951 1.00 90.94 299 ARG A O 1
ATOM 2300 N N . ILE A 1 300 ? 35.363 -1.521 -32.441 1.00 92.12 300 ILE A N 1
ATOM 2301 C CA . ILE A 1 300 ? 35.144 -2.714 -33.275 1.00 92.12 300 ILE A CA 1
ATOM 2302 C C . ILE A 1 300 ? 36.016 -2.645 -34.535 1.00 92.12 300 ILE A C 1
ATOM 2304 O O . ILE A 1 300 ? 36.668 -3.629 -34.891 1.00 92.12 300 ILE A O 1
ATOM 2308 N N . ALA A 1 301 ? 36.052 -1.486 -35.194 1.00 92.88 301 ALA A N 1
ATOM 2309 C CA . ALA A 1 301 ? 36.800 -1.290 -36.426 1.00 92.88 301 ALA A CA 1
ATOM 2310 C C . ALA A 1 301 ? 38.321 -1.384 -36.223 1.00 92.88 301 ALA A C 1
ATOM 2312 O O . ALA A 1 301 ? 38.994 -2.052 -37.007 1.00 92.88 301 ALA A O 1
ATOM 2313 N N . GLU A 1 302 ? 38.853 -0.792 -35.151 1.00 91.69 302 GLU A N 1
ATOM 2314 C CA . GLU A 1 302 ? 40.262 -0.915 -34.749 1.00 91.69 302 GLU A CA 1
ATOM 2315 C C . GLU A 1 302 ? 40.641 -2.387 -34.553 1.00 91.69 302 GLU A C 1
ATOM 2317 O O . GLU A 1 302 ? 41.594 -2.877 -35.161 1.00 91.69 302 GLU A O 1
ATOM 2322 N N . GLY A 1 303 ? 39.813 -3.136 -33.816 1.00 90.06 303 GLY A N 1
ATOM 2323 C CA . GLY A 1 303 ? 40.013 -4.571 -33.621 1.00 90.06 303 GLY A CA 1
ATOM 2324 C C . GLY A 1 303 ? 40.000 -5.379 -34.926 1.00 90.06 303 GLY A C 1
ATOM 2325 O O . GLY A 1 303 ? 40.730 -6.365 -35.043 1.00 90.06 303 GLY A O 1
ATOM 2326 N N . ALA A 1 304 ? 39.203 -4.980 -35.922 1.00 90.31 304 ALA A N 1
ATOM 2327 C CA . ALA A 1 304 ? 39.186 -5.624 -37.236 1.00 90.31 304 ALA A CA 1
ATOM 2328 C C . ALA A 1 304 ? 40.457 -5.318 -38.051 1.00 90.31 304 ALA A C 1
ATOM 2330 O O . ALA A 1 304 ? 41.041 -6.227 -38.647 1.00 90.31 304 ALA A O 1
ATOM 2331 N N . VAL A 1 305 ? 40.918 -4.062 -38.042 1.00 89.31 305 VAL A N 1
ATOM 2332 C CA . VAL A 1 305 ? 42.136 -3.626 -38.749 1.00 89.31 305 VAL A CA 1
ATOM 2333 C C . VAL A 1 305 ? 43.386 -4.292 -38.170 1.00 89.31 305 VAL A C 1
ATOM 2335 O O . VAL A 1 305 ? 44.234 -4.765 -38.935 1.00 89.31 305 VAL A O 1
ATOM 2338 N N . ASP A 1 306 ? 43.486 -4.393 -36.845 1.00 87.75 306 ASP A N 1
ATOM 2339 C CA . ASP A 1 306 ? 44.641 -4.980 -36.153 1.00 87.75 306 ASP A CA 1
ATOM 2340 C C . ASP A 1 306 ? 44.833 -6.465 -36.464 1.00 87.75 306 ASP A C 1
ATOM 2342 O O . ASP A 1 306 ? 45.962 -6.949 -36.582 1.00 87.75 306 ASP A O 1
ATOM 2346 N N . ARG A 1 307 ? 43.733 -7.194 -36.679 1.00 83.69 307 ARG A N 1
ATOM 2347 C CA . ARG A 1 307 ? 43.756 -8.618 -37.053 1.00 83.69 307 ARG A CA 1
ATOM 2348 C C . ARG A 1 307 ? 44.270 -8.864 -38.473 1.00 83.69 307 ARG A C 1
ATOM 2350 O O . ARG A 1 307 ? 44.525 -10.015 -38.819 1.00 83.69 307 ARG A O 1
ATOM 2357 N N . ARG A 1 308 ? 44.418 -7.816 -39.298 1.00 74.69 308 ARG A N 1
ATOM 2358 C CA . ARG A 1 308 ? 44.864 -7.878 -40.707 1.00 74.69 308 ARG A CA 1
ATOM 2359 C C . ARG A 1 308 ? 44.056 -8.850 -41.579 1.00 74.69 308 ARG A C 1
ATOM 2361 O O . ARG A 1 308 ? 44.569 -9.355 -42.575 1.00 74.69 308 ARG A O 1
ATOM 2368 N N . SER A 1 309 ? 42.801 -9.104 -41.214 1.00 75.88 309 SER A N 1
ATOM 2369 C CA . SER A 1 309 ? 41.868 -9.912 -42.001 1.00 75.88 309 SER A CA 1
ATOM 2370 C C . SER A 1 309 ? 40.919 -9.002 -42.773 1.00 75.88 309 SER A C 1
ATOM 2372 O O . SER A 1 309 ? 40.470 -7.986 -42.248 1.00 75.88 309 SER A O 1
ATOM 2374 N N . THR A 1 310 ? 40.570 -9.379 -44.002 1.00 84.12 310 THR A N 1
ATOM 2375 C CA . THR A 1 310 ? 39.541 -8.682 -44.792 1.00 84.12 310 THR A CA 1
ATOM 2376 C C . THR A 1 310 ? 38.133 -8.924 -44.251 1.00 84.12 310 THR A C 1
ATOM 2378 O O . THR A 1 310 ? 37.228 -8.149 -44.542 1.00 84.12 310 THR A O 1
ATOM 2381 N N . TYR A 1 311 ? 37.944 -9.974 -43.448 1.00 89.69 311 TYR A N 1
ATOM 2382 C CA . TYR A 1 311 ? 36.682 -10.328 -42.806 1.00 89.69 311 TYR A CA 1
ATOM 2383 C C . TYR A 1 311 ? 36.928 -10.788 -41.368 1.00 89.69 311 TYR A C 1
ATOM 2385 O O . TYR A 1 311 ? 37.807 -11.616 -41.112 1.00 89.69 311 TYR A O 1
ATOM 2393 N N . SER A 1 312 ? 36.142 -10.293 -40.418 1.00 88.94 312 SER A N 1
ATOM 2394 C CA . SER A 1 312 ? 36.180 -10.776 -39.038 1.00 88.94 312 SER A CA 1
ATOM 2395 C C . SER A 1 312 ? 34.806 -10.731 -38.389 1.00 88.94 312 SER A C 1
ATOM 2397 O O . SER A 1 312 ? 34.006 -9.846 -38.677 1.00 88.94 312 SER A O 1
ATOM 2399 N N . THR A 1 313 ? 34.541 -11.676 -37.493 1.00 92.75 313 THR A N 1
ATOM 2400 C CA . THR A 1 313 ? 33.398 -11.604 -36.585 1.00 92.75 313 THR A CA 1
ATOM 2401 C C . THR A 1 313 ? 33.802 -10.911 -35.287 1.00 92.75 313 THR A C 1
ATOM 2403 O O . THR A 1 313 ? 34.979 -10.900 -34.890 1.00 92.75 313 THR A O 1
ATOM 2406 N N . PHE A 1 314 ? 32.826 -10.316 -34.615 1.00 92.50 314 PHE A N 1
ATOM 2407 C CA . PHE A 1 314 ? 33.005 -9.726 -33.297 1.00 92.50 314 PHE A CA 1
ATOM 2408 C C . PHE A 1 314 ? 31.796 -10.014 -32.411 1.00 92.50 314 PHE A C 1
ATOM 2410 O O . PHE A 1 314 ? 30.673 -10.170 -32.887 1.00 92.50 314 PHE A O 1
ATOM 2417 N N . ASP A 1 315 ? 32.076 -10.069 -31.118 1.00 94.06 315 ASP A N 1
ATOM 2418 C CA . ASP A 1 315 ? 31.110 -10.105 -30.033 1.00 94.06 315 ASP A CA 1
ATOM 2419 C C . ASP A 1 315 ? 31.736 -9.265 -28.919 1.00 94.06 315 ASP A C 1
ATOM 2421 O O . ASP A 1 315 ? 32.796 -9.614 -28.386 1.00 94.06 315 ASP A O 1
ATOM 2425 N N . VAL A 1 316 ? 31.193 -8.071 -28.704 1.00 90.56 316 VAL A N 1
ATOM 2426 C CA . VAL A 1 316 ? 31.732 -7.103 -27.753 1.00 90.56 316 VAL A CA 1
ATOM 2427 C C . VAL A 1 316 ? 30.647 -6.684 -26.781 1.00 90.56 316 VAL A C 1
ATOM 2429 O O . VAL A 1 316 ? 29.555 -6.282 -27.172 1.00 90.56 316 VAL A O 1
ATOM 2432 N N . THR A 1 317 ? 30.992 -6.734 -25.502 1.00 91.62 317 THR A N 1
ATOM 2433 C CA . THR A 1 317 ? 30.129 -6.286 -24.414 1.00 91.62 317 THR A CA 1
ATOM 2434 C C . THR A 1 317 ? 30.753 -5.081 -23.728 1.00 91.62 317 THR A C 1
ATOM 2436 O O . THR A 1 317 ? 31.981 -4.988 -23.579 1.00 91.62 317 THR A O 1
ATOM 2439 N N . GLY A 1 318 ? 29.909 -4.163 -23.286 1.00 86.69 318 GLY A N 1
ATOM 2440 C CA . GLY A 1 318 ? 30.293 -3.111 -22.362 1.00 86.69 318 GLY A CA 1
ATOM 2441 C C . GLY A 1 318 ? 29.080 -2.351 -21.849 1.00 86.69 318 GLY A C 1
ATOM 2442 O O . GLY A 1 318 ? 27.949 -2.637 -22.221 1.00 86.69 318 GLY A O 1
ATOM 2443 N N . HIS A 1 319 ? 29.335 -1.357 -21.007 1.00 88.75 319 HIS A N 1
ATOM 2444 C CA . HIS A 1 319 ? 28.262 -0.572 -20.419 1.00 88.75 319 HIS A CA 1
ATOM 2445 C C . HIS A 1 319 ? 27.770 0.508 -21.380 1.00 88.75 319 HIS A C 1
ATOM 2447 O O . HIS A 1 319 ? 28.572 1.074 -22.134 1.00 88.75 319 HIS A O 1
ATOM 2453 N N . MET A 1 320 ? 26.470 0.796 -21.349 1.00 86.62 320 MET A N 1
ATOM 2454 C CA . MET A 1 320 ? 25.866 1.962 -21.987 1.00 86.62 320 MET A CA 1
ATOM 2455 C C . MET A 1 320 ? 24.843 2.611 -21.061 1.00 86.62 320 MET A C 1
ATOM 2457 O O . MET A 1 320 ? 24.119 1.933 -20.339 1.00 86.62 320 MET A O 1
ATOM 2461 N N . ALA A 1 321 ? 24.765 3.936 -21.135 1.00 83.56 321 ALA A N 1
ATOM 2462 C CA . ALA A 1 321 ? 23.763 4.752 -20.467 1.00 83.56 321 ALA A CA 1
ATOM 2463 C C . ALA A 1 321 ? 23.355 5.895 -21.402 1.00 83.56 321 ALA A C 1
ATOM 2465 O O . ALA A 1 321 ? 24.188 6.384 -22.173 1.00 83.56 321 ALA A O 1
ATOM 2466 N N . VAL A 1 322 ? 22.081 6.296 -21.370 1.00 79.19 322 VAL A N 1
ATOM 2467 C CA . VAL A 1 322 ? 21.540 7.326 -22.277 1.00 79.19 322 VAL A CA 1
ATOM 2468 C C . VAL A 1 322 ? 20.824 8.454 -21.541 1.00 79.19 322 VAL A C 1
ATOM 2470 O O . VAL A 1 322 ? 21.439 9.471 -21.223 1.00 79.19 322 VAL A O 1
ATOM 2473 N N . GLU A 1 323 ? 19.519 8.342 -21.317 1.00 69.25 323 GLU A N 1
ATOM 2474 C CA . GLU A 1 323 ? 18.699 9.381 -20.704 1.00 69.25 323 GLU A CA 1
ATOM 2475 C C . GLU A 1 323 ? 18.231 8.932 -19.336 1.00 69.25 323 GLU A C 1
ATOM 2477 O O . GLU A 1 323 ? 17.555 7.922 -19.211 1.00 69.25 323 GLU A O 1
ATOM 2482 N N . ASN A 1 324 ? 18.545 9.727 -18.318 1.00 61.91 324 ASN A N 1
ATOM 2483 C CA . ASN A 1 324 ? 17.928 9.593 -17.011 1.00 61.91 324 ASN A CA 1
ATOM 2484 C C . ASN A 1 324 ? 16.779 10.609 -16.899 1.00 61.91 324 ASN A C 1
ATOM 2486 O O . ASN A 1 324 ? 16.957 11.789 -17.219 1.00 61.91 324 ASN A O 1
ATOM 2490 N N . GLY A 1 325 ? 15.593 10.160 -16.489 1.00 55.84 325 GLY A N 1
ATOM 2491 C CA . GLY A 1 325 ? 14.404 11.002 -16.365 1.00 55.84 325 GLY A CA 1
ATOM 2492 C C . GLY A 1 325 ? 13.276 10.335 -15.575 1.00 55.84 325 GLY A C 1
ATOM 2493 O O . GLY A 1 325 ? 13.297 9.136 -15.331 1.00 55.84 325 GLY A O 1
ATOM 2494 N N . GLU A 1 326 ? 12.290 11.132 -15.148 1.00 48.41 326 GLU A N 1
ATOM 2495 C CA . GLU A 1 326 ? 11.226 10.693 -14.223 1.00 48.41 326 GLU A CA 1
ATOM 2496 C C . GLU A 1 326 ? 9.884 10.335 -14.900 1.00 48.41 326 GLU A C 1
ATOM 2498 O O . GLU A 1 326 ? 8.941 9.922 -14.219 1.00 48.41 326 GLU A O 1
ATOM 2503 N N . GLY A 1 327 ? 9.779 10.496 -16.223 1.00 46.69 327 GLY A N 1
ATOM 2504 C CA . GLY A 1 327 ? 8.588 10.181 -17.016 1.00 46.69 327 GLY A CA 1
ATOM 2505 C C . GLY A 1 327 ? 8.447 8.697 -17.371 1.00 46.69 327 GLY A C 1
ATOM 2506 O O . GLY A 1 327 ? 9.229 7.846 -16.956 1.00 46.69 327 GLY A O 1
ATOM 2507 N N . PHE A 1 328 ? 7.421 8.373 -18.155 1.00 51.28 328 PHE A N 1
ATOM 2508 C CA . PHE A 1 328 ? 7.157 7.042 -18.725 1.00 51.28 328 PHE A CA 1
ATOM 2509 C C . PHE A 1 328 ? 7.555 6.991 -20.197 1.00 51.28 328 PHE A C 1
ATOM 2511 O O . PHE A 1 328 ? 6.780 6.585 -21.063 1.00 51.28 328 PHE A O 1
ATOM 2518 N N . VAL A 1 329 ? 8.741 7.499 -20.490 1.00 63.47 329 VAL A N 1
ATOM 2519 C CA . VAL A 1 329 ? 9.336 7.487 -21.825 1.00 63.47 329 VAL A CA 1
ATOM 2520 C C . VAL A 1 329 ? 10.245 6.268 -21.892 1.00 63.47 329 VAL A C 1
ATOM 2522 O O . VAL A 1 329 ? 10.995 6.029 -20.944 1.00 63.47 329 VAL A O 1
ATOM 2525 N N . GLY A 1 330 ? 10.205 5.491 -22.973 1.00 64.56 330 GLY A N 1
ATOM 2526 C CA . GLY A 1 330 ? 10.942 4.229 -23.062 1.00 64.56 330 GLY A CA 1
ATOM 2527 C C . GLY A 1 330 ? 12.436 4.406 -22.787 1.00 64.56 330 GLY A C 1
ATOM 2528 O O . GLY A 1 330 ? 13.014 3.631 -22.040 1.00 64.56 330 GLY A O 1
ATOM 2529 N N . TYR A 1 331 ? 13.052 5.490 -23.268 1.00 77.38 331 TYR A N 1
ATOM 2530 C CA . TYR A 1 331 ? 14.470 5.781 -23.006 1.00 77.38 331 TYR A CA 1
ATOM 2531 C C . TYR A 1 331 ? 14.802 6.141 -21.565 1.00 77.38 331 TYR A C 1
ATOM 2533 O O . TYR A 1 331 ? 15.944 5.975 -21.157 1.00 77.38 331 TYR A O 1
ATOM 2541 N N . GLN A 1 332 ? 13.820 6.621 -20.805 1.00 71.81 332 GLN A N 1
ATOM 2542 C CA . GLN A 1 332 ? 13.988 6.909 -19.383 1.00 71.81 332 GLN A CA 1
ATOM 2543 C C . GLN A 1 332 ? 13.851 5.641 -18.537 1.00 71.81 332 GLN A C 1
ATOM 2545 O O . GLN A 1 332 ? 14.417 5.582 -17.452 1.00 71.81 332 GLN A O 1
ATOM 2550 N N . TYR A 1 333 ? 13.151 4.617 -19.042 1.00 72.62 333 TYR A N 1
ATOM 2551 C CA . TYR A 1 333 ? 13.241 3.260 -18.502 1.00 72.62 333 TYR A CA 1
ATOM 2552 C C . TYR A 1 333 ? 14.571 2.596 -18.882 1.00 72.62 333 TYR A C 1
ATOM 2554 O O . TYR A 1 333 ? 15.205 1.997 -18.027 1.00 72.62 333 TYR A O 1
ATOM 2562 N N . LEU A 1 334 ? 15.028 2.770 -20.126 1.00 80.06 334 LEU A N 1
ATOM 2563 C CA . LEU A 1 334 ? 16.313 2.269 -20.635 1.00 80.06 334 LEU A CA 1
ATOM 2564 C C . LEU A 1 334 ? 17.472 3.221 -20.306 1.00 80.06 334 LEU A C 1
ATOM 2566 O O . LEU A 1 334 ? 18.242 3.611 -21.184 1.00 80.06 334 LEU A O 1
ATOM 2570 N N . HIS A 1 335 ? 17.586 3.659 -19.056 1.00 74.81 335 HIS A N 1
ATOM 2571 C CA . HIS A 1 335 ? 18.549 4.703 -18.705 1.00 74.81 335 HIS A CA 1
ATOM 2572 C C . HIS A 1 335 ? 19.993 4.182 -18.609 1.00 74.81 335 HIS A C 1
ATOM 2574 O O . HIS A 1 335 ? 20.934 4.963 -18.777 1.00 74.81 335 HIS A O 1
ATOM 2580 N N . GLY A 1 336 ? 20.192 2.878 -18.384 1.00 84.00 336 GLY A N 1
ATOM 2581 C CA . GLY A 1 336 ? 21.503 2.237 -18.470 1.00 84.00 336 GLY A CA 1
ATOM 2582 C C . GLY A 1 336 ? 21.431 0.717 -18.412 1.00 84.00 336 GLY A C 1
ATOM 2583 O O . GLY A 1 336 ? 20.606 0.167 -17.702 1.00 84.00 336 GLY A O 1
ATOM 2584 N N . THR A 1 337 ? 22.304 0.040 -19.150 1.00 88.81 337 THR A N 1
ATOM 2585 C CA . THR A 1 337 ? 22.309 -1.424 -19.238 1.00 88.81 337 THR A CA 1
ATOM 2586 C C . THR A 1 337 ? 22.793 -2.091 -17.953 1.00 88.81 337 THR A C 1
ATOM 2588 O O . THR A 1 337 ? 23.636 -1.561 -17.223 1.00 88.81 337 THR A O 1
ATOM 2591 N N . ASN A 1 338 ? 22.311 -3.304 -17.689 1.00 85.94 338 ASN A N 1
ATOM 2592 C CA . ASN A 1 338 ? 22.644 -4.042 -16.477 1.00 85.94 338 ASN A CA 1
ATOM 2593 C C . ASN A 1 338 ? 23.623 -5.192 -16.766 1.00 85.94 338 ASN A C 1
ATOM 2595 O O . ASN A 1 338 ? 23.338 -6.142 -17.497 1.00 85.94 338 ASN A O 1
ATOM 2599 N N . LYS A 1 339 ? 24.800 -5.130 -16.130 1.00 87.75 339 LYS A N 1
ATOM 2600 C CA . LYS A 1 339 ? 25.880 -6.123 -16.270 1.00 87.75 339 LYS A CA 1
ATOM 2601 C C . LYS A 1 339 ? 25.477 -7.539 -15.881 1.00 87.75 339 LYS A C 1
ATOM 2603 O O . LYS A 1 339 ? 26.017 -8.487 -16.444 1.00 87.75 339 LYS A O 1
ATOM 2608 N N . ASN A 1 340 ? 24.557 -7.690 -14.933 1.00 88.69 340 ASN A N 1
ATOM 2609 C CA . ASN A 1 340 ? 24.149 -9.005 -14.439 1.00 88.69 340 ASN A CA 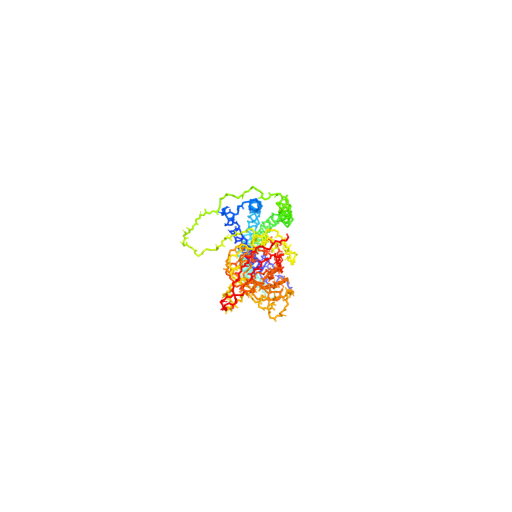1
ATOM 2610 C C . ASN A 1 340 ? 23.315 -9.785 -15.463 1.00 88.69 340 ASN A C 1
ATOM 2612 O O . ASN A 1 340 ? 23.220 -11.003 -15.350 1.00 88.69 340 ASN A O 1
ATOM 2616 N N . VAL A 1 341 ? 22.761 -9.098 -16.467 1.00 90.31 341 VAL A N 1
ATOM 2617 C CA . VAL A 1 341 ? 21.843 -9.673 -17.465 1.00 90.31 341 VAL A CA 1
ATOM 2618 C C . VAL A 1 341 ? 22.369 -9.542 -18.898 1.00 90.31 341 VAL A C 1
ATOM 2620 O O . VAL A 1 341 ? 21.661 -9.833 -19.855 1.00 90.31 341 VAL A O 1
ATOM 2623 N N . GLY A 1 342 ? 23.635 -9.140 -19.058 1.00 90.12 342 GLY A N 1
ATOM 2624 C CA . GLY A 1 342 ? 24.337 -9.138 -20.347 1.00 90.12 342 GLY A CA 1
ATOM 2625 C C . GLY A 1 342 ? 24.932 -7.796 -20.774 1.00 90.12 342 GLY A C 1
ATOM 2626 O O . GLY A 1 342 ? 25.680 -7.774 -21.750 1.00 90.12 342 GLY A O 1
ATOM 2627 N N . ASP A 1 343 ? 24.659 -6.711 -20.038 1.00 92.00 343 ASP A N 1
ATOM 2628 C CA . ASP A 1 343 ? 25.075 -5.333 -20.360 1.00 92.00 343 ASP A CA 1
ATOM 2629 C C . ASP A 1 343 ? 24.662 -4.912 -21.788 1.00 92.00 343 ASP A C 1
ATOM 2631 O O . ASP A 1 343 ? 23.781 -5.523 -22.390 1.00 92.00 343 ASP A O 1
ATOM 2635 N N . PHE A 1 344 ? 25.262 -3.878 -22.378 1.00 93.38 344 PHE A N 1
ATOM 2636 C CA . PHE A 1 344 ? 25.113 -3.661 -23.815 1.00 93.38 344 PHE A CA 1
ATOM 2637 C C . PHE A 1 344 ? 25.993 -4.646 -24.590 1.00 93.38 344 PHE A C 1
ATOM 2639 O O . PHE A 1 344 ? 27.197 -4.753 -24.337 1.00 93.38 344 PHE A O 1
ATOM 2646 N N . ASN A 1 345 ? 25.413 -5.338 -25.569 1.00 94.75 345 ASN A N 1
ATOM 2647 C CA . ASN A 1 345 ? 26.127 -6.289 -26.417 1.00 94.75 345 ASN A CA 1
ATOM 2648 C C . ASN A 1 345 ? 26.009 -5.905 -27.895 1.00 94.75 345 ASN A C 1
ATOM 2650 O O . ASN A 1 345 ? 24.923 -5.610 -28.384 1.00 94.75 345 ASN A O 1
ATOM 2654 N N . ALA A 1 346 ? 27.124 -5.945 -28.620 1.00 94.19 346 ALA A N 1
ATOM 2655 C CA . ALA A 1 346 ? 27.161 -5.781 -30.065 1.00 94.19 346 ALA A CA 1
ATOM 2656 C C . AL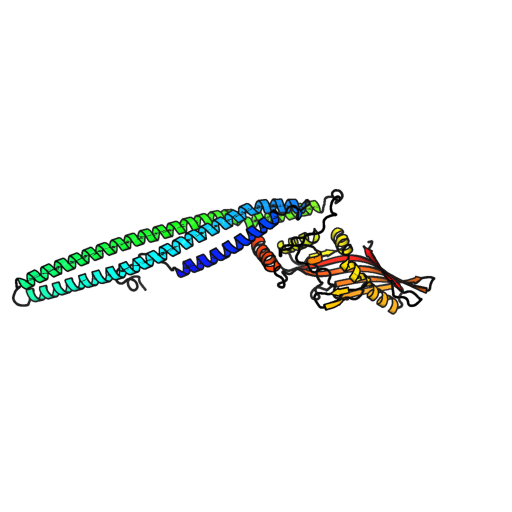A A 1 346 ? 27.860 -6.982 -30.698 1.00 94.19 346 ALA A C 1
ATOM 2658 O O . ALA A 1 346 ? 29.025 -7.271 -30.409 1.00 94.19 346 ALA A O 1
ATOM 2659 N N . ARG A 1 347 ? 27.161 -7.655 -31.608 1.00 94.81 347 ARG A N 1
ATOM 2660 C CA . ARG A 1 347 ? 27.646 -8.867 -32.274 1.00 94.81 347 ARG A CA 1
ATOM 2661 C C . ARG A 1 347 ? 27.431 -8.782 -33.774 1.00 94.81 347 ARG A C 1
ATOM 2663 O O . ARG A 1 347 ? 26.410 -8.272 -34.224 1.00 94.81 347 ARG A O 1
ATOM 2670 N N . GLY A 1 348 ? 28.367 -9.297 -34.559 1.00 94.88 348 GLY A N 1
ATOM 2671 C CA . GLY A 1 348 ? 28.229 -9.274 -36.012 1.00 94.88 348 GLY A CA 1
ATOM 2672 C C . GLY A 1 348 ? 29.537 -9.463 -36.759 1.00 94.88 348 GLY A C 1
ATOM 2673 O O . GLY A 1 348 ? 30.443 -10.166 -36.298 1.00 94.88 348 GLY A O 1
ATOM 2674 N N . ASN A 1 349 ? 29.625 -8.844 -37.934 1.00 94.81 349 ASN A N 1
ATOM 2675 C CA . ASN A 1 349 ? 30.775 -8.950 -38.824 1.00 94.81 349 ASN A CA 1
ATOM 2676 C C . ASN A 1 349 ? 31.305 -7.590 -39.271 1.00 94.81 349 ASN A C 1
ATOM 2678 O O . ASN A 1 349 ? 30.557 -6.643 -39.503 1.00 94.81 349 ASN A O 1
ATOM 2682 N N . ALA A 1 350 ? 32.622 -7.529 -39.438 1.00 94.88 350 ALA A N 1
ATOM 2683 C CA . ALA A 1 350 ? 33.355 -6.386 -39.946 1.00 94.88 350 ALA A CA 1
ATOM 2684 C C . ALA A 1 350 ? 34.164 -6.793 -41.184 1.00 94.88 350 ALA A C 1
ATOM 2686 O O . ALA A 1 350 ? 34.895 -7.790 -41.162 1.00 94.88 350 ALA A O 1
ATOM 2687 N N . VAL A 1 351 ? 34.040 -6.011 -42.255 1.00 95.38 351 VAL A N 1
ATOM 2688 C CA . VAL A 1 351 ? 34.752 -6.194 -43.524 1.00 95.38 351 VAL A CA 1
ATOM 2689 C C . VAL A 1 351 ? 35.704 -5.028 -43.725 1.00 95.38 351 VAL A C 1
ATOM 2691 O O . VAL A 1 351 ? 35.267 -3.881 -43.748 1.00 95.38 351 VAL A O 1
ATOM 2694 N N . VAL A 1 352 ? 36.991 -5.322 -43.895 1.00 95.81 352 VAL A N 1
ATOM 2695 C CA . VAL A 1 352 ? 38.039 -4.316 -44.103 1.00 95.81 352 VAL A CA 1
ATOM 2696 C C . VAL A 1 352 ? 38.387 -4.247 -45.586 1.00 95.81 352 VAL A C 1
ATOM 2698 O O . VAL A 1 352 ? 38.748 -5.255 -46.194 1.00 95.81 352 VAL A O 1
ATOM 2701 N N . SER A 1 353 ? 38.314 -3.049 -46.159 1.00 94.00 353 SER A N 1
ATOM 2702 C CA . SER A 1 353 ? 38.697 -2.744 -47.540 1.00 94.00 353 SER A CA 1
ATOM 2703 C C . SER A 1 353 ? 39.729 -1.619 -47.567 1.00 94.00 353 SER A C 1
ATOM 2705 O O . SER A 1 353 ? 39.631 -0.670 -46.795 1.00 94.00 353 SER A O 1
ATOM 2707 N N . VAL A 1 354 ? 40.715 -1.708 -48.461 1.00 92.88 354 VAL A N 1
ATOM 2708 C CA . VAL A 1 354 ? 41.663 -0.611 -48.720 1.00 92.88 354 VAL A CA 1
ATOM 2709 C C . VAL A 1 354 ? 41.187 0.142 -49.957 1.00 92.88 354 VAL A C 1
ATOM 2711 O O . VAL A 1 354 ? 41.024 -0.454 -51.022 1.00 92.88 354 VAL A O 1
ATOM 2714 N N . LEU A 1 355 ? 40.929 1.437 -49.807 1.00 91.50 355 LEU A N 1
ATOM 2715 C CA . LEU A 1 355 ? 40.488 2.321 -50.879 1.00 91.50 355 LEU A CA 1
ATOM 2716 C C . LEU A 1 355 ? 41.673 2.732 -51.778 1.00 91.50 355 LEU A C 1
ATOM 2718 O O . LEU A 1 355 ? 42.826 2.682 -51.346 1.00 91.50 355 LEU A O 1
ATOM 2722 N N . PRO A 1 356 ? 41.431 3.178 -53.028 1.00 90.94 356 PRO A N 1
ATOM 2723 C CA . PRO A 1 356 ? 42.503 3.558 -53.958 1.00 90.94 356 PRO A CA 1
ATOM 2724 C C . PRO A 1 356 ? 43.425 4.683 -53.466 1.00 90.94 356 PRO A C 1
ATOM 2726 O O . PRO A 1 356 ? 44.571 4.767 -53.897 1.00 90.94 356 PRO A O 1
ATOM 2729 N N . ASN A 1 357 ? 42.934 5.547 -52.575 1.00 91.12 357 ASN A N 1
ATOM 2730 C CA . ASN A 1 357 ? 43.704 6.622 -51.946 1.00 91.12 357 ASN A CA 1
ATOM 2731 C C . ASN A 1 357 ? 44.538 6.151 -50.735 1.00 91.12 357 ASN A C 1
ATOM 2733 O O . ASN A 1 357 ? 45.240 6.959 -50.137 1.00 91.12 357 ASN A O 1
ATOM 2737 N N . GLY A 1 358 ? 44.482 4.860 -50.391 1.00 91.19 358 GLY A N 1
ATOM 2738 C CA . GLY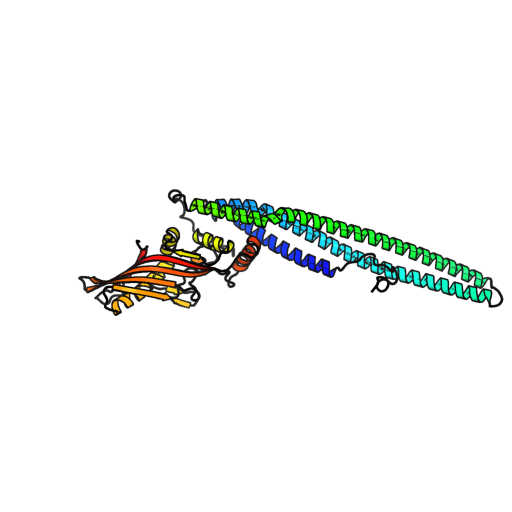 A 1 358 ? 45.191 4.259 -49.262 1.00 91.19 358 GLY A CA 1
ATOM 2739 C C . GLY A 1 35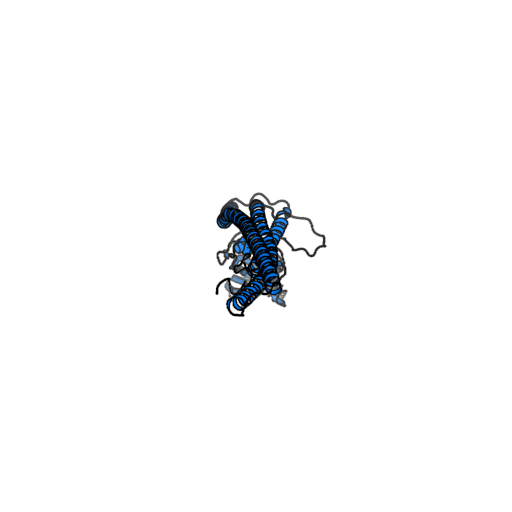8 ? 44.389 4.204 -47.960 1.00 91.19 358 GLY A C 1
ATOM 2740 O O . GLY A 1 358 ? 44.838 3.542 -47.022 1.00 91.19 358 GLY A O 1
ATOM 2741 N N . ASP A 1 359 ? 43.218 4.846 -47.891 1.00 94.38 359 ASP A N 1
ATOM 2742 C CA . ASP A 1 359 ? 42.358 4.808 -46.705 1.00 94.38 359 ASP A CA 1
ATOM 2743 C C . ASP A 1 359 ? 41.855 3.385 -46.447 1.00 94.38 359 ASP A C 1
ATOM 2745 O O . ASP A 1 359 ? 41.651 2.598 -47.376 1.00 94.38 359 ASP A O 1
ATOM 2749 N N . LYS A 1 360 ? 41.604 3.047 -45.182 1.00 94.44 360 LYS A N 1
ATOM 2750 C CA . LYS A 1 360 ? 40.939 1.785 -44.831 1.00 94.44 360 LYS A CA 1
ATOM 2751 C C . LYS A 1 360 ? 39.485 2.053 -44.486 1.00 94.44 360 LYS A C 1
ATOM 2753 O O . LYS A 1 360 ? 39.201 2.798 -43.556 1.00 94.44 360 LYS A O 1
ATOM 2758 N N . GLU A 1 361 ? 38.576 1.408 -45.198 1.00 95.62 361 GLU A N 1
ATOM 2759 C CA . GLU A 1 361 ? 37.147 1.402 -44.900 1.00 95.62 361 GLU A CA 1
ATOM 2760 C C . GLU A 1 361 ? 36.789 0.098 -44.181 1.00 95.62 361 GLU A C 1
ATOM 2762 O O . GLU A 1 361 ? 37.084 -0.993 -44.671 1.00 95.62 361 GLU A O 1
ATOM 2767 N N . VAL A 1 362 ? 36.139 0.204 -43.024 1.00 96.00 362 VAL A N 1
ATOM 2768 C CA . VAL A 1 362 ? 35.594 -0.931 -42.280 1.00 96.00 362 VAL A CA 1
ATOM 2769 C C . VAL A 1 362 ? 34.078 -0.845 -42.296 1.00 96.00 362 VAL A C 1
ATOM 2771 O O . VAL A 1 362 ? 33.500 0.064 -41.703 1.00 96.00 362 VAL A O 1
ATOM 2774 N N . ARG A 1 363 ? 33.429 -1.800 -42.965 1.00 95.88 363 ARG A N 1
ATOM 2775 C CA . ARG A 1 363 ? 31.968 -1.948 -42.955 1.00 95.88 363 ARG A CA 1
ATOM 2776 C C . ARG A 1 363 ? 31.561 -2.924 -41.872 1.00 95.88 363 ARG A C 1
ATOM 2778 O O . ARG A 1 363 ? 32.039 -4.055 -41.861 1.00 95.88 363 ARG A O 1
ATOM 2785 N N . ILE A 1 364 ? 30.681 -2.486 -40.991 1.00 95.44 364 ILE A N 1
ATOM 2786 C CA . ILE A 1 364 ? 30.196 -3.230 -39.836 1.00 95.44 364 ILE A CA 1
ATOM 2787 C C . ILE A 1 364 ? 28.709 -3.487 -40.035 1.00 95.44 364 ILE A C 1
ATOM 2789 O O . ILE A 1 364 ? 27.955 -2.555 -40.304 1.00 95.44 364 ILE A O 1
ATOM 2793 N N . GLN A 1 365 ? 28.310 -4.742 -39.866 1.00 95.19 365 GLN A N 1
ATOM 2794 C CA . GLN A 1 365 ? 26.917 -5.150 -39.722 1.00 95.19 365 GLN A CA 1
ATOM 2795 C C . GLN A 1 365 ? 26.780 -5.752 -38.330 1.00 95.19 365 GLN A C 1
ATOM 2797 O O . GLN A 1 365 ? 27.509 -6.693 -37.999 1.00 95.19 365 GLN A O 1
ATOM 2802 N N . ALA A 1 366 ? 25.913 -5.176 -37.505 1.00 94.38 366 ALA A N 1
ATOM 2803 C CA . ALA A 1 366 ? 25.787 -5.527 -36.099 1.00 94.38 366 ALA A CA 1
ATOM 2804 C C . ALA A 1 366 ? 24.329 -5.780 -35.707 1.00 94.38 366 ALA A C 1
ATOM 2806 O O . ALA A 1 366 ? 23.441 -5.007 -36.059 1.00 94.38 366 ALA A O 1
ATOM 2807 N N . ASP A 1 367 ? 24.113 -6.810 -34.894 1.00 95.56 367 ASP A N 1
ATOM 2808 C CA . ASP A 1 367 ? 22.976 -6.877 -33.984 1.00 95.56 367 ASP A CA 1
ATOM 2809 C C . ASP A 1 367 ? 23.409 -6.214 -32.674 1.00 95.56 367 ASP A C 1
ATOM 2811 O O . ASP A 1 367 ? 24.347 -6.674 -32.010 1.00 95.56 367 ASP A O 1
ATOM 2815 N N . LEU A 1 368 ? 22.736 -5.130 -32.308 1.00 95.44 368 LEU A N 1
ATOM 2816 C CA . LEU A 1 368 ? 22.912 -4.460 -31.025 1.00 95.44 368 LEU A CA 1
ATOM 2817 C C . LEU A 1 368 ? 21.850 -4.981 -30.069 1.00 95.44 368 LEU A C 1
ATOM 2819 O O . LEU A 1 368 ? 20.697 -5.113 -30.463 1.00 95.44 368 LEU A O 1
ATOM 2823 N N . THR A 1 369 ? 22.228 -5.295 -28.834 1.00 96.44 369 THR A N 1
ATOM 2824 C CA . THR A 1 369 ? 21.308 -5.756 -27.794 1.00 96.44 369 THR A CA 1
ATOM 2825 C C . THR A 1 369 ? 21.447 -4.899 -26.547 1.00 96.44 369 THR A C 1
ATOM 2827 O O . THR A 1 369 ? 22.529 -4.805 -25.963 1.00 96.44 369 THR A O 1
ATOM 2830 N N . TRP A 1 370 ? 20.335 -4.299 -26.132 1.00 94.62 370 TRP A N 1
ATOM 2831 C CA . TRP A 1 370 ? 20.188 -3.634 -24.844 1.00 94.62 370 TRP A CA 1
ATOM 2832 C C . TRP A 1 370 ? 19.659 -4.643 -23.832 1.00 94.62 370 TRP A C 1
ATOM 2834 O O . TRP A 1 370 ? 18.533 -5.114 -23.989 1.00 94.62 370 TRP A O 1
ATOM 2844 N N . ASN A 1 371 ? 20.464 -4.979 -22.823 1.00 93.44 371 ASN A N 1
ATOM 2845 C CA . ASN A 1 371 ? 20.046 -5.844 -21.724 1.00 93.44 371 ASN A CA 1
ATOM 2846 C C . ASN A 1 371 ? 19.928 -5.018 -20.443 1.00 93.44 371 ASN A C 1
ATOM 2848 O O . ASN A 1 371 ? 20.890 -4.364 -20.025 1.00 93.44 371 ASN A O 1
ATOM 2852 N N . ASP A 1 372 ? 18.759 -5.057 -19.823 1.00 87.69 372 ASP A N 1
ATOM 2853 C CA . ASP A 1 372 ? 18.460 -4.298 -18.615 1.00 87.69 372 ASP A CA 1
ATOM 2854 C C . ASP A 1 372 ? 17.512 -5.075 -17.702 1.00 87.69 372 ASP A C 1
ATOM 2856 O O . ASP A 1 372 ? 16.796 -5.962 -18.162 1.00 87.69 372 ASP A O 1
ATOM 2860 N N . THR A 1 373 ? 17.492 -4.733 -16.419 1.00 83.12 373 THR A N 1
ATOM 2861 C CA . THR A 1 373 ? 16.487 -5.243 -15.484 1.00 83.12 373 THR A CA 1
ATOM 2862 C C . THR A 1 373 ? 15.518 -4.116 -15.193 1.00 83.12 373 THR A C 1
ATOM 2864 O O . THR A 1 373 ? 15.886 -3.106 -14.598 1.00 83.12 373 THR A O 1
ATOM 2867 N N . ILE A 1 374 ? 14.261 -4.300 -15.584 1.00 75.44 374 ILE A N 1
ATOM 2868 C CA . ILE A 1 374 ? 13.201 -3.353 -15.259 1.00 75.44 374 ILE A CA 1
ATOM 2869 C C . ILE A 1 374 ? 12.742 -3.658 -13.835 1.00 75.44 374 ILE A C 1
ATOM 2871 O O . ILE A 1 374 ? 11.913 -4.542 -13.607 1.00 75.44 374 ILE A O 1
ATOM 2875 N N . ASP A 1 375 ? 13.313 -2.942 -12.869 1.00 62.19 375 ASP A N 1
ATOM 2876 C CA . ASP A 1 375 ? 12.941 -3.006 -11.459 1.00 62.19 375 ASP A CA 1
ATOM 2877 C C . ASP A 1 375 ? 12.282 -1.697 -10.974 1.00 62.19 375 ASP A C 1
ATOM 2879 O O . ASP A 1 375 ? 12.466 -0.623 -11.560 1.00 62.19 375 ASP A O 1
ATOM 2883 N N . PRO A 1 376 ? 11.450 -1.748 -9.916 1.00 49.22 376 PRO A N 1
ATOM 2884 C CA . PRO A 1 376 ? 11.084 -0.549 -9.175 1.00 49.22 376 PRO A CA 1
ATOM 2885 C C . PRO A 1 376 ? 12.342 -0.035 -8.464 1.00 49.22 376 PRO A C 1
ATOM 2887 O O . PRO A 1 376 ? 12.718 -0.495 -7.379 1.00 49.22 376 PRO A O 1
ATOM 2890 N N . ASN A 1 377 ? 13.052 0.861 -9.142 1.00 42.94 377 ASN A N 1
ATOM 2891 C CA . ASN A 1 377 ? 14.332 1.374 -8.696 1.00 42.94 377 ASN A CA 1
ATOM 2892 C C . ASN A 1 377 ? 14.138 2.334 -7.502 1.00 42.94 377 ASN A C 1
ATOM 2894 O O . ASN A 1 377 ? 13.791 3.504 -7.678 1.00 42.94 377 ASN A O 1
ATOM 2898 N N . LYS A 1 378 ? 14.448 1.839 -6.289 1.00 37.91 378 LYS A N 1
ATOM 2899 C CA . LYS A 1 378 ? 14.314 2.456 -4.938 1.00 37.91 378 LYS A CA 1
ATOM 2900 C C . LYS A 1 378 ? 15.042 3.790 -4.699 1.00 37.91 378 LYS A C 1
ATOM 2902 O O . LYS A 1 378 ? 15.317 4.142 -3.549 1.00 37.91 378 LYS A O 1
ATOM 2907 N N . LYS A 1 379 ? 15.414 4.531 -5.743 1.00 34.03 379 LYS A N 1
ATOM 2908 C CA . LYS A 1 379 ? 16.345 5.666 -5.668 1.00 34.03 379 LYS A CA 1
ATOM 2909 C C . LYS A 1 379 ? 15.711 7.055 -5.866 1.00 34.03 379 LYS A C 1
ATOM 2911 O O . LYS A 1 379 ? 16.421 8.031 -5.638 1.00 34.03 379 LYS A O 1
ATOM 2916 N N . TYR A 1 380 ? 14.416 7.180 -6.203 1.00 35.38 380 TYR A N 1
ATOM 2917 C CA . TYR A 1 380 ? 13.766 8.481 -6.493 1.00 35.38 380 TYR A CA 1
ATOM 2918 C C . TYR A 1 380 ? 12.321 8.630 -5.952 1.00 35.38 380 TYR A C 1
ATOM 2920 O O . TYR A 1 380 ? 11.643 7.651 -5.662 1.00 35.38 380 TYR A O 1
ATOM 2928 N N . GLU A 1 381 ? 11.823 9.870 -5.803 1.00 31.62 381 GLU A N 1
ATOM 2929 C CA . GLU A 1 381 ? 10.516 10.195 -5.176 1.00 31.62 381 GLU A CA 1
ATOM 2930 C C . GLU A 1 381 ? 9.279 9.668 -5.950 1.00 31.62 381 GLU A C 1
ATOM 2932 O O . GLU A 1 381 ? 8.209 9.486 -5.360 1.00 31.62 381 GLU A O 1
ATOM 2937 N N . SER A 1 382 ? 9.418 9.350 -7.247 1.00 35.69 382 SER A N 1
ATOM 2938 C CA . SER A 1 382 ? 8.386 8.725 -8.101 1.00 35.69 382 SER A CA 1
ATOM 2939 C C . SER A 1 382 ? 8.126 7.243 -7.784 1.00 35.69 382 SER A C 1
ATOM 2941 O O . SER A 1 382 ? 7.180 6.644 -8.294 1.00 35.69 382 SER A O 1
ATOM 2943 N N . ASP A 1 383 ? 8.923 6.651 -6.902 1.00 38.22 383 ASP A N 1
ATOM 2944 C CA . ASP A 1 383 ? 8.906 5.217 -6.641 1.00 38.22 383 ASP A CA 1
ATOM 2945 C C . ASP A 1 383 ? 7.823 4.806 -5.626 1.00 38.22 383 ASP A C 1
ATOM 2947 O O . ASP A 1 383 ? 7.345 3.672 -5.607 1.00 38.22 383 ASP A O 1
ATOM 2951 N N . SER A 1 384 ? 7.317 5.762 -4.836 1.00 36.19 384 SER A N 1
ATOM 2952 C CA . SER A 1 384 ? 6.231 5.481 -3.893 1.00 36.19 384 SER A CA 1
ATOM 2953 C C . SER A 1 384 ? 4.883 5.245 -4.575 1.00 36.19 384 SER A C 1
ATOM 2955 O O . SER A 1 384 ? 4.091 4.471 -4.053 1.00 36.19 384 SER A O 1
ATOM 2957 N N . TRP A 1 385 ? 4.624 5.861 -5.730 1.00 38.44 385 TRP A N 1
ATOM 2958 C CA . TRP A 1 385 ? 3.351 5.709 -6.435 1.00 38.44 385 TRP A CA 1
ATOM 2959 C C . TRP A 1 385 ? 3.413 4.548 -7.443 1.00 38.44 385 TRP A C 1
ATOM 2961 O O . TRP A 1 385 ? 2.505 3.723 -7.458 1.00 38.44 385 TRP A O 1
ATOM 2971 N N . LYS A 1 386 ? 4.525 4.373 -8.187 1.00 41.94 386 LYS A N 1
ATOM 2972 C CA . LYS A 1 386 ? 4.715 3.224 -9.101 1.00 41.94 386 LYS A CA 1
ATOM 2973 C C . LYS A 1 386 ? 4.680 1.893 -8.350 1.00 41.94 386 LYS A C 1
ATOM 2975 O O . LYS A 1 386 ? 4.042 0.958 -8.817 1.00 41.94 386 LYS A O 1
ATOM 2980 N N . SER A 1 387 ? 5.296 1.820 -7.167 1.00 37.62 387 SER A N 1
ATOM 2981 C CA . SER A 1 387 ? 5.291 0.615 -6.329 1.00 37.62 387 SER A CA 1
ATOM 2982 C C . SER A 1 387 ? 3.921 0.358 -5.675 1.00 37.62 387 SER A C 1
ATOM 2984 O O . SER A 1 387 ? 3.410 -0.758 -5.748 1.00 37.62 387 SER A O 1
ATOM 2986 N N . LYS A 1 388 ? 3.263 1.391 -5.122 1.00 38.62 388 LYS A N 1
ATOM 2987 C CA . LYS A 1 388 ? 1.966 1.243 -4.427 1.00 38.62 388 LYS A CA 1
ATOM 2988 C C . LYS A 1 388 ? 0.785 1.041 -5.373 1.00 38.62 388 LYS A C 1
ATOM 2990 O O . LYS A 1 388 ? -0.092 0.236 -5.077 1.00 38.62 388 LYS A O 1
ATOM 2995 N N . VAL A 1 389 ? 0.752 1.732 -6.513 1.00 38.97 389 VAL A N 1
ATOM 2996 C CA . VAL A 1 389 ? -0.263 1.508 -7.552 1.00 38.97 389 VAL A CA 1
ATOM 2997 C C . VAL A 1 389 ? -0.053 0.139 -8.185 1.00 38.97 389 VAL A C 1
ATOM 2999 O O . VAL A 1 389 ? -1.031 -0.569 -8.379 1.00 38.97 389 VAL A O 1
ATOM 3002 N N . ALA A 1 390 ? 1.188 -0.295 -8.431 1.00 39.34 390 ALA A N 1
ATOM 3003 C CA . ALA A 1 390 ? 1.439 -1.642 -8.930 1.00 39.34 390 ALA A CA 1
ATOM 3004 C C . ALA A 1 390 ? 0.978 -2.718 -7.933 1.00 39.34 390 ALA A C 1
ATOM 3006 O O . ALA A 1 390 ? 0.229 -3.604 -8.325 1.00 39.34 390 ALA A O 1
ATOM 3007 N N . GLU A 1 391 ? 1.313 -2.630 -6.644 1.00 36.78 391 GLU A N 1
ATOM 3008 C CA . GLU A 1 391 ? 0.868 -3.607 -5.636 1.00 36.78 391 GLU A CA 1
ATOM 3009 C C . GLU A 1 391 ? -0.667 -3.648 -5.493 1.00 36.78 391 GLU A C 1
ATOM 3011 O O . GLU A 1 391 ? -1.259 -4.727 -5.456 1.00 36.78 391 GLU A O 1
ATOM 3016 N N . VAL A 1 392 ? -1.330 -2.487 -5.500 1.00 33.34 392 VAL A N 1
ATOM 3017 C CA . VAL A 1 392 ? -2.786 -2.376 -5.295 1.00 33.34 392 VAL A CA 1
ATOM 3018 C C . VAL A 1 392 ? -3.595 -2.693 -6.560 1.00 33.34 392 VAL A C 1
ATOM 3020 O O . VAL A 1 392 ? -4.616 -3.372 -6.473 1.00 33.34 392 VAL A O 1
ATOM 3023 N N . VAL A 1 393 ? -3.156 -2.248 -7.742 1.00 37.75 393 VAL A N 1
ATOM 3024 C CA . VAL A 1 393 ? -3.854 -2.477 -9.026 1.00 37.75 393 VAL A CA 1
ATOM 3025 C C . VAL A 1 393 ? -3.595 -3.885 -9.564 1.00 37.75 393 VAL A C 1
ATOM 3027 O O . VAL A 1 393 ? -4.489 -4.475 -10.169 1.00 37.75 393 VAL A O 1
ATOM 3030 N N . THR A 1 394 ? -2.409 -4.452 -9.321 1.00 38.53 394 THR A N 1
ATOM 3031 C CA . THR A 1 394 ? -2.060 -5.813 -9.776 1.00 38.53 394 THR A CA 1
ATOM 3032 C C . THR A 1 394 ? -2.298 -6.891 -8.715 1.00 38.53 394 THR A C 1
ATOM 3034 O O . THR A 1 394 ? -2.121 -8.072 -9.011 1.00 38.53 394 THR A O 1
ATOM 3037 N N . LEU A 1 395 ? -2.717 -6.512 -7.497 1.00 37.56 395 LEU A N 1
ATOM 3038 C CA . LEU A 1 395 ? -2.851 -7.405 -6.335 1.00 37.56 395 LEU A CA 1
ATOM 3039 C C . LEU A 1 395 ? -1.532 -8.130 -5.986 1.00 37.56 395 LEU A C 1
ATOM 3041 O O . LEU A 1 395 ? -1.539 -9.318 -5.667 1.00 37.56 395 LEU A O 1
ATOM 3045 N N . GLY A 1 396 ? -0.402 -7.421 -6.073 1.00 39.25 396 GLY A N 1
ATOM 3046 C CA . GLY A 1 396 ? 0.935 -7.948 -5.765 1.00 39.25 396 GLY A CA 1
ATOM 3047 C C . GLY A 1 396 ? 1.574 -8.807 -6.864 1.00 39.25 396 GLY A C 1
ATOM 3048 O O . GLY A 1 396 ? 2.446 -9.612 -6.560 1.00 39.25 396 GLY A O 1
ATOM 3049 N N . ARG A 1 397 ? 1.140 -8.670 -8.125 1.00 42.69 397 ARG A N 1
ATOM 3050 C CA . ARG A 1 397 ? 1.668 -9.427 -9.283 1.00 42.69 397 ARG A CA 1
ATOM 3051 C C . ARG A 1 397 ? 2.762 -8.707 -10.073 1.00 42.69 397 ARG A C 1
ATOM 3053 O O . ARG A 1 397 ? 3.319 -9.294 -10.995 1.00 42.69 397 ARG A O 1
ATOM 3060 N N . ALA A 1 398 ? 3.024 -7.441 -9.767 1.00 49.12 398 ALA A N 1
ATOM 3061 C CA . ALA A 1 398 ? 4.111 -6.704 -10.390 1.00 49.12 398 ALA A CA 1
ATOM 3062 C C . ALA A 1 398 ? 5.458 -7.287 -9.943 1.00 49.12 398 ALA A C 1
ATOM 3064 O O . ALA A 1 398 ? 5.777 -7.295 -8.754 1.00 49.12 398 ALA A O 1
ATOM 3065 N N . GLU A 1 399 ? 6.234 -7.770 -10.907 1.00 55.25 399 GLU A N 1
ATOM 3066 C CA . GLU A 1 399 ? 7.535 -8.399 -10.694 1.00 55.25 399 GLU A CA 1
ATOM 3067 C C . GLU A 1 399 ? 8.573 -7.696 -11.570 1.00 55.25 399 GLU A C 1
ATOM 3069 O O . GLU A 1 399 ? 8.286 -7.313 -12.708 1.00 55.25 399 GLU A O 1
ATOM 3074 N N . SER A 1 400 ? 9.782 -7.516 -11.033 1.00 68.00 400 SER A N 1
ATOM 3075 C CA . SER A 1 400 ? 10.932 -7.121 -11.845 1.00 68.00 400 SER A CA 1
ATOM 3076 C C . SER A 1 400 ? 11.177 -8.172 -12.923 1.00 68.00 400 SER A C 1
ATOM 3078 O O . SER A 1 400 ? 11.045 -9.365 -12.645 1.00 68.00 400 SER A O 1
ATOM 3080 N N . TYR A 1 401 ? 11.566 -7.747 -14.118 1.00 73.88 401 TYR A N 1
ATOM 3081 C CA . TYR A 1 401 ? 11.864 -8.661 -15.219 1.00 73.88 401 TYR A CA 1
ATOM 3082 C C . TYR A 1 401 ? 13.048 -8.157 -16.037 1.00 73.88 401 TYR A C 1
ATOM 3084 O O . TYR A 1 401 ? 13.292 -6.947 -16.104 1.00 73.88 401 TYR A O 1
ATOM 3092 N N . ASP A 1 402 ? 13.748 -9.077 -16.694 1.00 87.19 402 ASP A N 1
ATOM 3093 C CA . ASP A 1 402 ? 14.849 -8.718 -17.579 1.00 87.19 402 ASP A CA 1
ATOM 3094 C C . ASP A 1 402 ? 14.316 -8.396 -18.980 1.00 87.19 402 ASP A C 1
ATOM 3096 O O . ASP A 1 402 ? 13.527 -9.141 -19.570 1.00 87.19 402 ASP A O 1
ATOM 3100 N N . LEU A 1 403 ? 14.703 -7.235 -19.502 1.00 88.06 403 LEU A N 1
ATOM 3101 C CA . LEU A 1 403 ? 14.358 -6.753 -20.831 1.00 88.06 403 LEU A CA 1
ATOM 3102 C C . LEU A 1 403 ? 15.576 -6.870 -21.745 1.00 88.06 403 LEU A C 1
ATOM 3104 O O . LEU A 1 403 ? 16.639 -6.314 -21.468 1.00 88.06 403 LEU A O 1
ATOM 3108 N N . HIS A 1 404 ? 15.379 -7.533 -22.880 1.00 95.00 404 HIS A N 1
ATOM 3109 C CA . HIS A 1 404 ? 16.389 -7.711 -23.915 1.00 95.00 404 HIS A CA 1
ATOM 3110 C C . HIS A 1 404 ? 15.844 -7.182 -25.239 1.00 95.00 404 HIS A C 1
ATOM 3112 O O . HIS A 1 404 ? 14.947 -7.795 -25.814 1.00 95.00 404 HIS A O 1
ATOM 3118 N N . VAL A 1 405 ? 16.371 -6.063 -25.737 1.00 94.38 405 VAL A N 1
ATOM 3119 C CA . VAL A 1 405 ? 15.958 -5.487 -27.029 1.00 94.38 405 VAL A CA 1
ATOM 3120 C C . VAL A 1 405 ? 17.097 -5.622 -28.025 1.00 94.38 405 VAL A C 1
ATOM 3122 O O . VAL A 1 405 ? 18.130 -4.983 -27.849 1.00 94.38 405 VAL A O 1
ATOM 3125 N N . THR A 1 406 ? 16.919 -6.434 -29.067 1.00 95.81 406 THR A N 1
ATOM 3126 C CA . THR A 1 406 ? 17.888 -6.611 -30.155 1.00 95.81 406 THR A CA 1
ATOM 3127 C C . THR A 1 406 ? 17.407 -5.931 -31.435 1.00 95.81 406 THR A C 1
ATOM 3129 O O . THR A 1 406 ? 16.333 -6.273 -31.931 1.00 95.81 406 THR A O 1
ATOM 3132 N N . TRP A 1 407 ? 18.229 -5.041 -32.001 1.00 94.69 407 TRP A N 1
ATOM 3133 C CA . TRP A 1 407 ? 17.964 -4.360 -33.274 1.00 94.69 407 TRP A CA 1
ATOM 3134 C C . TRP A 1 407 ? 19.200 -4.326 -34.192 1.00 94.69 407 TRP A C 1
ATOM 3136 O O . TRP A 1 407 ? 20.337 -4.312 -33.704 1.00 94.69 407 TRP A O 1
ATOM 3146 N N . PRO A 1 408 ? 19.015 -4.292 -35.526 1.00 95.19 408 PRO A N 1
ATOM 3147 C CA . PRO A 1 408 ? 20.117 -4.239 -36.476 1.00 95.19 408 PRO A CA 1
ATOM 3148 C C . PRO A 1 408 ? 20.651 -2.813 -36.676 1.00 95.19 408 PRO A C 1
ATOM 3150 O O . PRO A 1 408 ? 19.898 -1.832 -36.746 1.00 95.19 408 PRO A O 1
ATOM 3153 N N . ARG A 1 409 ? 21.970 -2.705 -36.851 1.00 93.56 409 ARG A N 1
ATOM 3154 C CA . ARG A 1 409 ? 22.686 -1.454 -37.118 1.00 93.56 409 ARG A CA 1
ATOM 3155 C C . ARG A 1 409 ? 23.840 -1.696 -38.086 1.00 93.56 409 ARG A C 1
ATOM 3157 O O . ARG A 1 409 ? 24.652 -2.596 -37.873 1.00 93.56 409 ARG A O 1
ATOM 3164 N N . ASP A 1 410 ? 23.954 -0.832 -39.088 1.00 94.69 410 ASP A N 1
ATOM 3165 C CA . ASP A 1 410 ? 25.100 -0.810 -39.995 1.00 94.69 410 ASP A CA 1
ATOM 3166 C C . ASP A 1 410 ? 25.983 0.402 -39.689 1.00 94.69 410 ASP A C 1
ATOM 3168 O O . ASP A 1 410 ? 25.497 1.489 -39.360 1.00 94.69 410 ASP A O 1
ATOM 3172 N N . ALA A 1 411 ? 27.296 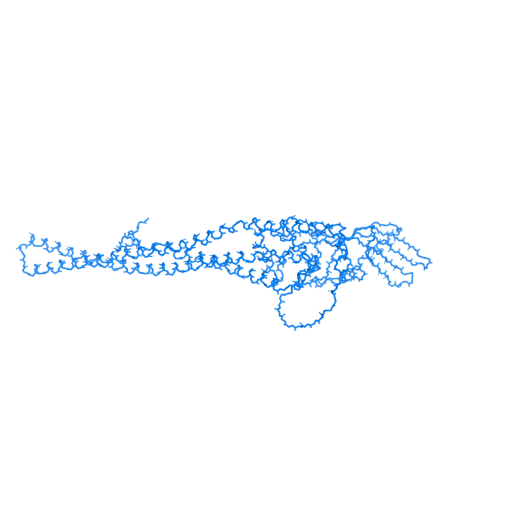0.230 -39.813 1.00 94.81 411 ALA A N 1
ATOM 3173 C CA . ALA A 1 411 ? 28.249 1.321 -39.667 1.00 94.81 411 ALA A CA 1
ATOM 3174 C C . ALA A 1 411 ? 29.397 1.224 -40.671 1.00 94.81 411 ALA A C 1
ATOM 3176 O O . ALA A 1 411 ? 29.788 0.147 -41.120 1.00 94.81 411 ALA A O 1
ATOM 3177 N N . VAL A 1 412 ? 29.959 2.379 -41.006 1.00 95.25 412 VAL A N 1
ATOM 3178 C CA . VAL A 1 412 ? 31.171 2.515 -41.806 1.00 95.25 412 VAL A CA 1
ATOM 3179 C C . VAL A 1 412 ? 32.159 3.359 -41.018 1.00 95.25 412 VAL A C 1
ATOM 3181 O O . VAL A 1 412 ? 31.843 4.480 -40.613 1.00 95.25 412 VAL A O 1
ATOM 3184 N N . VAL A 1 413 ? 33.355 2.818 -40.811 1.00 95.81 413 VAL A N 1
ATOM 3185 C CA . VAL A 1 413 ? 34.475 3.528 -40.190 1.00 95.81 413 VAL A CA 1
ATOM 3186 C C . VAL A 1 413 ? 35.579 3.687 -41.219 1.00 95.81 413 VAL A C 1
ATOM 3188 O O . VAL A 1 413 ? 36.019 2.703 -41.811 1.00 95.81 413 VAL A O 1
ATOM 3191 N N . VAL A 1 414 ? 36.029 4.917 -41.438 1.00 95.44 414 VAL A N 1
ATOM 3192 C CA . VAL A 1 414 ? 37.127 5.216 -42.363 1.00 95.44 414 VAL A CA 1
ATOM 3193 C C . VAL A 1 414 ? 38.348 5.631 -41.558 1.00 95.44 414 VAL A C 1
ATOM 3195 O O . VAL A 1 414 ? 38.257 6.554 -40.752 1.00 95.44 414 VAL A O 1
ATOM 3198 N N . PHE A 1 415 ? 39.475 4.961 -41.796 1.00 94.69 415 PHE A N 1
ATOM 3199 C CA . PHE A 1 415 ? 40.799 5.314 -41.288 1.00 94.69 415 PHE A CA 1
ATOM 3200 C C . PHE A 1 415 ? 41.594 5.989 -42.411 1.00 94.69 415 PHE A C 1
ATOM 3202 O O . PHE A 1 415 ? 42.039 5.290 -43.333 1.00 94.69 415 PHE A O 1
ATOM 3209 N N . PRO A 1 416 ? 41.768 7.318 -42.356 1.00 95.06 416 PRO A N 1
ATOM 3210 C CA . PRO A 1 416 ? 42.537 8.057 -43.347 1.00 95.06 416 PRO A CA 1
ATOM 3211 C C . PRO A 1 416 ? 44.007 7.626 -43.381 1.00 95.06 416 PRO A C 1
ATOM 3213 O O . PRO A 1 416 ? 44.641 7.444 -42.338 1.00 95.06 416 PRO A O 1
ATOM 3216 N N . ALA A 1 417 ? 44.581 7.498 -44.577 1.00 91.88 417 ALA A N 1
ATOM 3217 C CA . ALA A 1 417 ? 46.002 7.178 -44.744 1.00 91.88 417 ALA A CA 1
ATOM 3218 C C . ALA A 1 417 ? 46.935 8.321 -44.308 1.00 91.88 417 ALA A C 1
ATOM 3220 O O . ALA A 1 417 ? 48.108 8.087 -44.017 1.00 91.88 417 ALA A O 1
ATOM 3221 N N . ASP A 1 418 ? 46.418 9.549 -44.259 1.00 91.81 418 ASP A N 1
ATOM 3222 C CA . ASP A 1 418 ? 47.154 10.759 -43.885 1.00 91.81 418 ASP A CA 1
ATOM 3223 C C . ASP A 1 418 ? 47.336 10.933 -42.363 1.00 91.81 418 ASP A C 1
ATOM 3225 O O . ASP A 1 418 ? 47.998 11.874 -41.925 1.00 91.81 418 ASP A O 1
ATOM 3229 N N . GLY A 1 419 ? 46.787 10.015 -41.558 1.00 86.12 419 GLY A N 1
ATOM 3230 C CA . GLY A 1 419 ? 46.862 10.052 -40.097 1.00 86.12 419 GLY A CA 1
ATOM 3231 C C . GLY A 1 419 ? 45.816 10.949 -39.431 1.00 86.12 419 GLY A C 1
ATOM 3232 O O . GLY A 1 419 ? 45.872 11.130 -38.213 1.00 86.12 419 GLY A O 1
ATOM 3233 N N . SER A 1 420 ? 44.862 11.498 -40.187 1.00 92.12 420 SER A N 1
ATOM 3234 C CA . SER A 1 420 ? 43.704 12.199 -39.627 1.00 92.12 420 SER A CA 1
ATOM 3235 C C . SER A 1 420 ? 42.838 11.263 -38.767 1.00 92.12 420 SER A C 1
ATOM 3237 O O . SER A 1 420 ? 42.853 10.044 -38.969 1.00 92.12 420 SER A O 1
ATOM 3239 N N . PRO A 1 421 ? 42.054 11.800 -37.809 1.00 90.19 421 PRO A N 1
ATOM 3240 C CA . PRO A 1 421 ? 41.191 10.985 -36.960 1.00 90.19 421 PRO A CA 1
ATOM 3241 C C . PRO A 1 421 ? 40.206 10.130 -37.772 1.00 90.19 421 PRO A C 1
ATOM 3243 O O . PRO A 1 421 ? 39.640 10.627 -38.753 1.00 90.19 421 PRO A O 1
ATOM 3246 N N . PRO A 1 422 ? 39.954 8.875 -37.360 1.00 92.50 422 PRO A N 1
ATOM 3247 C CA . PRO A 1 422 ? 38.955 8.039 -38.005 1.00 92.50 422 PRO A CA 1
ATOM 3248 C C . PRO A 1 422 ? 37.560 8.663 -37.943 1.00 92.50 422 PRO A C 1
ATOM 3250 O O . PRO A 1 422 ? 37.179 9.273 -36.942 1.00 92.50 422 PRO A O 1
ATOM 3253 N N . VAL A 1 423 ? 36.780 8.473 -39.004 1.00 91.31 423 VAL A N 1
ATOM 3254 C CA . VAL A 1 423 ? 35.402 8.972 -39.094 1.00 91.31 423 VAL A CA 1
ATOM 3255 C C . VAL A 1 423 ? 34.443 7.797 -39.028 1.00 91.31 423 VAL A C 1
ATOM 3257 O O . VAL A 1 423 ? 34.539 6.873 -39.835 1.00 91.31 423 VAL A O 1
ATOM 3260 N N . VAL A 1 424 ? 33.497 7.855 -38.093 1.00 92.94 424 VAL A N 1
ATOM 3261 C CA . VAL A 1 424 ? 32.429 6.864 -37.932 1.00 92.94 424 VAL A CA 1
ATOM 3262 C C . VAL A 1 424 ? 31.133 7.428 -38.503 1.00 92.94 424 VAL A C 1
ATOM 3264 O O . VAL A 1 424 ? 30.791 8.583 -38.261 1.00 92.94 424 VAL A O 1
ATOM 3267 N N . ARG A 1 425 ? 30.406 6.611 -39.265 1.00 88.38 425 ARG A N 1
ATOM 3268 C CA . ARG A 1 425 ? 29.032 6.893 -39.694 1.00 88.38 425 ARG A CA 1
ATOM 3269 C C . ARG A 1 425 ? 28.195 5.647 -39.498 1.00 88.38 425 ARG A C 1
ATOM 3271 O O . ARG A 1 425 ? 28.580 4.587 -39.987 1.00 88.38 425 ARG A O 1
ATOM 3278 N N . SER A 1 426 ? 27.059 5.763 -38.825 1.00 89.50 426 SER A N 1
ATOM 3279 C CA . SER A 1 426 ? 26.153 4.637 -38.621 1.00 89.50 426 SER A CA 1
ATOM 3280 C C . SER A 1 426 ? 24.727 4.962 -39.047 1.00 89.50 426 SER A C 1
ATOM 3282 O O . SER A 1 426 ? 24.348 6.120 -39.217 1.00 89.50 426 SER A O 1
ATOM 3284 N N . GLY A 1 427 ? 23.928 3.922 -39.242 1.00 88.19 427 GLY A N 1
ATOM 3285 C CA . GLY A 1 427 ? 22.512 4.051 -39.542 1.00 88.19 427 GLY A CA 1
ATOM 3286 C C . GLY A 1 427 ? 21.758 2.750 -39.291 1.00 88.19 427 GLY A C 1
ATOM 3287 O O . GLY A 1 427 ? 22.373 1.738 -38.936 1.00 88.19 427 GLY A O 1
ATOM 3288 N N . PRO A 1 428 ? 20.426 2.767 -39.467 1.00 87.00 428 PRO A N 1
ATOM 3289 C CA . PRO A 1 428 ? 19.611 1.564 -39.368 1.00 87.00 428 PRO A CA 1
ATOM 3290 C C . PRO A 1 428 ? 20.156 0.469 -40.288 1.00 87.00 428 PRO A C 1
ATOM 3292 O O . PRO A 1 428 ? 20.449 0.734 -41.459 1.00 87.00 428 PRO A O 1
ATOM 3295 N N . GLY A 1 429 ? 20.312 -0.743 -39.755 1.00 79.31 429 GLY A N 1
ATOM 3296 C CA . GLY A 1 429 ? 20.779 -1.875 -40.547 1.00 79.31 429 GLY A CA 1
ATOM 3297 C C . GLY A 1 429 ? 19.709 -2.327 -41.535 1.00 79.31 429 GLY A C 1
ATOM 3298 O O . GLY A 1 429 ? 18.535 -2.431 -41.175 1.00 79.31 429 GLY A O 1
ATOM 3299 N N . LYS A 1 430 ? 20.097 -2.600 -42.783 1.00 66.75 430 LYS A N 1
ATOM 3300 C CA . LYS A 1 430 ? 19.185 -3.217 -43.758 1.00 66.75 430 LYS A CA 1
ATOM 3301 C C . LYS A 1 430 ? 19.313 -4.728 -43.657 1.00 66.75 430 LYS A C 1
ATOM 3303 O O . LYS A 1 430 ? 20.386 -5.266 -43.918 1.00 66.75 430 LYS A O 1
ATOM 3308 N N . ARG A 1 431 ? 18.223 -5.390 -43.282 1.00 57.56 431 ARG A N 1
ATOM 3309 C CA . ARG A 1 431 ? 18.112 -6.845 -43.382 1.00 57.56 431 ARG A CA 1
ATOM 3310 C C . ARG A 1 431 ? 17.523 -7.260 -44.717 1.00 57.56 431 ARG A C 1
ATOM 3312 O O . ARG A 1 431 ? 16.588 -6.569 -45.180 1.00 57.56 431 ARG A O 1
#

Radius of gyration: 40.43 Å; chains: 1; bounding box: 85×45×133 Å

Secondary structure (DSSP, 8-state):
--TTTT-TTTSS-SS---HHHHHHHHHHHHHHHHHHHHHHHHHHHHHT-GGGS-SHHHHHHHHHHHHHHHHHHHHHHHHHHHHHHHHHHHHHHHHHHHHHHHHHHHHHHHHHHHHHHHHHHHHHHHHHHHTT---HHHHHHHHHHHHHHHHHHHHHHHHHHHHHHHHHHHHHHHHHHHHHHHHHHHHHHHTTTHHHHHHHHHHHHHHHHHHHTTS-S-S--------------------B-HHHHHHHHHHHH--S-EEEES-HHHHHHHHH-HHHHHHHHH-EEETTTTEEEP-HHHHHHHHHHHTT-SEEEEEEEE--B----SSB-HHHHSSB--GGGT-EEEEEEEEEEE-TTSPEEEEEEEEEEEEEEE---TTSTTHHHHHHHHHHHHTS----EEEEEEEEEEEEEEE-TTSPPPEEEEEEPP-

Sequence (431 aa):
MGAKEDFPGLRFDPTPGIPGAVDALLAQVRGVVVQMGQVQTELDATLLRPAAWQGRAGSEFQRRVTDLVPHLGVLRDSLQTVQLSLAGWLSALTLYQQTRKSLDDQALTARRRKDAAEQSLDRIAKTMIFGGGSSQADEAHARQLGAEADAAGAELASILRQAKGLKEQHDGSAESAARDIEQAAKDFGRYRSMGTTIQTALEALDKGFDALTRQDPGEQREGMDRDGGRSGSKGFNFNNDWAGREILARYLRGGGDWTIRDDPDWNDYMNSNHKLNTVLEAGGRDETNDTTLPPYFLRIAEGAVDRRSTYSTFDVTGHMAVENGEGFVGYQYLHGTNKNVGDFNARGNAVVSVLPNGDKEVRIQADLTWNDTIDPNKKYESDSWKSKVAEVVTLGRAESYDLHVTWPRDAVVVFPADGSPPVVRSGPGKR

Organism: NCBI:txid516124

pLDDT: mean 72.32, std 21.66, range [24.55, 98.31]